Protein AF-A0AA39UDY0-F1 (afdb_monomer_lite)

Foldseek 3Di:
DDDQPDFDWDDPPQDTDTDACVNVVNEAEFDDDDPDDAPAWDWAVVQWAWEQEQQAIHIHRYTYHPPPVDDQPQVRCVVVQWHFLDRHRGRYTYHVRLLVVVVVCCVPVVDDLVNSNVVRQCSHPVPVLDGPPPCSVSSVSSNVVVVVVVLCVQLVVVVVVPCVVVQDVCSSPDDDPLPDDDPPQHPVDDDCPDPCVCVNVVSSVVVVVVVVVVCVVCVVVVVVVVCVVVVVVVVVVVVVVVVVVVPDDPVVVVVLVCQVVVCVVPVVGDDSPDDPDDDDDPVNVVVVVVVVVVVCVVVVVQPPQVDPAGPVRLVVLVVVLVVLVSVLVVLVVPDDPPDDPVSVVVSVVSVVVSVVSVVVSVVSCCVVVVVADPSRPPPQDVVNVPDDDDDDPPDDDDDDD

Sequence (401 aa):
MACPTHIVQGWNGSYFDKVLLCDLRMQYQVGHLAGEICPHPHPAFSNHFTIIDMNGIHDVTLDFCSCMQKRPFAMQLQGSWLFPAMDTEPCTAITTAALEQFQMLTFMGKILAYEYYHSLVHLTNNTGVMAPSDNFDAFIRVVREWSFIRLLKRAGMGNDHGRWKAAKPGSCTMECLACPCPGINIPDYVDPEGPNAWEHMLYIDQHFGDFNWQKNVSQGDTLLHKIKDAMPKASDHEYQFERFMALLPRDNIVKWTKMVEDWEVDRTKPNPFARTVASKTEATMHLQLSQEDAQDEMAGLDGDALHAMSLKAMISQGIQLESSQQRISHLNKELGAHSTDLQRAQVLEKSNRLCHSIELWFVVQEDNGLSFPAYSLPLYLPSSILLAHPCDKTIPTAVLV

pLDDT: mean 79.67, std 15.18, range [25.61, 97.19]

Secondary structure (DSSP, 8-state):
---TT--EEEE-SSSEEEE-TTTTT-EEE-SS-TTPPPSSEEEPGGG-EEEEETTEEEEEEEEEE-SSS---HHHHHHHTTEEES-SSS--EEEEHHHHHHHHHHHHHH---HHHHHHHHHHHH-TTSSSPPP--HHHHHHHHHHHHHHHHHHHTTGGGSTTGGGGPPTTTTPPP-TTS--BTTTB-S---TTSTTHHHHHHHHHHHHHHHHHHHHHHHHHHHHHHHHHHHHHHHHHHHHHHHHHHTS-HHHHHHHHHHHHHHHH-TTS--TTS--S----HHHHHHHHHHHHHHHHHHT-STT-SSS--HHHHHHHHHHHHHHHHHHHHHHHH--TT--HHHHHHHHHHHHHHHHHHHHHHHHHHHTT--S-GGGS----GGGS-S-S---TTS------

Organism: NCBI:txid153913

InterPro domains:
  IPR041457 CxC2-like cysteine cluster, KDZ transposase-associated [PF18803] (22-128)

Radius of gyration: 32.86 Å; chains: 1; bounding box: 74×73×89 Å

Structure (mmCIF, N/CA/C/O backbone):
data_AF-A0AA39UDY0-F1
#
_entry.id   AF-A0AA39UDY0-F1
#
loop_
_atom_site.group_PDB
_atom_site.id
_atom_site.type_symbol
_atom_site.label_atom_id
_atom_site.label_alt_id
_atom_site.label_comp_id
_atom_site.label_asym_id
_atom_site.label_entity_id
_atom_site.label_seq_id
_atom_site.pdbx_PDB_ins_code
_atom_site.Cartn_x
_atom_site.Cartn_y
_atom_site.Cartn_z
_atom_site.occupancy
_atom_site.B_iso_or_equiv
_atom_site.auth_seq_id
_atom_site.auth_comp_id
_atom_site.auth_asym_id
_atom_site.auth_atom_id
_atom_site.pdbx_PDB_model_num
ATOM 1 N N . MET A 1 1 ? 15.527 15.595 13.721 1.00 47.88 1 MET A N 1
ATOM 2 C CA . MET A 1 1 ? 14.745 16.182 12.614 1.00 47.88 1 MET A CA 1
ATOM 3 C C . MET A 1 1 ? 13.533 15.299 12.414 1.00 47.88 1 MET A C 1
ATOM 5 O O . MET A 1 1 ? 13.711 14.088 12.395 1.00 47.88 1 MET A O 1
ATOM 9 N N . ALA A 1 2 ? 12.330 15.864 12.412 1.00 57.28 2 ALA A N 1
ATOM 10 C CA . ALA A 1 2 ? 11.108 15.070 12.397 1.00 57.28 2 ALA A CA 1
ATOM 11 C C . ALA A 1 2 ? 10.898 14.421 11.017 1.00 57.28 2 ALA A C 1
ATOM 13 O O . ALA A 1 2 ? 11.100 15.057 9.984 1.00 57.28 2 ALA A O 1
ATOM 14 N N . CYS A 1 3 ? 10.570 13.129 11.020 1.00 77.19 3 CYS A N 1
ATOM 15 C CA . CYS A 1 3 ? 10.290 12.360 9.812 1.00 77.19 3 CYS A CA 1
ATOM 16 C C . CYS A 1 3 ? 8.917 12.785 9.253 1.00 77.19 3 CYS A C 1
ATOM 18 O O . CYS A 1 3 ? 7.960 12.788 10.029 1.00 77.19 3 CYS A O 1
ATOM 20 N N . PRO A 1 4 ? 8.784 13.123 7.953 1.00 82.75 4 PRO A N 1
ATOM 21 C CA . PRO A 1 4 ? 7.514 13.581 7.375 1.00 82.75 4 PRO A CA 1
ATOM 22 C C . PRO A 1 4 ? 6.429 12.495 7.333 1.00 82.75 4 PRO A C 1
ATOM 24 O O . PRO A 1 4 ? 5.275 12.801 7.072 1.00 82.75 4 PRO A O 1
ATOM 27 N N . THR A 1 5 ? 6.792 11.237 7.591 1.00 88.62 5 THR A N 1
ATOM 28 C CA . THR A 1 5 ? 5.880 10.083 7.624 1.00 88.62 5 THR A CA 1
ATOM 29 C C . THR A 1 5 ? 5.685 9.550 9.046 1.00 88.62 5 THR A C 1
ATOM 31 O O . THR A 1 5 ? 5.239 8.420 9.258 1.00 88.62 5 THR A O 1
ATOM 34 N N . HIS A 1 6 ? 6.065 10.334 10.062 1.00 86.38 6 HIS A N 1
ATOM 35 C CA . HIS A 1 6 ? 5.840 9.955 11.451 1.00 86.38 6 HIS A CA 1
ATOM 36 C C . HIS A 1 6 ? 4.359 10.093 11.812 1.00 86.38 6 HIS A C 1
ATOM 38 O O . HIS A 1 6 ? 3.772 11.162 11.662 1.00 86.38 6 HIS A O 1
ATOM 44 N N . ILE A 1 7 ? 3.771 9.015 12.330 1.00 84.56 7 ILE A N 1
ATOM 45 C CA . ILE A 1 7 ? 2.383 9.009 12.794 1.00 84.56 7 ILE A CA 1
ATOM 46 C C . ILE A 1 7 ? 2.361 9.577 14.211 1.00 84.56 7 ILE A C 1
ATOM 48 O O . ILE A 1 7 ? 2.851 8.940 15.143 1.00 84.56 7 ILE A O 1
ATOM 52 N N . VAL A 1 8 ? 1.797 10.773 14.363 1.00 84.12 8 VAL A N 1
ATOM 53 C CA . VAL A 1 8 ? 1.671 11.449 15.657 1.00 84.12 8 VAL A CA 1
ATOM 54 C C . VAL A 1 8 ? 0.279 11.208 16.229 1.00 84.12 8 VAL A C 1
ATOM 56 O O . VAL A 1 8 ? -0.719 11.197 15.508 1.00 84.12 8 VAL A O 1
ATOM 59 N N . GLN A 1 9 ? 0.216 11.022 17.545 1.00 85.88 9 GLN A N 1
ATOM 60 C CA . GLN A 1 9 ? -1.035 10.962 18.286 1.00 85.88 9 GLN A CA 1
ATOM 61 C C . GLN A 1 9 ? -1.113 12.127 19.270 1.00 85.88 9 GLN A C 1
ATOM 63 O O . GLN A 1 9 ? -0.148 12.418 19.977 1.00 85.88 9 GLN A O 1
ATOM 68 N N . GLY A 1 10 ? -2.261 12.795 19.304 1.00 81.75 10 GLY A N 1
ATOM 69 C CA . GLY A 1 10 ? -2.558 13.890 20.217 1.00 81.75 10 GLY A CA 1
ATOM 70 C C . GLY A 1 10 ? -3.603 13.464 21.237 1.00 81.75 10 GLY A C 1
ATOM 71 O O . GLY A 1 10 ? -4.598 12.832 20.891 1.00 81.75 10 GLY A O 1
ATOM 72 N N . TRP A 1 11 ? -3.386 13.814 22.503 1.00 85.69 11 TRP A N 1
ATOM 73 C CA . TRP A 1 11 ? -4.404 13.642 23.534 1.00 85.69 11 TRP A CA 1
ATOM 74 C C . TRP A 1 11 ? -5.514 14.676 23.332 1.00 85.69 11 TRP A C 1
ATOM 76 O O . TRP A 1 11 ? -5.262 15.877 23.431 1.00 85.69 11 TRP A O 1
ATOM 86 N N . ASN A 1 12 ? -6.738 14.223 23.063 1.00 82.56 12 ASN A N 1
ATOM 87 C CA . ASN A 1 12 ? -7.889 15.105 22.832 1.00 82.56 12 ASN A CA 1
ATOM 88 C C . ASN A 1 12 ? -8.708 15.402 24.104 1.00 82.56 12 ASN A C 1
ATOM 90 O O . ASN A 1 12 ? -9.743 16.057 24.025 1.00 82.56 12 ASN A O 1
ATOM 94 N N . GLY A 1 13 ? -8.260 14.915 25.267 1.00 82.69 13 GLY A N 1
ATOM 95 C CA . GLY A 1 13 ? -8.995 14.991 26.533 1.00 82.69 13 GLY A CA 1
ATOM 96 C C . GLY A 1 13 ? -9.588 13.655 26.990 1.00 82.69 13 GLY A C 1
ATOM 97 O O . GLY A 1 13 ? -9.830 13.495 28.183 1.00 82.69 13 GLY A O 1
ATOM 98 N N . SER A 1 14 ? -9.769 12.688 26.084 1.00 83.88 14 SER A N 1
ATOM 99 C CA . SER A 1 14 ? -10.365 11.378 26.399 1.00 83.88 14 SER A CA 1
ATOM 100 C C . SER A 1 14 ? -9.569 10.193 25.854 1.00 83.88 14 SER A C 1
ATOM 102 O O . SER A 1 14 ? -9.482 9.162 26.514 1.00 83.88 14 SER A O 1
ATOM 104 N N . TYR A 1 15 ? -8.979 10.321 24.666 1.00 79.88 15 TYR A N 1
ATOM 105 C CA . TYR A 1 15 ? -8.122 9.303 24.063 1.00 79.88 15 TYR A CA 1
ATOM 106 C C . TYR A 1 15 ? -7.035 9.944 23.193 1.00 79.88 15 TYR A C 1
ATOM 108 O O . TYR A 1 15 ? -7.026 11.151 22.934 1.00 79.88 15 TYR A O 1
ATOM 116 N N . PHE A 1 16 ? -6.087 9.120 22.755 1.00 78.75 16 PHE A N 1
ATOM 117 C CA . PHE A 1 16 ? -5.088 9.511 21.770 1.00 78.75 16 PHE A CA 1
ATOM 118 C C . PHE A 1 16 ? -5.677 9.388 20.366 1.00 78.75 16 PHE A C 1
ATOM 120 O O . PHE A 1 16 ? -5.887 8.278 19.878 1.00 78.75 16 PHE A O 1
ATOM 127 N N . ASP A 1 17 ? -5.945 10.525 19.729 1.00 78.75 17 ASP A N 1
ATOM 128 C CA . ASP A 1 17 ? -6.402 10.576 18.341 1.00 78.75 17 ASP A CA 1
ATOM 129 C C . ASP A 1 17 ? -5.207 10.756 17.397 1.00 78.75 17 ASP A C 1
ATOM 131 O O . ASP A 1 17 ? -4.197 11.363 17.769 1.00 78.75 17 ASP A O 1
ATOM 135 N N . LYS A 1 18 ? -5.293 10.221 16.175 1.00 77.12 18 LYS A N 1
ATOM 136 C CA . LYS A 1 18 ? -4.270 10.482 15.153 1.00 77.12 18 LYS A CA 1
ATOM 137 C C . LYS A 1 18 ? -4.358 11.956 14.761 1.00 77.12 18 LYS A C 1
ATOM 139 O O . LYS A 1 18 ? -5.430 12.439 14.412 1.00 77.12 18 LYS A O 1
ATOM 144 N N . VAL A 1 19 ? -3.227 12.654 14.786 1.00 78.44 19 VAL A N 1
ATOM 145 C CA . VAL A 1 19 ? -3.146 14.061 14.377 1.00 78.44 19 VAL A CA 1
ATOM 146 C C . VAL A 1 19 ? -2.276 14.150 13.137 1.00 78.44 19 VAL A C 1
ATOM 148 O O . VAL A 1 19 ? -1.174 13.595 13.105 1.00 78.44 19 VAL A O 1
ATOM 151 N N . LEU A 1 20 ? -2.768 14.840 12.108 1.00 74.00 20 LEU A N 1
ATOM 152 C CA . LEU A 1 20 ? -1.986 15.064 10.903 1.00 74.00 20 LEU A CA 1
ATOM 153 C C . LEU A 1 20 ? -0.876 16.078 11.194 1.00 74.00 20 LEU A C 1
ATOM 155 O O . LEU A 1 20 ? -1.058 17.041 11.941 1.00 74.00 20 LEU A O 1
ATOM 159 N N . LEU A 1 21 ? 0.286 15.903 10.567 1.00 75.06 21 LEU A N 1
ATOM 160 C CA . LEU A 1 21 ? 1.393 16.853 10.720 1.00 75.06 21 LEU A CA 1
ATOM 161 C C . LEU A 1 21 ? 1.004 18.263 10.242 1.00 75.06 21 LEU A C 1
ATOM 163 O O . LEU A 1 21 ? 1.458 19.255 10.817 1.00 75.06 21 LEU A O 1
ATOM 167 N N . CYS A 1 22 ? 0.113 18.357 9.249 1.00 69.50 22 CYS A N 1
ATOM 168 C CA . CYS A 1 22 ? -0.441 19.627 8.790 1.00 69.50 22 CYS A CA 1
ATOM 169 C C . CYS A 1 22 ? -1.250 20.355 9.880 1.00 69.50 22 CYS A C 1
ATOM 171 O O . CYS A 1 22 ? -1.132 21.575 10.004 1.00 69.50 22 CYS A O 1
ATOM 173 N N . ASP A 1 23 ? -1.993 19.630 10.723 1.00 73.56 23 ASP A N 1
ATOM 174 C CA . ASP A 1 23 ? -2.790 20.210 11.817 1.00 73.56 23 ASP A CA 1
ATOM 175 C C . ASP A 1 23 ? -1.891 20.791 12.916 1.00 73.56 23 ASP A C 1
ATOM 177 O O . ASP A 1 23 ? -2.216 21.795 13.552 1.00 73.56 23 ASP A O 1
ATOM 181 N N . LEU A 1 24 ? -0.702 20.205 13.083 1.00 77.62 24 LEU A N 1
ATOM 182 C CA . LEU A 1 24 ? 0.351 20.696 13.971 1.00 77.62 24 LEU A CA 1
ATOM 183 C C . LEU A 1 24 ? 1.167 21.848 13.361 1.00 77.62 24 LEU A C 1
ATOM 185 O O . LEU A 1 24 ? 2.156 22.277 13.957 1.00 7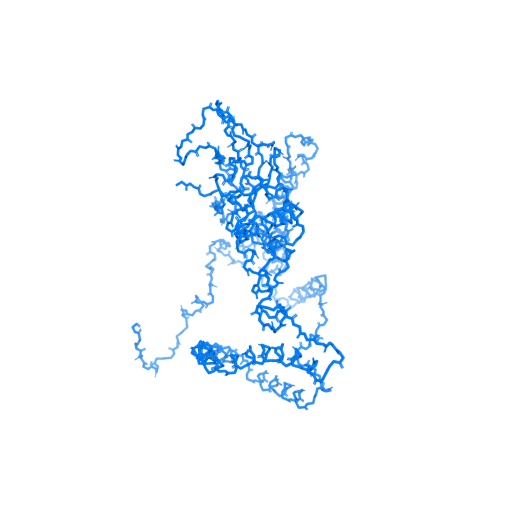7.62 24 LEU A O 1
ATOM 189 N N . ARG A 1 25 ? 0.765 22.362 12.187 1.00 75.88 25 ARG A N 1
ATOM 190 C CA . ARG A 1 25 ? 1.473 23.400 11.414 1.00 75.88 25 ARG A CA 1
ATOM 191 C C . ARG A 1 25 ? 2.917 23.019 11.084 1.00 75.88 25 ARG A C 1
ATOM 193 O O . ARG A 1 25 ? 3.780 23.887 10.947 1.00 75.88 25 ARG A O 1
ATOM 200 N N . MET A 1 26 ? 3.194 21.721 10.979 1.00 77.75 26 MET A N 1
ATOM 201 C CA . MET A 1 26 ? 4.522 21.234 10.654 1.00 77.75 26 MET A CA 1
ATOM 202 C C . MET A 1 26 ? 4.718 21.240 9.136 1.00 77.75 26 MET A C 1
ATOM 204 O O . MET A 1 26 ? 4.139 20.425 8.423 1.00 77.75 26 MET A O 1
ATOM 208 N N . GLN A 1 27 ? 5.580 22.134 8.652 1.00 83.69 27 GLN A N 1
ATOM 209 C CA . GLN A 1 27 ? 5.945 22.222 7.239 1.00 83.69 27 GLN A CA 1
ATOM 210 C C . GLN A 1 27 ? 7.193 21.393 6.935 1.00 83.69 27 GLN A C 1
ATOM 212 O O . GLN A 1 27 ? 8.225 21.523 7.599 1.00 83.69 27 GLN A O 1
ATOM 217 N N . TYR A 1 28 ? 7.099 20.531 5.925 1.00 88.50 28 TYR A N 1
ATOM 218 C CA . TYR A 1 28 ? 8.222 19.747 5.434 1.00 88.50 28 TYR A CA 1
ATOM 219 C C . TYR A 1 28 ? 8.886 20.456 4.254 1.00 88.50 28 TYR A C 1
ATOM 221 O O . TYR A 1 28 ? 8.270 20.654 3.214 1.00 88.50 28 TYR A O 1
ATOM 229 N N . GLN A 1 29 ? 10.155 20.825 4.397 1.00 90.12 29 GLN A N 1
ATOM 230 C CA . GLN A 1 29 ? 10.886 21.556 3.365 1.00 90.12 29 GLN A CA 1
ATOM 231 C C . GLN A 1 29 ? 11.830 20.630 2.590 1.00 90.12 29 GLN A C 1
ATOM 233 O O . GLN A 1 29 ? 12.601 19.878 3.191 1.00 90.12 29 GLN A O 1
ATOM 238 N N . VAL A 1 30 ? 11.828 20.735 1.259 1.00 90.31 30 VAL A N 1
ATOM 239 C CA . VAL A 1 30 ? 12.754 20.019 0.363 1.00 90.31 30 VAL A CA 1
ATOM 240 C C . VAL A 1 30 ? 13.680 20.980 -0.390 1.00 90.31 30 VAL A C 1
ATOM 242 O O . VAL A 1 30 ? 13.453 22.186 -0.455 1.00 90.31 30 VAL A O 1
ATOM 245 N N . GLY A 1 31 ? 14.768 20.447 -0.956 1.00 88.56 31 GLY A N 1
ATOM 246 C CA . GLY A 1 31 ? 15.723 21.225 -1.761 1.00 88.56 31 GLY A CA 1
ATOM 247 C C . GLY A 1 31 ? 16.844 21.924 -0.979 1.00 88.56 31 GLY A C 1
ATOM 248 O O . GLY A 1 31 ? 17.695 22.558 -1.599 1.00 88.56 31 GLY A O 1
ATOM 249 N N . HIS A 1 32 ? 16.886 21.764 0.344 1.00 86.50 32 HIS A N 1
ATOM 250 C CA . HIS A 1 32 ? 17.944 22.251 1.236 1.00 86.50 32 HIS A CA 1
ATOM 251 C C . HIS A 1 32 ? 18.486 21.126 2.121 1.00 86.50 32 HIS A C 1
ATOM 253 O O . HIS A 1 32 ? 17.863 20.067 2.234 1.00 86.50 32 HIS A O 1
ATOM 259 N N . LEU A 1 33 ? 19.652 21.340 2.741 1.00 81.81 33 LEU A N 1
ATOM 260 C CA . LEU A 1 33 ? 20.180 20.379 3.703 1.00 81.81 33 LEU A CA 1
ATOM 261 C C . LEU A 1 33 ? 19.329 20.356 4.972 1.00 81.81 33 LEU A C 1
ATOM 263 O O . LEU A 1 33 ? 18.635 21.306 5.334 1.00 81.81 33 LEU A O 1
ATOM 267 N N . ALA A 1 34 ? 19.419 19.228 5.660 1.00 75.94 34 ALA A N 1
ATOM 268 C CA . ALA A 1 34 ? 18.732 18.967 6.904 1.00 75.94 34 ALA A CA 1
ATOM 269 C C . ALA A 1 34 ? 19.020 20.099 7.925 1.00 75.94 34 ALA A C 1
ATOM 271 O O . ALA A 1 34 ? 20.150 20.243 8.387 1.00 75.94 34 ALA A O 1
ATOM 272 N N . GLY A 1 35 ? 17.994 20.869 8.312 1.00 77.44 35 GLY A N 1
ATOM 273 C CA . GLY A 1 35 ? 18.085 21.932 9.326 1.00 77.44 35 GLY A CA 1
ATOM 274 C C . GLY A 1 35 ? 18.258 23.350 8.773 1.00 77.44 35 GLY A C 1
ATOM 275 O O . GLY A 1 35 ? 18.190 24.305 9.543 1.00 77.44 35 GLY A O 1
ATOM 276 N N . GLU A 1 36 ? 18.431 23.506 7.461 1.00 86.31 36 GLU A N 1
ATOM 277 C CA . GLU A 1 36 ? 18.419 24.813 6.804 1.00 86.31 36 GLU A CA 1
ATOM 278 C C . GLU A 1 36 ? 16.985 25.271 6.513 1.00 86.31 36 GLU A C 1
ATOM 280 O O . GLU A 1 36 ? 16.143 24.495 6.058 1.00 86.31 36 GLU A O 1
ATOM 285 N N . ILE A 1 37 ? 16.717 26.560 6.714 1.00 87.75 37 ILE A N 1
ATOM 286 C CA . ILE A 1 37 ? 15.442 27.187 6.354 1.00 87.75 37 ILE A CA 1
ATOM 287 C C . ILE A 1 37 ? 15.622 27.886 5.009 1.00 87.75 37 ILE A C 1
ATOM 289 O O . ILE A 1 37 ? 16.563 28.660 4.819 1.00 87.75 37 ILE A O 1
ATOM 293 N N . CYS A 1 38 ? 14.726 27.610 4.067 1.00 89.12 38 CYS A N 1
ATOM 294 C CA . CYS A 1 38 ? 14.741 28.236 2.758 1.00 89.12 38 CYS A CA 1
ATOM 295 C C . CYS A 1 38 ? 14.320 29.709 2.896 1.00 89.12 38 CYS A C 1
ATOM 297 O O . CYS A 1 38 ? 13.256 29.982 3.450 1.00 89.12 38 CYS A O 1
ATOM 299 N N . PRO A 1 39 ? 15.090 30.677 2.367 1.00 89.50 39 PRO A N 1
ATOM 300 C CA . PRO A 1 39 ? 14.674 32.081 2.345 1.00 89.50 39 PRO A CA 1
ATOM 301 C C . PRO A 1 39 ? 13.560 32.360 1.320 1.00 89.50 39 PRO A C 1
ATOM 303 O O . PRO A 1 39 ? 12.929 33.413 1.368 1.00 89.50 39 PRO A O 1
ATOM 306 N N . HIS A 1 40 ? 13.322 31.430 0.388 1.00 90.31 40 HIS A N 1
ATOM 307 C CA . HIS A 1 40 ? 12.314 31.534 -0.669 1.00 90.31 40 HIS A CA 1
ATOM 308 C C . HIS A 1 40 ? 11.531 30.217 -0.812 1.00 90.31 40 HIS A C 1
ATOM 310 O O . HIS A 1 40 ? 11.687 29.526 -1.830 1.00 90.31 40 HIS A O 1
ATOM 316 N N . PRO A 1 41 ? 10.730 29.837 0.201 1.00 91.06 41 PRO A N 1
ATOM 317 C CA . PRO A 1 41 ? 9.896 28.649 0.119 1.00 91.06 41 PRO A CA 1
ATOM 318 C C . PRO A 1 41 ? 8.791 28.858 -0.921 1.00 91.06 41 PRO A C 1
ATOM 320 O O . PRO A 1 41 ? 8.240 29.952 -1.070 1.00 91.06 41 PRO A O 1
ATOM 323 N N . HIS A 1 42 ? 8.485 27.800 -1.657 1.00 90.88 42 HIS A N 1
ATOM 324 C CA . HIS A 1 42 ? 7.380 27.728 -2.596 1.00 90.88 42 HIS A CA 1
ATOM 325 C C . HIS A 1 42 ? 6.476 26.567 -2.185 1.00 90.88 42 HIS A C 1
ATOM 327 O O . HIS A 1 42 ? 6.881 25.414 -2.353 1.00 90.88 42 HIS A O 1
ATOM 333 N N . PRO A 1 43 ? 5.283 26.846 -1.643 1.00 90.62 43 PRO A N 1
ATOM 334 C CA . PRO A 1 43 ? 4.404 25.800 -1.150 1.00 90.62 43 PRO A CA 1
ATOM 335 C C . PRO A 1 43 ? 3.927 24.905 -2.291 1.00 90.62 43 PRO A C 1
ATOM 337 O O . PRO A 1 43 ? 3.715 25.363 -3.416 1.00 90.62 43 PRO A O 1
ATOM 340 N N . ALA A 1 44 ? 3.734 23.624 -1.987 1.00 88.56 44 ALA A N 1
ATOM 341 C CA . ALA A 1 44 ? 3.056 22.694 -2.877 1.00 88.56 44 ALA A CA 1
ATOM 342 C C . ALA A 1 44 ? 1.638 23.187 -3.219 1.00 88.56 44 ALA A C 1
ATOM 344 O O . ALA A 1 44 ? 1.044 24.000 -2.500 1.00 88.56 44 ALA A O 1
ATOM 345 N N . PHE A 1 45 ? 1.083 22.683 -4.323 1.00 84.25 45 PHE A N 1
ATOM 346 C CA . PHE A 1 45 ? -0.244 23.078 -4.789 1.00 84.25 45 PHE A CA 1
ATOM 347 C C . PHE A 1 45 ? -1.294 22.927 -3.677 1.00 84.25 45 PHE A C 1
ATOM 349 O O . PHE A 1 45 ? -1.352 21.914 -2.983 1.00 84.25 45 PHE A O 1
ATOM 356 N N . SER A 1 46 ? -2.112 23.964 -3.482 1.00 80.25 46 SER A N 1
ATOM 357 C CA . SER A 1 46 ? -3.123 24.025 -2.417 1.00 80.25 46 SER A CA 1
ATOM 358 C C . SER A 1 46 ? -2.586 23.785 -0.991 1.00 80.25 46 SER A C 1
ATOM 360 O O . SER A 1 46 ? -3.364 23.460 -0.095 1.00 80.25 46 SER A O 1
ATOM 362 N N . ASN A 1 47 ? -1.275 23.951 -0.766 1.00 80.69 47 ASN A N 1
ATOM 363 C CA . ASN A 1 47 ? -0.598 23.634 0.493 1.00 80.69 47 ASN A CA 1
ATOM 364 C C . ASN A 1 47 ? -0.874 22.195 0.978 1.00 80.69 47 ASN A C 1
ATOM 366 O O . ASN A 1 47 ? -0.932 21.938 2.177 1.00 80.69 47 ASN A O 1
ATOM 370 N N . HIS A 1 48 ? -1.078 21.265 0.044 1.00 86.00 48 HIS A N 1
ATOM 371 C CA . HIS A 1 48 ? -1.394 19.870 0.324 1.00 86.00 48 HIS A CA 1
ATOM 372 C C . HIS A 1 48 ? -0.483 18.963 -0.498 1.00 86.00 48 HIS A C 1
ATOM 374 O O . HIS A 1 48 ? -0.322 19.151 -1.704 1.00 86.00 48 HIS A O 1
ATOM 380 N N . PHE A 1 49 ? 0.108 17.964 0.147 1.00 91.50 49 PHE A N 1
ATOM 381 C CA . PHE A 1 49 ? 0.978 17.003 -0.508 1.00 91.50 49 PHE A CA 1
ATOM 382 C C . PHE A 1 49 ? 0.822 15.628 0.135 1.00 91.50 49 PHE A C 1
ATOM 384 O O . PHE A 1 49 ? 0.878 15.507 1.356 1.00 91.50 49 PHE A O 1
ATOM 391 N N . THR A 1 50 ? 0.677 14.586 -0.677 1.00 93.38 50 THR A N 1
ATOM 392 C CA . THR A 1 50 ? 0.518 13.216 -0.180 1.00 93.38 50 THR A CA 1
ATOM 393 C C . THR A 1 50 ? 1.832 12.440 -0.299 1.00 93.38 50 THR A C 1
ATOM 395 O O . THR A 1 50 ? 2.417 12.337 -1.380 1.00 93.38 50 THR A O 1
ATOM 398 N N . ILE A 1 51 ? 2.296 11.852 0.804 1.00 94.50 51 ILE A N 1
ATOM 399 C CA . ILE A 1 51 ? 3.446 10.943 0.842 1.00 94.50 51 ILE A CA 1
ATOM 400 C C . ILE A 1 51 ? 2.955 9.524 1.133 1.00 94.50 51 ILE A C 1
ATOM 402 O O . ILE A 1 51 ? 2.362 9.265 2.176 1.00 94.50 51 ILE A O 1
ATOM 406 N N . ILE A 1 52 ? 3.237 8.590 0.227 1.00 96.12 52 ILE A N 1
ATOM 407 C CA . ILE A 1 52 ? 2.977 7.160 0.427 1.00 96.12 52 ILE A CA 1
ATOM 408 C C . ILE A 1 52 ? 4.243 6.515 1.003 1.00 96.12 52 ILE A C 1
ATOM 410 O O . ILE A 1 52 ? 5.298 6.541 0.365 1.00 96.12 52 ILE A O 1
ATOM 414 N N . ASP A 1 53 ? 4.138 5.928 2.194 1.00 95.75 53 ASP A N 1
ATOM 415 C CA . ASP A 1 53 ? 5.237 5.277 2.910 1.00 95.75 53 ASP A CA 1
ATOM 416 C C . ASP A 1 53 ? 4.857 3.865 3.383 1.00 95.75 53 ASP A C 1
ATOM 418 O O . ASP A 1 53 ? 3.694 3.467 3.359 1.00 95.75 53 ASP A O 1
ATOM 422 N N . MET A 1 54 ? 5.842 3.092 3.845 1.00 95.38 54 MET A N 1
ATOM 423 C CA . MET A 1 54 ? 5.664 1.711 4.313 1.00 95.38 54 MET A CA 1
ATOM 424 C C . MET A 1 54 ? 4.706 1.567 5.510 1.00 95.38 54 MET A C 1
ATOM 426 O O . MET A 1 54 ? 4.251 0.465 5.807 1.00 95.38 54 MET A O 1
ATOM 430 N N . ASN A 1 55 ? 4.427 2.660 6.224 1.00 92.56 55 ASN A N 1
ATOM 431 C CA . ASN A 1 55 ? 3.546 2.698 7.392 1.00 92.56 55 ASN A CA 1
ATOM 432 C C . ASN A 1 55 ? 2.174 3.341 7.108 1.00 92.56 55 ASN A C 1
ATOM 434 O O . ASN A 1 55 ? 1.363 3.434 8.029 1.00 92.56 55 ASN A O 1
ATOM 438 N N . GLY A 1 56 ? 1.905 3.783 5.875 1.00 92.50 56 GLY A N 1
ATOM 439 C CA . GLY A 1 56 ? 0.637 4.405 5.496 1.00 92.50 56 GLY A CA 1
ATOM 440 C C . GLY A 1 56 ? 0.781 5.544 4.488 1.00 92.50 56 GLY A C 1
ATOM 441 O O . GLY A 1 56 ? 1.839 5.778 3.907 1.00 92.50 56 GLY A O 1
ATOM 442 N N . ILE A 1 57 ? -0.322 6.248 4.277 1.00 93.12 57 ILE A N 1
ATOM 443 C CA . ILE A 1 57 ? -0.471 7.396 3.389 1.00 93.12 57 ILE A CA 1
ATOM 444 C C . ILE A 1 57 ? -0.602 8.636 4.272 1.00 93.12 57 ILE A C 1
ATOM 446 O O . ILE A 1 57 ? -1.449 8.682 5.164 1.00 93.12 57 ILE A O 1
ATOM 450 N N . HIS A 1 58 ? 0.256 9.623 4.037 1.00 90.62 58 HIS A N 1
ATOM 451 C CA . HIS A 1 58 ? 0.398 10.804 4.883 1.00 90.62 58 HIS A CA 1
ATOM 452 C C . HIS A 1 58 ? 0.083 12.056 4.089 1.00 90.62 58 HIS A C 1
ATOM 454 O O . HIS A 1 58 ? 0.741 12.323 3.083 1.00 90.62 58 HIS A O 1
ATOM 460 N N . ASP A 1 59 ? -0.861 12.848 4.578 1.00 88.88 59 ASP A N 1
ATOM 461 C CA . ASP A 1 59 ? -1.095 14.193 4.066 1.00 88.88 59 ASP A CA 1
ATOM 462 C C . ASP A 1 59 ? -0.248 15.190 4.864 1.00 88.88 59 ASP A C 1
ATOM 464 O O . ASP A 1 59 ? -0.298 15.257 6.097 1.00 88.88 59 ASP A O 1
ATOM 468 N N . VAL A 1 60 ? 0.594 15.932 4.146 1.00 89.50 60 VAL A N 1
ATOM 469 C CA . VAL A 1 60 ? 1.577 16.861 4.705 1.00 89.50 60 VAL A CA 1
ATOM 470 C C . VAL A 1 60 ? 1.536 18.203 3.981 1.00 89.50 60 VAL A C 1
ATOM 472 O O . VAL A 1 60 ? 1.169 18.302 2.811 1.00 89.50 60 VAL A O 1
ATOM 475 N N . THR A 1 61 ? 1.974 19.256 4.667 1.00 90.44 61 THR A N 1
ATOM 476 C CA . THR A 1 61 ? 2.295 20.542 4.035 1.00 90.44 61 THR A CA 1
ATOM 477 C C . THR A 1 61 ? 3.759 20.525 3.609 1.00 90.44 61 THR A C 1
ATOM 479 O O . THR A 1 61 ? 4.632 20.328 4.461 1.00 90.44 61 THR A O 1
ATOM 482 N N . LEU A 1 62 ? 4.033 20.706 2.315 1.00 91.56 62 LEU A N 1
ATOM 483 C CA . LEU A 1 62 ? 5.377 20.613 1.740 1.00 91.56 62 LEU A CA 1
ATOM 484 C C . LEU A 1 62 ? 5.787 21.925 1.062 1.00 91.56 62 LEU A C 1
ATOM 486 O O . LEU A 1 62 ? 5.028 22.462 0.260 1.00 91.56 62 LEU A O 1
ATOM 490 N N . ASP A 1 63 ? 7.005 22.391 1.341 1.00 91.69 63 ASP A N 1
ATOM 491 C CA . ASP A 1 63 ? 7.615 23.569 0.721 1.00 91.69 63 ASP A CA 1
ATOM 492 C C . ASP A 1 63 ? 8.808 23.179 -0.160 1.00 91.69 63 ASP A C 1
ATOM 494 O O . ASP A 1 63 ? 9.785 22.571 0.291 1.00 91.69 63 ASP A O 1
ATOM 498 N N . PHE A 1 64 ? 8.752 23.576 -1.428 1.00 91.94 64 PHE A N 1
ATOM 499 C CA . PHE A 1 64 ? 9.868 23.511 -2.363 1.00 91.94 64 PHE A CA 1
ATOM 500 C C . PHE A 1 64 ? 10.792 24.718 -2.208 1.00 91.94 64 PHE A C 1
ATOM 502 O O . PHE A 1 64 ? 10.384 25.815 -1.834 1.00 91.94 64 PHE A O 1
ATOM 509 N N . CYS A 1 65 ? 12.051 24.553 -2.587 1.00 91.00 65 CYS A N 1
ATOM 510 C CA . CYS A 1 65 ? 13.002 25.648 -2.686 1.00 91.00 65 CYS A CA 1
ATOM 511 C C . CYS A 1 65 ? 12.857 26.393 -4.024 1.00 91.00 65 CYS A C 1
ATOM 513 O O . CYS A 1 65 ? 12.919 25.777 -5.093 1.00 91.00 65 CYS A O 1
ATOM 515 N N . SER A 1 66 ? 12.740 27.726 -3.966 1.00 88.38 66 SER A N 1
ATOM 516 C CA . SER A 1 66 ? 12.786 28.631 -5.132 1.00 88.38 66 SER A CA 1
ATOM 517 C C . SER A 1 66 ? 14.009 29.563 -5.155 1.00 88.38 66 SER A C 1
ATOM 519 O O . SER A 1 66 ? 14.005 30.590 -5.835 1.00 88.38 66 SER A O 1
ATOM 521 N N . CYS A 1 67 ? 15.082 29.212 -4.440 1.00 86.81 67 CYS A N 1
ATOM 522 C CA . CYS A 1 67 ? 16.350 29.946 -4.470 1.00 86.81 67 CYS A CA 1
ATOM 523 C C . CYS A 1 67 ? 17.022 29.917 -5.862 1.00 86.81 67 CYS A C 1
ATOM 525 O O . CYS A 1 67 ? 16.695 29.103 -6.725 1.00 86.81 67 CYS A O 1
ATOM 527 N N . MET A 1 68 ? 18.011 30.796 -6.069 1.00 63.00 68 MET A N 1
ATOM 528 C CA . MET A 1 68 ? 18.645 31.126 -7.364 1.00 63.00 68 MET A CA 1
ATOM 529 C C . MET A 1 68 ? 19.141 29.940 -8.226 1.00 63.00 68 MET A C 1
ATOM 531 O O . MET A 1 68 ? 19.293 30.101 -9.434 1.00 63.00 68 MET A O 1
ATOM 535 N N . GLN A 1 69 ? 19.353 28.746 -7.661 1.00 62.06 69 GLN A N 1
ATOM 536 C CA . GLN A 1 69 ? 19.746 27.528 -8.389 1.00 62.06 69 GLN A CA 1
ATOM 537 C C . GLN A 1 69 ? 18.555 26.588 -8.649 1.00 62.06 69 GLN A C 1
ATOM 539 O O . GLN A 1 69 ? 18.592 25.427 -8.246 1.00 62.06 69 GLN A O 1
ATOM 544 N N . LYS A 1 70 ? 17.498 27.092 -9.305 1.00 66.06 70 LYS A N 1
ATOM 545 C CA . LYS A 1 70 ? 16.226 26.394 -9.592 1.00 66.06 70 LYS A CA 1
ATOM 546 C C . LYS A 1 70 ? 16.415 24.934 -10.046 1.00 66.06 70 LYS A C 1
ATOM 548 O O . LYS A 1 70 ? 16.530 24.656 -11.239 1.00 66.06 70 LYS A O 1
ATOM 553 N N . ARG A 1 71 ? 16.404 23.984 -9.106 1.00 83.50 71 ARG A N 1
ATOM 554 C CA . ARG A 1 71 ? 16.250 22.560 -9.423 1.00 83.50 71 ARG A CA 1
ATOM 555 C C . ARG A 1 71 ? 14.763 22.282 -9.638 1.00 83.50 71 ARG A C 1
ATOM 557 O O . ARG A 1 71 ? 13.962 22.771 -8.839 1.00 83.50 71 ARG A O 1
ATOM 564 N N . PRO A 1 72 ? 14.384 21.490 -10.655 1.00 89.25 72 PRO A N 1
ATOM 565 C CA . PRO A 1 72 ? 13.006 21.039 -10.818 1.00 89.25 72 PRO A CA 1
ATOM 566 C C . PRO A 1 72 ? 12.471 20.407 -9.527 1.00 89.25 72 PRO A C 1
ATOM 568 O O . PRO A 1 72 ? 13.214 19.698 -8.844 1.00 89.25 72 PRO A O 1
ATOM 571 N N . PHE A 1 73 ? 11.194 20.623 -9.206 1.00 91.38 73 PHE A N 1
ATOM 572 C CA . PHE A 1 73 ? 10.560 20.114 -7.980 1.00 91.38 73 PHE A CA 1
ATOM 573 C C . PHE A 1 73 ? 10.732 18.600 -7.805 1.00 91.38 73 PHE A C 1
ATOM 575 O O . PHE A 1 73 ? 11.098 18.139 -6.725 1.00 91.38 73 PHE A O 1
ATOM 582 N N . ALA A 1 74 ? 10.606 17.839 -8.894 1.00 91.19 74 ALA A N 1
ATOM 583 C CA . ALA A 1 74 ? 10.873 16.404 -8.916 1.00 91.19 74 ALA A CA 1
ATOM 584 C C . ALA A 1 74 ? 12.283 16.031 -8.411 1.00 91.19 74 ALA A C 1
ATOM 586 O O . ALA A 1 74 ? 12.437 15.089 -7.637 1.00 91.19 74 ALA A O 1
ATOM 587 N N . MET A 1 75 ? 13.318 16.792 -8.789 1.00 90.69 75 MET A N 1
ATOM 588 C CA . MET A 1 75 ? 14.691 16.545 -8.327 1.00 90.69 75 MET A CA 1
ATOM 589 C C . MET A 1 75 ? 14.884 16.907 -6.853 1.00 90.69 75 MET A C 1
ATOM 591 O O . MET A 1 75 ? 15.710 16.295 -6.178 1.00 90.69 75 MET A O 1
ATOM 595 N N . GLN A 1 76 ? 14.149 17.902 -6.349 1.00 91.62 76 GLN A N 1
ATOM 596 C CA . GLN A 1 76 ? 14.192 18.261 -4.931 1.00 91.62 76 GLN A CA 1
ATOM 597 C C . GLN A 1 76 ? 13.608 17.134 -4.070 1.00 91.62 76 GLN A C 1
ATOM 599 O O . GLN A 1 76 ? 14.232 16.748 -3.087 1.00 91.62 76 GLN A O 1
ATOM 604 N N . LEU A 1 77 ? 12.481 16.550 -4.495 1.00 93.00 77 LEU A N 1
ATOM 605 C CA . LEU A 1 77 ? 11.876 15.378 -3.849 1.00 93.00 77 LEU A CA 1
ATOM 606 C C . LEU A 1 77 ? 12.822 14.176 -3.865 1.00 93.00 77 LEU A C 1
ATOM 608 O O . LEU A 1 77 ? 13.063 13.567 -2.823 1.00 93.00 77 LEU A O 1
ATOM 612 N N . GLN A 1 78 ? 13.431 13.881 -5.016 1.00 90.50 78 GLN A N 1
ATOM 613 C CA . GLN A 1 78 ? 14.382 12.772 -5.135 1.00 90.50 78 GLN A CA 1
ATOM 614 C C . GLN A 1 78 ? 15.609 12.957 -4.231 1.00 90.50 78 GLN A C 1
ATOM 616 O O . GLN A 1 78 ? 16.099 11.983 -3.663 1.00 90.50 78 GLN A O 1
ATOM 621 N N . GLY A 1 79 ? 16.078 14.198 -4.048 1.00 88.38 79 GLY A N 1
ATOM 622 C CA . GLY A 1 79 ? 17.134 14.533 -3.085 1.00 88.38 79 GLY A CA 1
ATOM 623 C C . GLY A 1 79 ? 16.749 14.277 -1.622 1.00 88.38 79 GLY A C 1
ATOM 624 O O . GLY A 1 79 ? 17.629 14.116 -0.781 1.00 88.38 79 GLY A O 1
ATOM 625 N N . SER A 1 80 ? 15.450 14.182 -1.341 1.00 89.56 80 SER A N 1
ATOM 626 C CA . SER A 1 80 ? 14.861 13.880 -0.036 1.00 89.56 80 SER A CA 1
ATOM 627 C C . SER A 1 80 ? 14.304 12.452 0.056 1.00 89.56 80 SER A C 1
ATOM 629 O O . SER A 1 80 ? 13.487 12.179 0.929 1.00 89.56 80 SER A O 1
ATOM 631 N N . TRP A 1 81 ? 14.740 11.533 -0.818 1.00 92.38 81 TRP A N 1
ATOM 632 C CA . TRP A 1 81 ? 14.288 10.127 -0.845 1.00 92.38 81 TRP A CA 1
ATOM 633 C C . TRP A 1 81 ? 12.789 9.940 -1.138 1.00 92.38 81 TRP A C 1
ATOM 635 O O . TRP A 1 81 ? 12.200 8.899 -0.834 1.00 92.38 81 TRP A O 1
ATOM 645 N N . LEU A 1 82 ? 12.178 10.939 -1.777 1.00 94.12 82 LEU A N 1
ATOM 646 C CA . LEU A 1 82 ? 10.794 10.929 -2.229 1.00 94.12 82 LEU A CA 1
ATOM 647 C C . LEU A 1 82 ? 10.763 10.814 -3.755 1.00 94.12 82 LEU A C 1
ATOM 649 O O . LEU A 1 82 ? 11.278 11.670 -4.473 1.00 94.12 82 LEU A O 1
ATOM 653 N N . PHE A 1 83 ? 10.159 9.749 -4.271 1.00 95.38 83 PHE A N 1
ATOM 654 C CA . PHE A 1 83 ? 9.984 9.559 -5.703 1.00 95.38 83 PHE A CA 1
ATOM 655 C C . PHE A 1 83 ? 8.670 10.215 -6.154 1.00 95.38 83 PHE A C 1
ATOM 657 O O . PHE A 1 83 ? 7.603 9.790 -5.706 1.00 95.38 83 PHE A O 1
ATOM 664 N N . PRO A 1 84 ? 8.713 11.247 -7.009 1.00 95.25 84 PRO A N 1
ATOM 665 C CA . PRO A 1 84 ? 7.522 11.995 -7.393 1.00 95.25 84 PRO A CA 1
ATOM 666 C C . PRO A 1 84 ? 6.634 11.202 -8.357 1.00 95.25 84 PRO A C 1
ATOM 668 O O . PRO A 1 84 ? 7.139 10.522 -9.245 1.00 95.25 84 PRO A O 1
ATOM 671 N N . ALA A 1 85 ? 5.313 11.335 -8.221 1.00 93.31 85 ALA A N 1
ATOM 672 C CA . ALA A 1 85 ? 4.359 10.758 -9.172 1.00 93.31 85 ALA A CA 1
ATOM 673 C C . ALA A 1 85 ? 4.196 11.577 -10.461 1.00 93.31 85 ALA A C 1
ATOM 675 O O . ALA A 1 85 ? 3.739 11.042 -11.470 1.00 93.31 85 ALA A O 1
ATOM 676 N N . MET A 1 86 ? 4.562 12.861 -10.431 1.00 86.75 86 MET A N 1
ATOM 677 C CA . MET A 1 86 ? 4.594 13.748 -11.595 1.00 86.75 86 MET A CA 1
ATOM 678 C C . MET A 1 86 ? 5.882 14.568 -11.604 1.00 86.75 86 MET A C 1
ATOM 680 O O . MET A 1 86 ? 6.432 14.914 -10.561 1.00 86.75 86 MET A O 1
ATOM 684 N N . ASP A 1 87 ? 6.372 14.888 -12.790 1.00 79.25 87 ASP A N 1
ATOM 685 C CA . ASP A 1 87 ? 7.588 15.668 -13.003 1.00 79.25 87 ASP A CA 1
ATOM 686 C C . ASP A 1 87 ? 7.341 17.184 -12.927 1.00 79.25 87 ASP A C 1
ATOM 688 O O . ASP A 1 87 ? 8.181 17.924 -12.402 1.00 79.25 87 ASP A O 1
ATOM 692 N N . THR A 1 88 ? 6.175 17.640 -13.387 1.00 80.81 88 THR A N 1
ATOM 693 C CA . THR A 1 88 ? 5.701 19.026 -13.268 1.00 80.81 88 THR A CA 1
ATOM 694 C C . THR A 1 88 ? 4.705 19.165 -12.118 1.00 80.81 88 THR A C 1
ATOM 696 O O . THR A 1 88 ? 3.702 18.459 -12.106 1.00 80.81 88 THR A O 1
ATOM 699 N N . GLU A 1 89 ? 4.973 20.074 -11.173 1.00 80.88 89 GLU A N 1
ATOM 700 C CA . GLU A 1 89 ? 4.099 20.364 -10.015 1.00 80.88 89 GLU A CA 1
ATOM 701 C C . GLU A 1 89 ? 3.588 19.102 -9.278 1.00 80.88 89 GLU A C 1
ATOM 703 O O . GLU A 1 89 ? 2.384 18.850 -9.197 1.00 80.88 89 GLU A O 1
ATOM 708 N N . PRO A 1 90 ? 4.497 18.266 -8.739 1.00 88.25 90 PRO A N 1
ATOM 709 C CA . PRO A 1 90 ? 4.104 17.060 -8.022 1.00 88.25 90 PRO A CA 1
ATOM 710 C C . PRO A 1 90 ? 3.228 17.388 -6.808 1.00 88.25 90 PRO A C 1
ATOM 712 O O . PRO A 1 90 ? 3.560 18.266 -6.016 1.00 88.25 90 PRO A O 1
ATOM 715 N N . CYS A 1 91 ? 2.151 16.618 -6.645 1.00 90.94 91 CYS A N 1
ATOM 716 C CA . CYS A 1 91 ? 1.271 16.641 -5.467 1.00 90.94 91 CYS A CA 1
ATOM 717 C C . CYS A 1 91 ? 1.364 15.347 -4.636 1.00 90.94 91 CYS A C 1
ATOM 719 O O . CYS A 1 91 ? 0.861 15.284 -3.516 1.00 90.94 91 CYS A O 1
ATOM 721 N N . THR A 1 92 ? 2.016 14.317 -5.186 1.00 94.06 92 THR A N 1
ATOM 722 C CA . THR A 1 92 ? 2.163 12.997 -4.569 1.00 94.06 92 THR A CA 1
ATOM 723 C C . THR A 1 92 ? 3.591 12.504 -4.755 1.00 94.06 92 THR A C 1
ATOM 725 O O . THR A 1 92 ? 4.158 12.614 -5.850 1.00 94.06 92 THR A O 1
ATOM 728 N N . ALA A 1 93 ? 4.169 11.915 -3.713 1.00 95.75 93 ALA A N 1
ATOM 729 C CA . ALA A 1 93 ? 5.415 11.169 -3.811 1.00 95.75 93 ALA A CA 1
ATOM 730 C C . ALA A 1 93 ? 5.367 9.884 -2.986 1.00 95.75 93 ALA A C 1
ATOM 732 O O . ALA A 1 93 ? 4.575 9.739 -2.059 1.00 95.75 93 ALA A O 1
ATOM 733 N N . ILE A 1 94 ? 6.240 8.947 -3.330 1.00 97.00 94 ILE A N 1
ATOM 734 C CA . ILE A 1 94 ? 6.365 7.653 -2.662 1.00 97.00 94 ILE A CA 1
ATOM 735 C C . ILE A 1 94 ? 7.768 7.559 -2.094 1.00 97.00 94 ILE A C 1
ATOM 737 O O . ILE A 1 94 ? 8.736 7.883 -2.786 1.00 97.00 94 ILE A O 1
ATOM 741 N N . THR A 1 95 ? 7.907 7.124 -0.847 1.00 96.88 95 THR A N 1
ATOM 742 C CA . THR A 1 95 ? 9.238 6.936 -0.267 1.00 96.88 95 THR A CA 1
ATOM 743 C C . THR A 1 95 ? 9.986 5.837 -1.022 1.00 96.88 95 THR A C 1
ATOM 745 O O . THR A 1 95 ? 9.414 4.822 -1.437 1.00 96.88 95 THR A O 1
ATOM 748 N N . THR A 1 96 ? 11.300 5.995 -1.194 1.00 94.75 96 THR A N 1
ATOM 749 C CA . THR A 1 96 ? 12.123 4.909 -1.754 1.00 94.75 96 THR A CA 1
ATOM 750 C C . THR A 1 96 ? 12.035 3.635 -0.918 1.00 94.75 96 THR A C 1
ATOM 752 O O . THR A 1 96 ? 12.074 2.548 -1.485 1.00 94.75 96 THR A O 1
ATOM 755 N N . ALA A 1 97 ? 11.846 3.757 0.401 1.00 95.69 97 ALA A N 1
ATOM 756 C CA . ALA A 1 97 ? 11.646 2.619 1.294 1.00 95.69 97 ALA A CA 1
ATOM 757 C C . ALA A 1 97 ? 10.384 1.814 0.933 1.00 95.69 97 ALA A C 1
ATOM 759 O O . ALA A 1 97 ? 10.461 0.592 0.802 1.00 95.69 97 ALA A O 1
ATOM 760 N N . ALA A 1 98 ? 9.247 2.480 0.693 1.00 96.94 98 ALA A N 1
ATOM 761 C CA . ALA A 1 98 ? 8.019 1.817 0.257 1.00 96.94 98 ALA A CA 1
ATOM 762 C C . ALA A 1 98 ? 8.183 1.143 -1.117 1.00 96.94 98 ALA A C 1
ATOM 764 O O . ALA A 1 98 ? 7.747 0.009 -1.311 1.00 96.94 98 ALA A O 1
ATOM 765 N N . LEU A 1 99 ? 8.877 1.788 -2.064 1.00 97.19 99 LEU A N 1
ATOM 766 C CA . LEU A 1 99 ? 9.147 1.199 -3.384 1.00 97.19 99 LEU A CA 1
ATOM 767 C C . LEU A 1 99 ? 10.042 -0.043 -3.309 1.00 97.19 99 LEU A C 1
ATOM 769 O O . LEU A 1 99 ? 9.793 -1.032 -4.002 1.00 97.19 99 LEU A O 1
ATOM 773 N N . GLU A 1 100 ? 11.076 -0.017 -2.469 1.00 95.69 100 GLU A N 1
ATOM 774 C CA . GLU A 1 100 ? 11.957 -1.164 -2.248 1.00 95.69 100 GLU A CA 1
ATOM 775 C C . GLU A 1 100 ? 11.231 -2.312 -1.544 1.00 95.69 100 GLU A C 1
ATOM 777 O O . GLU A 1 100 ? 11.361 -3.465 -1.967 1.00 95.69 100 GLU A O 1
ATOM 782 N N . GLN A 1 101 ? 10.409 -2.005 -0.538 1.00 96.38 101 GLN A N 1
ATOM 783 C CA . GLN A 1 101 ? 9.577 -2.993 0.142 1.00 96.38 101 GLN A CA 1
ATOM 784 C C . GLN A 1 101 ? 8.590 -3.646 -0.831 1.00 96.38 101 GLN A C 1
ATOM 786 O O . GLN A 1 101 ? 8.554 -4.875 -0.932 1.00 96.38 101 GLN A O 1
ATOM 791 N N . PHE A 1 102 ? 7.836 -2.846 -1.589 1.00 96.50 102 PHE A N 1
ATOM 792 C CA . PHE A 1 102 ? 6.897 -3.350 -2.588 1.00 96.50 102 PHE A CA 1
ATOM 793 C C . PHE A 1 102 ? 7.591 -4.245 -3.622 1.00 96.50 102 PHE A C 1
ATOM 795 O O . PHE A 1 102 ? 7.099 -5.328 -3.952 1.00 96.50 102 PHE A O 1
ATOM 802 N N . GLN A 1 103 ? 8.771 -3.836 -4.099 1.00 94.56 103 GLN A N 1
ATOM 803 C CA . GLN A 1 103 ? 9.557 -4.620 -5.045 1.00 94.56 103 GLN A CA 1
ATOM 804 C C . GLN A 1 103 ? 9.939 -5.995 -4.471 1.00 94.56 103 GLN A C 1
ATOM 806 O O . GLN A 1 103 ? 9.804 -7.004 -5.166 1.00 94.56 103 GLN A O 1
ATOM 811 N N . MET A 1 104 ? 10.391 -6.059 -3.214 1.00 94.06 104 MET A N 1
ATOM 812 C CA . MET A 1 104 ? 10.731 -7.332 -2.566 1.00 94.06 104 MET A CA 1
ATOM 813 C C . MET A 1 104 ? 9.500 -8.213 -2.341 1.00 94.06 104 MET A C 1
ATOM 815 O O . MET A 1 104 ? 9.547 -9.408 -2.631 1.00 94.06 104 MET A O 1
ATOM 819 N N . LEU A 1 105 ? 8.383 -7.635 -1.893 1.00 94.00 105 LEU A N 1
ATOM 820 C CA . LEU A 1 105 ? 7.129 -8.365 -1.681 1.00 94.00 105 LEU A CA 1
ATOM 821 C C . LEU A 1 105 ? 6.548 -8.914 -2.988 1.00 94.00 105 LEU A C 1
ATOM 823 O O . LEU A 1 105 ? 6.043 -10.035 -3.016 1.00 94.00 105 LEU A O 1
ATOM 827 N N . THR A 1 106 ? 6.687 -8.177 -4.089 1.00 93.25 106 THR A N 1
ATOM 828 C CA . THR A 1 106 ? 6.284 -8.654 -5.417 1.00 93.25 106 THR A CA 1
ATOM 829 C C . THR A 1 106 ? 7.161 -9.824 -5.874 1.00 93.25 106 THR A C 1
ATOM 831 O O . THR A 1 106 ? 6.647 -10.807 -6.402 1.00 93.25 106 THR A O 1
ATOM 834 N N . PHE A 1 107 ? 8.479 -9.769 -5.649 1.00 87.81 107 PHE A N 1
ATOM 835 C CA . PHE A 1 107 ? 9.396 -10.842 -6.060 1.00 87.81 107 PHE A CA 1
ATOM 836 C C . PHE A 1 107 ? 9.268 -12.112 -5.216 1.00 87.81 107 PHE A C 1
ATOM 838 O O . PHE A 1 107 ? 9.310 -13.210 -5.765 1.00 87.81 107 PHE A O 1
ATOM 845 N N . MET A 1 108 ? 9.111 -11.968 -3.901 1.00 90.94 108 MET A N 1
ATOM 846 C CA . MET A 1 108 ? 9.095 -13.099 -2.969 1.00 90.94 108 MET A CA 1
ATOM 847 C C . MET A 1 108 ? 7.689 -13.652 -2.741 1.00 90.94 108 MET A C 1
ATOM 849 O O . MET A 1 108 ? 7.499 -14.865 -2.701 1.00 90.94 108 MET A O 1
ATOM 853 N N . GLY A 1 109 ? 6.709 -12.764 -2.579 1.00 86.00 109 GLY A N 1
ATOM 854 C CA . GLY A 1 109 ? 5.341 -13.109 -2.198 1.00 86.00 109 GLY A CA 1
ATOM 855 C C . GLY A 1 109 ? 4.330 -13.039 -3.337 1.00 86.00 109 GLY A C 1
ATOM 856 O O . GLY A 1 109 ? 3.187 -13.427 -3.128 1.00 86.00 109 GLY A O 1
ATOM 857 N N . LYS A 1 110 ? 4.721 -12.552 -4.527 1.00 89.06 110 LYS A N 1
ATOM 858 C CA . LYS A 1 110 ? 3.807 -12.290 -5.657 1.00 89.06 110 LYS A CA 1
ATOM 859 C C . LYS A 1 110 ? 2.613 -11.405 -5.273 1.00 89.06 110 LYS A C 1
ATOM 861 O O . LYS A 1 110 ? 1.543 -11.532 -5.861 1.00 89.06 110 LYS A O 1
ATOM 866 N N . ILE A 1 111 ? 2.817 -10.518 -4.298 1.00 92.00 111 ILE A N 1
ATOM 867 C CA . ILE A 1 111 ? 1.798 -9.570 -3.848 1.00 92.00 111 ILE A CA 1
ATOM 868 C C . ILE A 1 111 ? 1.400 -8.674 -5.016 1.00 92.00 111 ILE A C 1
ATOM 870 O O . ILE A 1 111 ? 2.260 -8.145 -5.728 1.00 92.00 111 ILE A O 1
ATOM 874 N N . LEU A 1 112 ? 0.095 -8.499 -5.212 1.00 92.88 112 LEU A N 1
ATOM 875 C CA . LEU A 1 112 ? -0.415 -7.596 -6.230 1.00 92.88 112 LEU A CA 1
ATOM 876 C C . LEU A 1 112 ? -0.246 -6.146 -5.769 1.00 92.88 112 LEU A C 1
ATOM 878 O O . LEU A 1 112 ? -0.408 -5.817 -4.596 1.00 92.88 112 LEU A O 1
ATOM 882 N N . ALA A 1 113 ? 0.016 -5.244 -6.716 1.00 94.25 113 ALA A N 1
ATOM 883 C CA . ALA A 1 113 ? 0.124 -3.813 -6.426 1.00 94.25 113 ALA A CA 1
ATOM 884 C C . ALA A 1 113 ? -1.125 -3.258 -5.723 1.00 94.25 113 ALA A C 1
ATOM 886 O O . ALA A 1 113 ? -1.003 -2.444 -4.813 1.00 94.25 113 ALA A O 1
ATOM 887 N N . TYR A 1 114 ? -2.306 -3.742 -6.121 1.00 94.00 114 TYR A N 1
ATOM 888 C CA . TYR A 1 114 ? -3.583 -3.410 -5.493 1.00 94.00 114 TYR A CA 1
ATOM 889 C C . TYR A 1 114 ? -3.608 -3.799 -4.011 1.00 94.00 114 TYR A C 1
ATOM 891 O O . TYR A 1 114 ? -3.905 -2.969 -3.160 1.00 94.00 114 TYR A O 1
ATOM 899 N N . GLU A 1 115 ? -3.226 -5.034 -3.683 1.00 95.50 115 GLU A N 1
ATOM 900 C CA . GLU A 1 115 ? -3.223 -5.536 -2.304 1.00 95.50 115 GLU A CA 1
ATOM 901 C C . GLU A 1 115 ? -2.232 -4.768 -1.429 1.00 95.50 115 GLU A C 1
ATOM 903 O O . GLU A 1 115 ? -2.566 -4.381 -0.310 1.00 95.50 115 GLU A O 1
ATOM 908 N N . TYR A 1 116 ? -1.032 -4.493 -1.948 1.00 95.94 116 TYR A N 1
ATOM 909 C CA . TYR A 1 116 ? -0.047 -3.694 -1.224 1.00 95.94 116 TYR A CA 1
ATOM 910 C C . TYR A 1 116 ? -0.555 -2.271 -0.978 1.00 95.94 116 TYR A C 1
ATOM 912 O O . TYR A 1 116 ? -0.549 -1.815 0.164 1.00 95.94 116 TYR A O 1
ATOM 920 N N . TYR A 1 117 ? -1.056 -1.586 -2.008 1.00 95.94 117 TYR A N 1
ATOM 921 C CA . TYR A 1 117 ? -1.591 -0.235 -1.856 1.00 95.94 117 TYR A CA 1
ATOM 922 C C . TYR A 1 117 ? -2.757 -0.185 -0.860 1.00 95.94 117 TYR A C 1
ATOM 924 O O . TYR A 1 117 ? -2.744 0.632 0.059 1.00 95.94 117 TYR A O 1
ATOM 932 N N . HIS A 1 118 ? -3.723 -1.100 -0.965 1.00 93.12 118 HIS A N 1
ATOM 933 C CA . HIS A 1 118 ? -4.847 -1.142 -0.032 1.00 93.12 118 HIS A CA 1
ATOM 934 C C . HIS A 1 118 ? -4.421 -1.525 1.388 1.00 93.12 118 HIS A C 1
ATOM 936 O O . HIS A 1 118 ? -5.006 -1.027 2.346 1.00 93.12 118 HIS A O 1
ATOM 942 N N . SER A 1 119 ? -3.355 -2.312 1.567 1.00 94.06 119 SER A N 1
ATOM 943 C CA . SER A 1 119 ? -2.774 -2.514 2.899 1.00 94.06 119 SER A CA 1
ATOM 944 C C . SER A 1 119 ? -2.266 -1.201 3.511 1.00 94.06 119 SER A C 1
ATOM 946 O O . SER A 1 119 ? -2.506 -0.957 4.690 1.00 94.06 119 SER A O 1
ATOM 948 N N . LEU A 1 120 ? -1.674 -0.301 2.713 1.00 94.75 120 LEU A N 1
ATOM 949 C CA . LEU A 1 120 ? -1.286 1.043 3.164 1.00 94.75 120 LEU A CA 1
ATOM 950 C C . LEU A 1 120 ? -2.506 1.922 3.473 1.00 94.75 120 LEU A C 1
ATOM 952 O O . LEU A 1 120 ? -2.501 2.642 4.472 1.00 94.75 120 LEU A O 1
ATOM 956 N N . VAL A 1 121 ? -3.574 1.831 2.674 1.00 92.56 121 VAL A N 1
ATOM 957 C CA . VAL A 1 121 ? -4.870 2.477 2.964 1.00 92.56 121 VAL A CA 1
ATOM 958 C C . VAL A 1 121 ? -5.396 2.019 4.330 1.00 92.56 121 VAL A C 1
ATOM 960 O O . VAL A 1 121 ? -5.748 2.854 5.160 1.00 92.56 121 VAL A O 1
ATOM 963 N N . HIS A 1 122 ? -5.364 0.715 4.615 1.00 89.94 122 HIS A N 1
ATOM 964 C CA . HIS A 1 122 ? -5.803 0.156 5.897 1.00 89.94 122 HIS A CA 1
ATOM 965 C C . HIS A 1 122 ? -4.872 0.509 7.069 1.00 89.94 122 HIS A C 1
ATOM 967 O O . HIS A 1 122 ? -5.355 0.779 8.168 1.00 89.94 122 HIS A O 1
ATOM 973 N N . LEU A 1 123 ? -3.553 0.580 6.861 1.00 90.06 123 LEU A N 1
ATOM 974 C CA . LEU A 1 123 ? -2.607 1.074 7.875 1.00 90.06 123 LEU A CA 1
ATOM 975 C C . LEU A 1 123 ? -2.861 2.551 8.219 1.00 90.06 123 LEU A C 1
ATOM 977 O O . LEU A 1 123 ? -2.776 2.962 9.383 1.00 90.06 123 LEU A O 1
ATOM 981 N N . THR A 1 124 ? -3.241 3.338 7.211 1.00 87.75 124 THR A N 1
ATOM 982 C CA . THR A 1 124 ? -3.652 4.737 7.380 1.00 87.75 124 THR A CA 1
ATOM 983 C C . THR A 1 124 ? -4.938 4.808 8.193 1.00 87.75 124 THR A C 1
ATOM 985 O O . THR A 1 124 ? -4.976 5.440 9.253 1.00 87.75 124 THR A O 1
ATOM 988 N N . ASN A 1 125 ? -5.971 4.089 7.750 1.00 84.44 125 ASN A N 1
ATOM 989 C CA . ASN A 1 125 ? -7.230 3.960 8.459 1.00 84.44 125 ASN A CA 1
ATOM 990 C C . ASN A 1 125 ? -7.946 2.640 8.130 1.00 84.44 125 ASN A C 1
ATOM 992 O O . ASN A 1 125 ? -8.515 2.467 7.053 1.00 84.44 125 ASN A O 1
ATOM 996 N N . ASN A 1 126 ? -8.009 1.741 9.111 1.00 82.19 126 ASN A N 1
ATOM 997 C CA . ASN A 1 126 ? -8.635 0.432 8.944 1.00 82.19 126 ASN A CA 1
ATOM 998 C C . ASN A 1 126 ? -10.163 0.439 9.149 1.00 82.19 126 ASN A C 1
ATOM 1000 O O . ASN A 1 126 ? -10.809 -0.589 8.990 1.00 82.19 126 ASN A O 1
ATOM 1004 N N . THR A 1 127 ? -10.756 1.577 9.522 1.00 77.06 127 THR A N 1
ATOM 1005 C CA . THR A 1 127 ? -12.203 1.672 9.799 1.00 77.06 127 THR A CA 1
ATOM 1006 C C . THR A 1 127 ? -13.045 1.878 8.538 1.00 77.06 127 THR A C 1
ATOM 1008 O O . THR A 1 127 ? -14.256 1.692 8.575 1.00 77.06 127 THR A O 1
ATOM 1011 N N . GLY A 1 128 ? -12.427 2.299 7.426 1.00 66.19 128 GLY A N 1
ATOM 1012 C CA . GLY A 1 128 ? -13.129 2.673 6.191 1.00 66.19 128 GLY A CA 1
ATOM 1013 C C . GLY A 1 128 ? -13.900 4.001 6.264 1.00 66.19 128 GLY A C 1
ATOM 1014 O O . GLY A 1 128 ? -14.456 4.425 5.258 1.00 66.19 128 GLY A O 1
ATOM 1015 N N . VAL A 1 129 ? -13.914 4.679 7.420 1.00 65.44 129 VAL A N 1
ATOM 1016 C CA . VAL A 1 129 ? -14.689 5.917 7.661 1.00 65.44 129 VAL A CA 1
ATOM 1017 C C . VAL A 1 129 ? -13.979 7.173 7.140 1.00 65.44 129 VAL A C 1
ATOM 1019 O O . VAL A 1 129 ? -14.621 8.148 6.772 1.00 65.44 129 VAL A O 1
ATOM 1022 N N . MET A 1 130 ? -12.647 7.152 7.084 1.00 63.62 130 MET A N 1
ATOM 1023 C CA . MET A 1 130 ? -11.812 8.211 6.503 1.00 63.62 130 MET A CA 1
ATOM 1024 C C . MET A 1 130 ? -10.789 7.536 5.595 1.00 63.62 130 MET A C 1
ATOM 1026 O O . MET A 1 130 ? -9.659 7.278 6.016 1.00 63.62 130 MET A O 1
ATOM 1030 N N . ALA A 1 131 ? -11.223 7.128 4.404 1.00 64.69 131 ALA A N 1
ATOM 1031 C CA . ALA A 1 131 ? -10.296 6.601 3.417 1.00 64.69 131 ALA A CA 1
ATOM 1032 C C . ALA A 1 131 ? -9.396 7.753 2.927 1.00 64.69 131 ALA A C 1
ATOM 1034 O O . ALA A 1 131 ? -9.927 8.813 2.587 1.00 64.69 131 ALA A O 1
ATOM 1035 N N . PRO A 1 132 ? -8.061 7.588 2.903 1.00 74.88 132 PRO A N 1
ATOM 1036 C CA . PRO A 1 132 ? -7.185 8.533 2.220 1.00 74.88 132 PRO A CA 1
ATOM 1037 C C . PRO A 1 132 ? -7.589 8.666 0.749 1.00 74.88 132 PRO A C 1
ATOM 1039 O O . PRO A 1 132 ? -8.183 7.750 0.174 1.00 74.88 132 PRO A O 1
ATOM 1042 N N . SER A 1 133 ? -7.239 9.800 0.139 1.00 78.75 133 SER A N 1
ATOM 1043 C CA . SER A 1 133 ? -7.464 10.027 -1.290 1.00 78.75 133 SER A CA 1
ATOM 1044 C C . SER A 1 133 ? -6.903 8.868 -2.112 1.00 78.75 133 SER A C 1
ATOM 1046 O O . SER A 1 133 ? -5.762 8.439 -1.890 1.00 78.75 133 SER A O 1
ATOM 1048 N N . ASP A 1 134 ? -7.695 8.382 -3.069 1.00 85.38 134 ASP A N 1
ATOM 1049 C CA . ASP A 1 134 ? -7.267 7.297 -3.943 1.00 85.38 134 ASP A CA 1
ATOM 1050 C C . ASP A 1 134 ? -6.153 7.788 -4.873 1.00 85.38 134 ASP A C 1
ATOM 1052 O O . ASP A 1 134 ? -6.353 8.564 -5.806 1.00 85.38 134 ASP A O 1
ATOM 1056 N N . ASN A 1 135 ? -4.948 7.335 -4.560 1.00 90.44 135 ASN A N 1
ATOM 1057 C CA . ASN A 1 135 ? -3.713 7.603 -5.273 1.00 90.44 135 ASN A CA 1
ATOM 1058 C C . ASN A 1 135 ? -3.166 6.311 -5.902 1.00 90.44 135 ASN A C 1
ATOM 1060 O O . ASN A 1 135 ? -1.966 6.220 -6.175 1.00 90.44 135 ASN A O 1
ATOM 1064 N N . PHE A 1 136 ? -4.009 5.296 -6.127 1.00 94.38 136 PHE A N 1
ATOM 1065 C CA . PHE A 1 136 ? -3.571 4.022 -6.690 1.00 94.38 136 PHE A CA 1
ATOM 1066 C C . PHE A 1 136 ? -2.946 4.182 -8.084 1.00 94.38 136 PHE A C 1
ATOM 1068 O O . PHE A 1 136 ? -1.888 3.614 -8.362 1.00 94.38 136 PHE A O 1
ATOM 1075 N N . ASP A 1 137 ? -3.526 5.018 -8.946 1.00 93.69 137 ASP A N 1
ATOM 1076 C CA . ASP A 1 137 ? -2.971 5.289 -10.279 1.00 93.69 137 ASP A CA 1
ATOM 1077 C C . ASP A 1 137 ? -1.592 5.964 -10.209 1.00 93.69 137 ASP A C 1
ATOM 1079 O O . ASP A 1 137 ? -0.681 5.628 -10.976 1.00 93.69 137 ASP A O 1
ATOM 1083 N N . ALA A 1 138 ? -1.411 6.883 -9.255 1.00 93.44 138 ALA A N 1
ATOM 1084 C CA . ALA A 1 138 ? -0.120 7.505 -8.973 1.00 93.44 138 ALA A CA 1
ATOM 1085 C C . ALA A 1 138 ? 0.891 6.462 -8.466 1.00 93.44 138 ALA A C 1
ATOM 1087 O O . ALA A 1 138 ? 2.030 6.425 -8.939 1.00 93.44 138 ALA A O 1
ATOM 1088 N N . PHE A 1 139 ? 0.458 5.559 -7.580 1.00 96.00 139 PHE A N 1
ATOM 1089 C CA . PHE A 1 139 ? 1.262 4.441 -7.090 1.00 96.00 139 PHE A CA 1
ATOM 1090 C C . PHE A 1 139 ? 1.742 3.535 -8.232 1.00 96.00 139 PHE A C 1
ATOM 1092 O O . PHE A 1 139 ? 2.943 3.299 -8.377 1.00 96.00 139 PHE A O 1
ATOM 1099 N N . ILE A 1 140 ? 0.834 3.086 -9.102 1.00 95.75 140 ILE A N 1
ATOM 1100 C CA . ILE A 1 140 ? 1.163 2.222 -10.244 1.00 95.75 140 ILE A CA 1
ATOM 1101 C C . ILE A 1 140 ? 2.125 2.902 -11.216 1.00 95.75 140 ILE A C 1
ATOM 1103 O O . ILE A 1 140 ? 3.056 2.258 -11.711 1.00 95.75 140 ILE A O 1
ATOM 1107 N N . ARG A 1 141 ? 1.925 4.193 -11.498 1.00 94.88 141 ARG A N 1
ATOM 1108 C CA . ARG A 1 141 ? 2.823 4.970 -12.359 1.00 94.88 141 ARG A CA 1
ATOM 1109 C C . ARG A 1 141 ? 4.247 4.962 -11.813 1.00 94.88 141 ARG A C 1
ATOM 1111 O O . ARG A 1 141 ? 5.162 4.530 -12.515 1.00 94.88 141 ARG A O 1
ATOM 1118 N N . VAL A 1 142 ? 4.418 5.349 -10.552 1.00 95.44 142 VAL A N 1
ATOM 1119 C CA . VAL A 1 142 ? 5.738 5.395 -9.914 1.00 95.44 142 VAL A CA 1
ATOM 1120 C C . VAL A 1 142 ? 6.364 4.007 -9.831 1.00 95.44 142 VAL A C 1
ATOM 1122 O O . VAL A 1 142 ? 7.550 3.860 -10.100 1.00 95.44 142 VAL A O 1
ATOM 1125 N N . VAL A 1 143 ? 5.591 2.962 -9.529 1.00 95.44 143 VAL A N 1
ATOM 1126 C CA . VAL A 1 143 ? 6.083 1.575 -9.523 1.00 95.44 143 VAL A CA 1
ATOM 1127 C C . VAL A 1 143 ? 6.650 1.167 -10.885 1.00 95.44 143 VAL A C 1
ATOM 1129 O O . VAL A 1 143 ? 7.698 0.511 -10.946 1.00 95.44 143 VAL A O 1
ATOM 1132 N N . ARG A 1 144 ? 5.991 1.546 -11.988 1.00 94.25 144 ARG A N 1
ATOM 1133 C CA . ARG A 1 144 ? 6.471 1.266 -13.352 1.00 94.25 144 ARG A CA 1
ATOM 1134 C C . ARG A 1 144 ? 7.771 2.010 -13.642 1.00 94.25 144 ARG A C 1
ATOM 1136 O O . ARG A 1 144 ? 8.725 1.397 -14.121 1.00 94.25 144 ARG A O 1
ATOM 1143 N N . GLU A 1 145 ? 7.831 3.295 -13.308 1.00 92.69 145 GLU A N 1
ATOM 1144 C CA . GLU A 1 145 ? 9.029 4.125 -13.483 1.00 92.69 145 GLU A CA 1
ATOM 1145 C C . GLU A 1 145 ? 10.199 3.622 -12.631 1.00 92.69 145 GLU A C 1
ATOM 1147 O O . GLU A 1 145 ? 11.311 3.442 -13.131 1.00 92.69 145 GLU A O 1
ATOM 1152 N N . TRP A 1 146 ? 9.941 3.300 -11.365 1.00 93.31 146 TRP A N 1
ATOM 1153 C CA . TRP A 1 146 ? 10.907 2.704 -10.451 1.00 93.31 146 TRP A CA 1
ATOM 1154 C C . TRP A 1 146 ? 11.451 1.387 -10.999 1.00 93.31 146 TRP A C 1
ATOM 1156 O O . TRP A 1 146 ? 12.666 1.199 -11.076 1.00 93.31 146 TRP A O 1
ATOM 1166 N N . SER A 1 147 ? 10.568 0.487 -11.439 1.00 91.06 147 SER A N 1
ATOM 1167 C CA . SER A 1 147 ? 10.956 -0.802 -12.019 1.00 91.06 147 SER A CA 1
ATOM 1168 C C . SER A 1 147 ? 11.836 -0.619 -13.255 1.00 91.06 147 SER A C 1
ATOM 1170 O O . SER A 1 147 ? 12.859 -1.295 -13.388 1.00 91.06 147 SER A O 1
ATOM 1172 N N . PHE A 1 148 ? 11.492 0.339 -14.118 1.00 89.25 148 PHE A N 1
ATOM 1173 C CA . PHE A 1 148 ? 12.286 0.692 -15.290 1.00 89.25 148 PHE A CA 1
ATOM 1174 C C . PHE A 1 148 ? 13.672 1.234 -14.908 1.00 89.25 148 PHE A C 1
ATOM 1176 O O . PHE A 1 148 ? 14.686 0.768 -15.426 1.00 89.25 148 PHE A O 1
ATOM 1183 N N . ILE A 1 149 ? 13.759 2.142 -13.935 1.00 88.12 149 ILE A N 1
ATOM 1184 C CA . ILE A 1 149 ? 15.040 2.676 -13.447 1.00 88.12 149 ILE A CA 1
ATOM 1185 C C . ILE A 1 149 ? 15.897 1.570 -12.820 1.00 88.12 149 ILE A C 1
ATOM 1187 O O . ILE A 1 149 ? 17.104 1.509 -13.060 1.00 88.12 149 ILE A O 1
ATOM 1191 N N . ARG A 1 150 ? 15.303 0.667 -12.029 1.00 89.44 150 ARG A N 1
ATOM 1192 C CA . ARG A 1 150 ? 16.016 -0.480 -11.443 1.00 89.44 150 ARG A CA 1
ATOM 1193 C C . ARG A 1 150 ? 16.537 -1.420 -12.528 1.00 89.44 150 ARG A C 1
ATOM 1195 O O . ARG A 1 150 ? 17.659 -1.905 -12.398 1.00 89.44 150 ARG A O 1
ATOM 1202 N N . LEU A 1 151 ? 15.768 -1.638 -13.593 1.00 87.25 151 LEU A N 1
ATOM 1203 C CA . LEU A 1 151 ? 16.199 -2.405 -14.760 1.00 87.25 151 LEU A CA 1
ATOM 1204 C C . LEU A 1 151 ? 17.411 -1.749 -15.444 1.00 87.25 151 LEU A C 1
ATOM 1206 O O . LEU A 1 151 ? 18.425 -2.416 -15.635 1.00 87.25 151 LEU A O 1
ATOM 1210 N N . LEU A 1 152 ? 17.354 -0.441 -15.726 1.00 85.88 152 LEU A N 1
ATOM 1211 C CA . LEU A 1 152 ? 18.473 0.306 -16.320 1.00 85.88 152 LEU A CA 1
ATOM 1212 C C . LEU A 1 152 ? 19.740 0.258 -15.457 1.00 85.88 152 LEU A C 1
ATOM 1214 O O . LEU A 1 152 ? 20.841 0.097 -15.981 1.00 85.88 152 LEU A O 1
ATOM 1218 N N . LYS A 1 153 ? 19.591 0.381 -14.131 1.00 85.62 153 LYS A N 1
ATOM 1219 C CA . LYS A 1 153 ? 20.709 0.282 -13.180 1.00 85.62 153 LYS A CA 1
ATOM 1220 C C . LYS A 1 153 ? 21.342 -1.110 -13.199 1.00 85.62 153 LYS A C 1
ATOM 1222 O O . LYS A 1 153 ? 22.562 -1.208 -13.262 1.00 85.62 153 LYS A O 1
ATOM 1227 N N . ARG A 1 154 ? 20.531 -2.176 -13.180 1.00 85.00 154 ARG A N 1
ATOM 1228 C CA . ARG A 1 154 ? 21.016 -3.569 -13.231 1.00 85.00 154 ARG A CA 1
ATOM 1229 C C . ARG A 1 154 ? 21.743 -3.887 -14.534 1.00 85.00 154 ARG A C 1
ATOM 1231 O O . ARG A 1 154 ? 22.762 -4.559 -14.495 1.00 85.00 154 ARG A O 1
ATOM 1238 N N . ALA A 1 155 ? 21.252 -3.367 -15.655 1.00 82.69 155 ALA A N 1
ATOM 1239 C CA . ALA A 1 155 ? 21.889 -3.521 -16.960 1.00 82.69 155 ALA A CA 1
ATOM 1240 C C . ALA A 1 155 ? 23.129 -2.620 -17.153 1.00 82.69 155 ALA A C 1
ATOM 1242 O O . ALA A 1 155 ? 23.702 -2.591 -18.236 1.00 82.69 155 ALA A O 1
ATOM 1243 N N . GLY A 1 156 ? 23.520 -1.817 -16.153 1.00 81.94 156 GLY A N 1
ATOM 1244 C CA . GLY A 1 156 ? 24.647 -0.880 -16.255 1.00 81.94 156 GLY A CA 1
ATOM 1245 C C . GLY A 1 156 ? 24.407 0.325 -17.176 1.00 81.94 156 GLY A C 1
ATOM 1246 O O . GLY A 1 156 ? 25.270 1.194 -17.282 1.00 81.94 156 GLY A O 1
ATOM 1247 N N . MET A 1 157 ? 23.227 0.445 -17.793 1.00 78.69 157 MET A N 1
ATOM 1248 C CA . MET A 1 157 ? 22.915 1.515 -18.752 1.00 78.69 157 MET A CA 1
ATOM 1249 C C . MET A 1 157 ? 22.710 2.890 -18.100 1.00 78.69 157 MET A C 1
ATOM 1251 O O . MET A 1 157 ? 22.676 3.906 -18.790 1.00 78.69 157 MET A O 1
ATOM 1255 N N . GLY A 1 158 ? 22.597 2.951 -16.770 1.00 67.88 158 GLY A N 1
ATOM 1256 C CA . GLY A 1 158 ? 22.526 4.214 -16.026 1.00 67.88 158 GLY A CA 1
ATOM 1257 C C . GLY A 1 158 ? 23.812 5.051 -16.083 1.00 67.88 158 GLY A C 1
ATOM 1258 O O . GLY A 1 158 ? 23.741 6.268 -15.931 1.00 67.88 158 GLY A O 1
ATOM 1259 N N . ASN A 1 159 ? 24.964 4.422 -16.343 1.00 69.12 159 ASN A N 1
ATOM 1260 C CA . ASN A 1 159 ? 26.259 5.105 -16.462 1.00 69.12 159 ASN A CA 1
ATOM 1261 C C . ASN A 1 159 ? 26.513 5.661 -17.867 1.00 69.12 159 ASN A C 1
ATOM 1263 O O . ASN A 1 159 ? 27.499 6.358 -18.096 1.00 69.12 159 ASN A O 1
ATOM 1267 N N . ASP A 1 160 ? 25.635 5.346 -18.817 1.00 65.31 160 ASP A N 1
ATOM 1268 C CA . ASP A 1 160 ? 25.838 5.689 -20.208 1.00 65.31 160 ASP A CA 1
ATOM 1269 C C . ASP A 1 160 ? 25.079 6.978 -20.551 1.00 65.31 160 ASP A C 1
ATOM 1271 O O . ASP A 1 160 ? 23.908 6.932 -20.930 1.00 65.31 160 ASP A O 1
ATOM 1275 N N . HIS A 1 161 ? 25.741 8.125 -20.329 1.00 62.47 161 HIS A N 1
ATOM 1276 C CA . HIS A 1 161 ? 25.265 9.522 -20.392 1.00 62.47 161 HIS A CA 1
ATOM 1277 C C . HIS A 1 161 ? 24.211 9.842 -21.483 1.00 62.47 161 HIS A C 1
ATOM 1279 O O . HIS A 1 161 ? 24.484 10.528 -22.465 1.00 62.47 161 HIS A O 1
ATOM 1285 N N . GLY A 1 162 ? 22.971 9.384 -21.300 1.00 63.72 162 GLY A N 1
ATOM 1286 C CA . GLY A 1 162 ? 21.848 9.608 -22.217 1.00 63.72 162 GLY A CA 1
ATOM 1287 C C . GLY A 1 162 ? 21.646 8.554 -23.315 1.00 63.72 162 GLY A C 1
ATOM 1288 O O . GLY A 1 162 ? 20.633 8.622 -24.011 1.00 63.72 162 GLY A O 1
ATOM 1289 N N . ARG A 1 163 ? 22.521 7.546 -23.450 1.00 65.44 163 ARG A N 1
ATOM 1290 C CA . ARG A 1 163 ? 22.371 6.469 -24.452 1.00 65.44 163 ARG A CA 1
ATOM 1291 C C . ARG A 1 163 ? 21.262 5.471 -24.127 1.00 65.44 163 ARG A C 1
ATOM 1293 O O . ARG A 1 163 ? 20.785 4.803 -25.038 1.00 65.44 163 ARG A O 1
ATOM 1300 N N . TRP A 1 164 ? 20.746 5.453 -22.896 1.00 72.62 164 TRP A N 1
ATOM 1301 C CA . TRP A 1 164 ? 19.531 4.697 -22.560 1.00 72.62 164 TRP A CA 1
ATOM 1302 C C . TRP A 1 164 ? 18.324 5.094 -23.432 1.00 72.62 164 TRP A C 1
ATOM 1304 O O . TRP A 1 164 ? 17.462 4.262 -23.693 1.00 72.62 164 TRP A O 1
ATOM 1314 N N . LYS A 1 165 ? 18.281 6.336 -23.946 1.00 74.69 165 LYS A N 1
ATOM 1315 C CA . LYS A 1 165 ? 17.253 6.786 -24.903 1.00 74.69 165 LYS A CA 1
ATOM 1316 C C . LYS A 1 165 ? 17.389 6.137 -26.284 1.00 74.69 165 LYS A C 1
ATOM 1318 O O . LYS A 1 165 ? 16.412 6.056 -27.016 1.00 74.69 165 LYS A O 1
ATOM 1323 N N . ALA A 1 166 ? 18.595 5.702 -26.639 1.00 77.19 166 ALA A N 1
ATOM 1324 C CA . ALA A 1 166 ? 18.912 5.002 -27.882 1.00 77.19 166 ALA A CA 1
ATOM 1325 C C . ALA A 1 166 ? 18.998 3.476 -27.686 1.00 77.19 166 ALA A C 1
ATOM 1327 O O . ALA A 1 166 ? 19.420 2.755 -28.592 1.00 77.19 166 ALA A O 1
ATOM 1328 N N . ALA A 1 167 ? 18.635 2.981 -26.501 1.00 75.75 167 ALA A N 1
ATOM 1329 C CA . ALA A 1 167 ? 18.712 1.574 -26.171 1.00 75.75 167 ALA A CA 1
ATOM 1330 C C . ALA A 1 167 ? 17.707 0.773 -27.013 1.00 75.75 167 ALA A C 1
ATOM 1332 O O . ALA A 1 167 ? 16.519 1.094 -27.073 1.00 75.75 167 ALA A O 1
ATOM 1333 N N . LYS A 1 168 ? 18.197 -0.263 -27.699 1.00 80.56 168 LYS A N 1
ATOM 1334 C CA . LYS A 1 168 ? 17.353 -1.140 -28.518 1.00 80.56 168 LYS A CA 1
ATOM 1335 C C . LYS A 1 168 ? 16.495 -2.034 -27.611 1.00 80.56 168 LYS A C 1
ATOM 1337 O O . LYS A 1 168 ? 16.950 -2.389 -26.523 1.00 80.56 168 LYS A O 1
ATOM 1342 N N . PRO A 1 169 ? 15.297 -2.463 -28.047 1.00 80.06 169 PRO A N 1
ATOM 1343 C CA . PRO A 1 169 ? 14.557 -3.514 -27.353 1.00 80.06 169 PRO A CA 1
ATOM 1344 C C . PRO A 1 169 ? 15.466 -4.716 -27.045 1.00 80.06 169 PRO A C 1
ATOM 1346 O O . PRO A 1 169 ? 16.209 -5.160 -27.916 1.00 80.06 169 PRO A O 1
ATOM 1349 N N . GLY A 1 170 ? 15.442 -5.198 -25.800 1.00 79.94 170 GLY A N 1
ATOM 1350 C CA . GLY A 1 170 ? 16.323 -6.277 -25.331 1.00 79.94 170 GLY A CA 1
ATOM 1351 C C . GLY A 1 170 ? 17.681 -5.828 -24.772 1.00 79.94 170 GLY A C 1
ATOM 1352 O O . GLY A 1 170 ? 18.392 -6.631 -24.190 1.00 79.94 170 GLY A O 1
ATOM 1353 N N . SER A 1 171 ? 18.052 -4.547 -24.828 1.00 80.94 171 SER A N 1
ATOM 1354 C CA . SER A 1 171 ? 19.351 -4.091 -24.295 1.00 80.94 171 SER A CA 1
ATOM 1355 C C . SER A 1 171 ? 19.526 -4.274 -22.778 1.00 80.94 171 SER A C 1
ATOM 1357 O O . SER A 1 171 ? 20.645 -4.228 -22.281 1.00 80.94 171 SER A O 1
ATOM 1359 N N . CYS A 1 172 ? 18.426 -4.428 -22.034 1.00 80.88 172 CYS A N 1
ATOM 1360 C CA . CYS A 1 172 ? 18.435 -4.678 -20.590 1.00 80.88 172 CYS A CA 1
ATOM 1361 C C . CYS A 1 172 ? 18.264 -6.157 -20.222 1.00 80.88 172 CYS A C 1
ATOM 1363 O O . CYS A 1 172 ? 18.176 -6.472 -19.033 1.00 80.88 172 CYS A O 1
ATOM 1365 N N . THR A 1 173 ? 18.110 -7.050 -21.203 1.00 79.31 173 THR A N 1
ATOM 1366 C CA . THR A 1 173 ? 17.973 -8.479 -20.922 1.00 79.31 173 THR A CA 1
ATOM 1367 C C . THR A 1 173 ? 19.352 -9.086 -20.745 1.00 79.31 173 THR A C 1
ATOM 1369 O O . THR A 1 173 ? 20.246 -8.836 -21.548 1.00 79.31 173 THR A O 1
ATOM 1372 N N . MET A 1 174 ? 19.514 -9.901 -19.707 1.00 72.88 174 MET A N 1
ATOM 1373 C CA . MET A 1 174 ? 20.671 -10.783 -19.615 1.00 72.88 174 MET A CA 1
ATOM 1374 C C . MET A 1 174 ? 20.495 -11.894 -20.646 1.00 72.88 174 MET A C 1
ATOM 1376 O O . MET A 1 174 ? 19.394 -12.439 -20.771 1.00 72.88 174 MET A O 1
ATOM 1380 N N . GLU A 1 175 ? 21.561 -12.239 -21.364 1.00 72.12 175 GLU A N 1
ATOM 1381 C CA . GLU A 1 175 ? 21.560 -13.465 -22.155 1.00 72.12 175 GLU A CA 1
ATOM 1382 C C . GLU A 1 175 ? 21.299 -14.644 -21.215 1.00 72.12 175 GLU A C 1
ATOM 1384 O O . GLU A 1 175 ? 21.905 -14.771 -20.146 1.00 72.12 175 GLU A O 1
ATOM 1389 N N . CYS A 1 176 ? 20.324 -15.474 -21.572 1.00 73.19 176 CYS A N 1
ATOM 1390 C CA . CYS A 1 176 ? 20.013 -16.651 -20.784 1.00 73.19 176 CYS A CA 1
ATOM 1391 C C . CYS A 1 176 ? 21.165 -17.644 -20.939 1.00 73.19 176 CYS A C 1
ATOM 1393 O O . CYS A 1 176 ? 21.349 -18.205 -22.013 1.00 73.19 176 CYS A O 1
ATOM 1395 N N . LEU A 1 177 ? 21.901 -17.896 -19.858 1.00 69.81 177 LEU A N 1
ATOM 1396 C CA . LEU A 1 177 ? 23.029 -18.835 -19.863 1.00 69.81 177 LEU A CA 1
ATOM 1397 C C . LEU A 1 177 ? 22.612 -20.280 -20.188 1.00 69.81 177 LEU A C 1
ATOM 1399 O O . LEU A 1 177 ? 23.444 -21.069 -20.620 1.00 69.81 177 LEU A O 1
ATOM 1403 N N . ALA A 1 178 ? 21.333 -20.615 -19.986 1.00 67.50 178 ALA A N 1
ATOM 1404 C CA . ALA A 1 178 ? 20.763 -21.918 -20.322 1.00 67.50 178 ALA A CA 1
ATOM 1405 C C . ALA A 1 178 ? 20.200 -21.980 -21.752 1.00 67.50 178 ALA A C 1
ATOM 1407 O O . ALA A 1 178 ? 19.916 -23.070 -22.246 1.00 67.50 178 ALA A O 1
ATOM 1408 N N . CYS A 1 179 ? 20.008 -20.835 -22.421 1.00 71.88 179 CYS A N 1
ATOM 1409 C CA . CYS A 1 179 ? 19.634 -20.852 -23.827 1.00 71.88 179 CYS A CA 1
ATOM 1410 C C . CYS A 1 179 ? 20.840 -21.323 -24.655 1.00 71.88 179 CYS A C 1
ATOM 1412 O O . CYS A 1 179 ? 21.963 -20.907 -24.373 1.00 71.88 179 CYS A O 1
ATOM 1414 N N . PRO A 1 180 ? 20.630 -22.162 -25.676 1.00 71.00 180 PRO A N 1
ATOM 1415 C CA . PRO A 1 180 ? 21.701 -22.595 -26.558 1.00 71.00 180 PRO A CA 1
ATOM 1416 C C . PRO A 1 180 ? 22.266 -21.418 -27.355 1.00 71.00 180 PRO A C 1
ATOM 1418 O O . PRO A 1 180 ? 21.562 -20.772 -28.132 1.00 71.00 180 PRO A O 1
ATOM 1421 N N . CYS A 1 181 ? 23.550 -21.166 -27.159 1.00 73.81 181 CYS A N 1
ATOM 1422 C CA . CYS A 1 181 ? 24.346 -20.141 -27.806 1.00 73.81 181 CYS A CA 1
ATOM 1423 C C . CYS A 1 181 ? 25.501 -20.835 -28.552 1.00 73.81 181 CYS A C 1
ATOM 1425 O O . CYS A 1 181 ? 26.512 -21.179 -27.920 1.00 73.81 181 CYS A O 1
ATOM 1427 N N . PRO A 1 182 ? 25.353 -21.072 -29.873 1.00 77.38 182 PRO A N 1
ATOM 1428 C CA . PRO A 1 182 ? 26.402 -21.637 -30.724 1.00 77.38 182 PRO A CA 1
ATOM 1429 C C . PRO A 1 182 ? 27.744 -20.922 -30.530 1.00 77.38 182 PRO A C 1
ATOM 1431 O O . PRO A 1 182 ? 27.796 -19.692 -30.506 1.00 77.38 182 PRO A O 1
ATOM 1434 N N . GLY A 1 183 ? 28.800 -21.702 -30.298 1.00 75.25 183 GLY A N 1
ATOM 1435 C CA . GLY A 1 183 ? 30.163 -21.221 -30.059 1.00 75.25 183 GLY A CA 1
ATOM 1436 C C . GLY A 1 183 ? 30.448 -20.748 -28.633 1.00 75.25 183 GLY A C 1
ATOM 1437 O O . GLY A 1 183 ? 31.599 -20.459 -28.309 1.00 75.25 183 GLY A O 1
ATOM 1438 N N . ILE A 1 184 ? 29.429 -20.680 -27.767 1.00 78.69 184 ILE A N 1
ATOM 1439 C CA . ILE A 1 184 ? 29.564 -20.244 -26.369 1.00 78.69 184 ILE A CA 1
ATOM 1440 C C . ILE A 1 184 ? 29.340 -21.420 -25.417 1.00 78.69 184 ILE A C 1
ATOM 1442 O O . ILE A 1 184 ? 30.268 -21.839 -24.729 1.00 78.69 184 ILE A O 1
ATOM 1446 N N . ASN A 1 185 ? 28.115 -21.949 -25.362 1.00 71.94 185 ASN A N 1
ATOM 1447 C CA . ASN A 1 185 ? 27.729 -23.043 -24.457 1.00 71.94 185 ASN A CA 1
ATOM 1448 C C . ASN A 1 185 ? 27.248 -24.304 -25.201 1.00 71.94 185 ASN A C 1
ATOM 1450 O O . ASN A 1 185 ? 26.982 -25.318 -24.560 1.00 71.94 185 ASN A O 1
ATOM 1454 N N . ILE A 1 186 ? 27.180 -24.253 -26.534 1.00 70.75 186 ILE A N 1
ATOM 1455 C CA . ILE A 1 186 ? 27.012 -25.397 -27.439 1.00 70.75 186 ILE A CA 1
ATOM 1456 C C . ILE A 1 186 ? 27.912 -25.207 -28.680 1.00 70.75 186 ILE A C 1
ATOM 1458 O O . ILE A 1 186 ? 28.312 -24.076 -28.960 1.00 70.75 186 ILE A O 1
ATOM 1462 N N . PRO A 1 187 ? 28.254 -26.262 -29.441 1.00 73.19 187 PRO A N 1
ATOM 1463 C CA . PRO A 1 187 ? 29.031 -26.131 -30.680 1.00 73.19 187 PRO A CA 1
ATOM 1464 C C . PRO A 1 187 ? 28.369 -25.218 -31.737 1.00 73.19 187 PRO A C 1
ATOM 1466 O O . PRO A 1 187 ? 27.145 -25.143 -31.810 1.00 73.19 187 PRO A O 1
ATOM 1469 N N . ASP A 1 188 ? 29.177 -24.548 -32.574 1.00 74.50 188 ASP A N 1
ATOM 1470 C CA . ASP A 1 188 ? 28.735 -23.559 -33.587 1.00 74.50 188 ASP A CA 1
ATOM 1471 C C . ASP A 1 188 ? 27.757 -24.107 -34.641 1.00 74.50 188 ASP A C 1
ATOM 1473 O O . ASP A 1 188 ? 26.929 -23.374 -35.183 1.00 74.50 188 ASP A O 1
ATOM 1477 N N . TYR A 1 189 ? 27.863 -25.395 -34.956 1.00 64.62 189 TYR A N 1
ATOM 1478 C CA . TYR A 1 189 ? 27.050 -26.059 -35.964 1.00 64.62 189 TYR A CA 1
ATOM 1479 C C . TYR A 1 189 ? 26.525 -27.377 -35.410 1.00 64.62 189 TYR A C 1
ATOM 1481 O O . TYR A 1 189 ? 27.295 -28.292 -35.118 1.00 64.62 189 TYR A O 1
ATOM 1489 N N . VAL A 1 190 ? 25.203 -27.474 -35.312 1.00 62.06 190 VAL A N 1
ATOM 1490 C CA . VAL A 1 190 ? 24.489 -28.738 -35.167 1.00 62.06 190 VAL A CA 1
ATOM 1491 C C . VAL A 1 190 ? 23.565 -28.819 -36.371 1.00 62.06 190 VAL A C 1
ATOM 1493 O O . VAL A 1 190 ? 22.680 -27.979 -36.520 1.00 62.06 190 VAL A O 1
ATOM 1496 N N . ASP A 1 191 ? 23.806 -29.782 -37.259 1.00 64.06 191 ASP A N 1
ATOM 1497 C CA . ASP A 1 191 ? 22.884 -30.084 -38.351 1.00 64.06 191 ASP A CA 1
ATOM 1498 C C . ASP A 1 191 ? 21.546 -30.539 -37.736 1.00 64.06 191 ASP A C 1
ATOM 1500 O O . ASP A 1 191 ? 21.523 -31.585 -37.077 1.00 64.06 191 ASP A O 1
ATOM 1504 N N . PRO A 1 192 ? 20.445 -29.780 -37.893 1.00 61.75 192 PRO A N 1
ATOM 1505 C CA . PRO A 1 192 ? 19.159 -30.126 -37.292 1.00 61.75 192 PRO A CA 1
ATOM 1506 C C . PRO A 1 192 ? 18.557 -31.418 -37.865 1.00 61.75 192 PRO A C 1
ATOM 1508 O O . PRO A 1 192 ? 17.675 -31.998 -37.235 1.00 61.75 192 PRO A O 1
ATOM 1511 N N . GLU A 1 193 ? 19.040 -31.888 -39.019 1.00 67.12 193 GLU A N 1
ATOM 1512 C CA . GLU A 1 193 ? 18.661 -33.172 -39.629 1.00 67.12 193 GLU A CA 1
ATOM 1513 C C . GLU A 1 193 ? 19.795 -34.210 -39.569 1.00 67.12 193 GLU A C 1
ATOM 1515 O O . GLU A 1 193 ? 19.650 -35.345 -40.031 1.00 67.12 193 GLU A O 1
ATOM 1520 N N . GLY A 1 194 ? 20.928 -33.839 -38.971 1.00 70.50 194 GLY A N 1
ATOM 1521 C CA . GLY A 1 194 ? 22.095 -34.693 -38.850 1.00 70.50 194 GLY A CA 1
ATOM 1522 C C . GLY A 1 194 ? 21.979 -35.706 -37.709 1.00 70.50 194 GLY A C 1
ATOM 1523 O O . GLY A 1 194 ? 21.158 -35.567 -36.797 1.00 70.50 194 GLY A O 1
ATOM 1524 N N . PRO A 1 195 ? 22.862 -36.718 -37.685 1.00 69.12 195 PRO A N 1
ATOM 1525 C CA . PRO A 1 195 ? 22.840 -37.786 -36.683 1.00 69.12 195 PRO A CA 1
ATOM 1526 C C . PRO A 1 195 ? 23.039 -37.302 -35.234 1.00 69.12 195 PRO A C 1
ATOM 1528 O O . PRO A 1 195 ? 22.778 -38.071 -34.312 1.00 69.12 195 PRO A O 1
ATOM 1531 N N . ASN A 1 196 ? 23.453 -36.046 -35.031 1.00 67.62 196 ASN A N 1
ATOM 1532 C CA . ASN A 1 196 ? 23.767 -35.444 -33.732 1.00 67.62 196 ASN A CA 1
ATOM 1533 C C . ASN A 1 196 ? 22.756 -34.366 -33.286 1.00 67.62 196 ASN A C 1
ATOM 1535 O O . ASN A 1 196 ? 22.977 -33.699 -32.279 1.00 67.62 196 ASN A O 1
ATOM 1539 N N . ALA A 1 197 ? 21.622 -34.197 -33.979 1.00 66.12 197 ALA A N 1
ATOM 1540 C CA . ALA A 1 197 ? 20.606 -33.193 -33.628 1.00 66.12 197 ALA A CA 1
ATOM 1541 C C . ALA A 1 197 ? 20.067 -33.320 -32.180 1.00 66.12 197 ALA A C 1
ATOM 1543 O O . ALA A 1 197 ? 19.641 -32.336 -31.573 1.00 66.12 197 ALA A O 1
ATOM 1544 N N . TRP A 1 198 ? 20.126 -34.522 -31.594 1.00 67.06 198 TRP A N 1
ATOM 1545 C CA . TRP A 1 198 ? 19.728 -34.812 -30.209 1.00 67.06 198 TRP A CA 1
ATOM 1546 C C . TRP A 1 198 ? 20.676 -34.223 -29.150 1.00 67.06 198 TRP A C 1
ATOM 1548 O O . TRP A 1 198 ? 20.247 -34.002 -28.016 1.00 67.06 198 TRP A O 1
ATOM 1558 N N . GLU A 1 199 ? 21.935 -33.928 -29.491 1.00 66.12 199 GLU A N 1
ATOM 1559 C CA . GLU A 1 199 ? 22.935 -33.412 -28.543 1.00 66.12 199 GLU A CA 1
ATOM 1560 C C . GLU A 1 199 ? 22.502 -32.059 -27.958 1.00 66.12 199 GLU A C 1
ATOM 1562 O O . GLU A 1 199 ? 22.625 -31.819 -26.759 1.00 66.12 199 GLU A O 1
ATOM 1567 N N . HIS A 1 200 ? 21.882 -31.204 -28.774 1.00 66.12 200 HIS A N 1
ATOM 1568 C CA . HIS A 1 200 ? 21.352 -29.906 -28.353 1.00 66.12 200 HIS A CA 1
ATOM 1569 C C . HIS A 1 200 ? 20.233 -30.027 -27.302 1.00 66.12 200 HIS A C 1
ATOM 1571 O O . HIS A 1 200 ? 20.186 -29.263 -26.336 1.00 66.12 200 HIS A O 1
ATOM 1577 N N . MET A 1 201 ? 19.336 -31.006 -27.465 1.00 65.94 201 MET A N 1
ATOM 1578 C CA . MET A 1 201 ? 18.284 -31.291 -26.486 1.00 65.94 201 MET A CA 1
ATOM 1579 C C . MET A 1 201 ? 18.880 -31.815 -25.173 1.00 65.94 201 MET A C 1
ATOM 1581 O O . MET A 1 201 ? 18.425 -31.412 -24.105 1.00 65.94 201 MET A O 1
ATOM 1585 N N . LEU A 1 202 ? 19.930 -32.639 -25.236 1.00 69.31 202 LEU A N 1
ATOM 1586 C CA . LEU A 1 202 ? 20.631 -33.117 -24.044 1.00 69.31 202 LEU A CA 1
ATOM 1587 C C . LEU A 1 202 ? 21.354 -32.014 -23.275 1.00 69.31 202 LEU A C 1
ATOM 1589 O O . LEU A 1 202 ? 21.328 -32.045 -22.053 1.00 69.31 202 LEU A O 1
ATOM 1593 N N . TYR A 1 203 ? 21.985 -31.042 -23.936 1.00 69.25 203 TYR A N 1
ATOM 1594 C CA . TYR A 1 203 ? 22.652 -29.942 -23.224 1.00 69.25 203 TYR A CA 1
ATOM 1595 C C . TYR A 1 203 ? 21.664 -29.075 -22.430 1.00 69.25 203 TYR A C 1
ATOM 1597 O O . TYR A 1 203 ? 21.964 -28.660 -21.305 1.00 69.25 203 TYR A O 1
ATOM 1605 N N . ILE A 1 204 ? 20.471 -28.838 -22.987 1.00 67.38 204 ILE A N 1
ATOM 1606 C CA . ILE A 1 204 ? 19.372 -28.165 -22.279 1.00 67.38 204 ILE A CA 1
ATOM 1607 C C . ILE A 1 204 ? 18.864 -29.040 -21.124 1.00 67.38 204 ILE A C 1
ATOM 1609 O O . ILE A 1 204 ? 18.692 -28.549 -20.006 1.00 67.38 204 ILE A O 1
ATOM 1613 N N . ASP A 1 205 ? 18.656 -30.335 -21.372 1.00 72.00 205 ASP A N 1
ATOM 1614 C CA . ASP A 1 205 ? 18.196 -31.286 -20.356 1.00 72.00 205 ASP A CA 1
ATOM 1615 C C . ASP A 1 205 ? 19.200 -31.419 -19.199 1.00 72.00 205 ASP A C 1
ATOM 1617 O O . ASP A 1 205 ? 18.807 -31.446 -18.037 1.00 72.00 205 ASP A O 1
ATOM 1621 N N . GLN A 1 206 ? 20.504 -31.376 -19.481 1.00 72.12 206 GLN A N 1
ATOM 1622 C CA . GLN A 1 206 ? 21.564 -31.355 -18.472 1.00 72.12 206 GLN A CA 1
ATOM 1623 C C . GLN A 1 206 ? 21.539 -30.080 -17.621 1.00 72.12 206 GLN A C 1
ATOM 1625 O O . GLN A 1 206 ? 21.715 -30.173 -16.409 1.00 72.12 206 GLN A O 1
ATOM 1630 N N . HIS A 1 207 ? 21.267 -28.906 -18.203 1.00 69.00 207 HIS A N 1
ATOM 1631 C CA . HIS A 1 207 ? 21.121 -27.663 -17.430 1.00 69.00 207 HIS A CA 1
ATOM 1632 C C . HIS A 1 207 ? 19.894 -27.697 -16.508 1.00 69.00 207 HIS A C 1
ATOM 1634 O O . HIS A 1 207 ? 19.982 -27.328 -15.334 1.00 69.00 207 HIS A O 1
ATOM 1640 N N . PHE A 1 208 ? 18.743 -28.162 -17.003 1.00 71.75 208 PHE A N 1
ATOM 1641 C CA . PHE A 1 208 ? 17.559 -28.343 -16.156 1.00 71.75 208 PHE A CA 1
ATOM 1642 C C . PHE A 1 208 ? 17.762 -29.452 -15.114 1.00 71.75 208 PHE A C 1
ATOM 1644 O O . PHE A 1 208 ? 17.301 -29.332 -13.974 1.00 71.75 208 PHE A O 1
ATOM 1651 N N . GLY A 1 209 ? 18.497 -30.499 -15.482 1.00 76.62 209 GLY A N 1
ATOM 1652 C CA . GLY A 1 209 ? 18.940 -31.576 -14.609 1.00 76.62 209 GLY A CA 1
ATOM 1653 C C . GLY A 1 209 ? 19.831 -31.081 -13.473 1.00 76.62 209 GLY A C 1
ATOM 1654 O O . GLY A 1 209 ? 19.580 -31.454 -12.330 1.00 76.62 209 GLY A O 1
ATOM 1655 N N . ASP A 1 210 ? 20.793 -30.193 -13.743 1.00 78.56 210 ASP A N 1
ATOM 1656 C CA . ASP A 1 210 ? 21.654 -29.589 -12.719 1.00 78.56 210 ASP A CA 1
ATOM 1657 C C . ASP A 1 210 ? 20.837 -28.782 -11.707 1.00 78.56 210 ASP A C 1
ATOM 1659 O O . ASP A 1 210 ? 21.004 -28.949 -10.504 1.00 78.56 210 ASP A O 1
ATOM 1663 N N . PHE A 1 211 ? 19.857 -27.992 -12.155 1.00 72.94 211 PHE A N 1
ATOM 1664 C CA . PHE A 1 211 ? 18.981 -27.263 -11.232 1.00 72.94 211 PHE A CA 1
ATOM 1665 C C . PHE A 1 211 ? 18.165 -28.202 -10.326 1.00 72.94 211 PHE A C 1
ATOM 1667 O O . PHE A 1 211 ? 17.985 -27.936 -9.133 1.00 72.94 211 PHE A O 1
ATOM 1674 N N . ASN A 1 212 ? 17.681 -29.323 -10.866 1.00 76.56 212 ASN A N 1
ATOM 1675 C CA . ASN A 1 212 ? 17.003 -30.350 -10.074 1.00 76.56 212 ASN A CA 1
ATOM 1676 C C . ASN A 1 212 ? 17.971 -31.072 -9.124 1.00 76.56 212 ASN A C 1
ATOM 1678 O O . ASN A 1 212 ? 17.624 -31.330 -7.972 1.00 76.56 212 ASN A O 1
ATOM 1682 N N . TRP A 1 213 ? 19.193 -31.352 -9.572 1.00 83.69 213 TRP A N 1
ATOM 1683 C CA . TRP A 1 213 ? 20.245 -31.944 -8.755 1.00 83.69 213 TRP A CA 1
ATOM 1684 C C . TRP A 1 213 ? 20.639 -31.020 -7.597 1.00 83.69 213 TRP A C 1
ATOM 1686 O O . TRP A 1 213 ? 20.610 -31.463 -6.452 1.00 83.69 213 TRP A O 1
ATOM 1696 N N . GLN A 1 214 ? 20.880 -29.731 -7.859 1.00 83.25 214 GLN A N 1
ATOM 1697 C CA . GLN A 1 214 ? 21.165 -28.704 -6.852 1.00 83.25 214 GLN A CA 1
ATOM 1698 C C . GLN A 1 214 ? 20.061 -28.623 -5.793 1.00 83.25 214 GLN A C 1
ATOM 1700 O O . GLN A 1 214 ? 20.349 -28.553 -4.596 1.00 83.25 214 GLN A O 1
ATOM 1705 N N . LYS A 1 215 ? 18.786 -28.687 -6.198 1.00 78.94 215 LYS A N 1
ATOM 1706 C CA . LYS A 1 215 ? 17.657 -28.768 -5.255 1.00 78.94 215 LYS A CA 1
ATOM 1707 C C . LYS A 1 215 ? 17.717 -30.019 -4.387 1.00 78.94 215 LYS A C 1
ATOM 1709 O O . LYS A 1 215 ? 17.530 -29.913 -3.180 1.00 78.94 215 LYS A O 1
ATOM 1714 N N . ASN A 1 216 ? 17.981 -31.179 -4.983 1.00 85.88 216 ASN A N 1
ATOM 1715 C CA . ASN A 1 216 ? 18.051 -32.443 -4.253 1.00 85.88 216 ASN A CA 1
ATOM 1716 C C . ASN A 1 216 ? 19.213 -32.447 -3.247 1.00 85.88 216 ASN A C 1
ATOM 1718 O O . ASN A 1 216 ? 19.019 -32.836 -2.098 1.00 85.88 216 ASN A O 1
ATOM 1722 N N . VAL A 1 217 ? 20.400 -31.963 -3.632 1.00 91.06 217 VAL A N 1
ATOM 1723 C CA . VAL A 1 217 ? 21.560 -31.919 -2.722 1.00 91.06 217 VAL A CA 1
ATOM 1724 C C . VAL A 1 217 ? 21.424 -30.844 -1.638 1.00 91.06 217 VAL A C 1
ATOM 1726 O O . VAL A 1 217 ? 21.844 -31.074 -0.510 1.00 91.06 217 VAL A O 1
ATOM 1729 N N . SER A 1 218 ? 20.772 -29.709 -1.926 1.00 90.00 218 SER A N 1
ATOM 1730 C CA . SER A 1 218 ? 20.500 -28.643 -0.938 1.00 90.00 218 SER A CA 1
ATOM 1731 C C . SER A 1 218 ? 19.282 -28.915 -0.044 1.00 90.00 218 SER A C 1
ATOM 1733 O O . SER A 1 218 ? 19.004 -28.162 0.900 1.00 90.00 218 SER A O 1
ATOM 1735 N N . GLN A 1 219 ? 18.538 -29.993 -0.309 1.00 90.44 219 GLN A N 1
ATOM 1736 C CA . GLN A 1 219 ? 17.328 -30.322 0.434 1.00 90.44 219 GLN A CA 1
ATOM 1737 C C . GLN A 1 219 ? 17.630 -30.634 1.903 1.00 90.44 219 GLN A C 1
ATOM 1739 O O . GLN A 1 219 ? 16.873 -30.202 2.770 1.00 90.44 219 GLN A O 1
ATOM 1744 N N . GLY A 1 220 ? 18.738 -31.325 2.193 1.00 93.31 220 GLY A N 1
ATOM 1745 C CA . GLY A 1 220 ? 19.149 -31.648 3.563 1.00 93.31 220 GLY A CA 1
ATOM 1746 C C . GLY A 1 220 ? 19.344 -30.398 4.423 1.00 93.31 220 GLY A C 1
ATOM 1747 O O . GLY A 1 220 ? 18.706 -30.262 5.467 1.00 93.31 220 GLY A O 1
ATOM 1748 N N . ASP A 1 221 ? 20.141 -29.444 3.938 1.00 92.88 221 ASP A N 1
ATOM 1749 C CA . ASP A 1 221 ? 20.402 -28.176 4.630 1.00 92.88 221 ASP A CA 1
ATOM 1750 C C . ASP A 1 221 ? 19.124 -27.344 4.796 1.00 92.88 221 ASP A C 1
ATOM 1752 O O . ASP A 1 221 ? 18.846 -26.797 5.867 1.00 92.88 221 ASP A O 1
ATOM 1756 N N . THR A 1 222 ? 18.296 -27.294 3.749 1.00 90.38 222 THR A N 1
ATOM 1757 C CA . THR A 1 222 ? 17.021 -26.565 3.775 1.00 90.38 222 THR A CA 1
ATOM 1758 C C . THR A 1 222 ? 16.055 -27.156 4.801 1.00 90.38 222 THR A C 1
ATOM 1760 O O . THR A 1 222 ? 15.419 -26.415 5.553 1.00 90.38 222 THR A O 1
ATOM 1763 N N . LEU A 1 223 ? 15.921 -28.485 4.843 1.00 93.75 223 LEU A N 1
ATOM 1764 C CA . LEU A 1 223 ? 15.061 -29.173 5.805 1.00 93.75 223 LEU A CA 1
ATOM 1765 C C . LEU A 1 223 ? 15.587 -29.020 7.232 1.00 93.75 223 LEU A C 1
ATOM 1767 O O . LEU A 1 223 ? 14.788 -28.790 8.135 1.00 93.75 223 LEU A O 1
ATOM 1771 N N . LEU A 1 224 ? 16.907 -29.070 7.432 1.00 95.19 224 LEU A N 1
ATOM 1772 C CA . LEU A 1 224 ? 17.523 -28.854 8.739 1.00 95.19 224 LEU A CA 1
ATOM 1773 C C . LEU A 1 224 ? 17.221 -27.452 9.283 1.00 95.19 224 LEU A C 1
ATOM 1775 O O . LEU A 1 224 ? 16.821 -27.326 10.440 1.00 95.19 224 LEU A O 1
ATOM 1779 N N . HIS A 1 225 ? 17.372 -26.403 8.467 1.00 92.56 225 HIS A N 1
ATOM 1780 C CA . HIS A 1 225 ? 16.997 -25.043 8.869 1.00 92.56 225 HIS A CA 1
ATOM 1781 C C . HIS A 1 225 ? 15.511 -24.938 9.210 1.00 92.56 225 HIS A C 1
ATOM 1783 O O . HIS A 1 225 ? 15.155 -24.426 10.268 1.00 92.56 225 HIS A O 1
ATOM 1789 N N . LYS A 1 226 ? 14.639 -25.491 8.361 1.00 93.19 226 LYS A N 1
ATOM 1790 C CA . LYS A 1 226 ? 13.193 -25.467 8.607 1.00 93.19 226 LYS A CA 1
ATOM 1791 C C . LYS A 1 226 ? 12.801 -26.207 9.886 1.00 93.19 226 LYS A C 1
ATOM 1793 O O . LYS A 1 226 ? 11.937 -25.719 10.603 1.00 93.19 226 LYS A O 1
ATOM 1798 N N . ILE A 1 227 ? 13.426 -27.346 10.193 1.00 95.62 227 ILE A N 1
ATOM 1799 C CA . ILE A 1 227 ? 13.175 -28.090 11.437 1.00 95.62 227 ILE A CA 1
ATOM 1800 C C . ILE A 1 227 ? 13.621 -27.293 12.663 1.00 95.62 227 ILE A C 1
ATOM 1802 O O . ILE A 1 227 ? 12.878 -27.234 13.640 1.00 95.62 227 ILE A O 1
ATOM 1806 N N . LYS A 1 228 ? 14.788 -26.639 12.604 1.00 94.88 228 LYS A N 1
ATOM 1807 C CA . LYS A 1 228 ? 15.284 -25.795 13.702 1.00 94.88 228 LYS A CA 1
ATOM 1808 C C . LYS A 1 228 ? 14.327 -24.647 14.028 1.00 94.88 228 LYS A C 1
ATOM 1810 O O . LYS A 1 228 ? 14.158 -24.340 15.201 1.00 94.88 228 LYS A O 1
ATOM 1815 N N . ASP A 1 229 ? 13.669 -24.073 13.022 1.00 91.44 229 ASP A N 1
ATOM 1816 C CA . ASP A 1 229 ? 12.658 -23.025 13.213 1.00 91.44 229 ASP A CA 1
ATOM 1817 C C . ASP A 1 229 ? 11.286 -23.578 13.623 1.00 91.44 229 ASP A C 1
ATOM 1819 O O . ASP A 1 229 ? 10.552 -22.943 14.383 1.00 91.44 229 ASP A O 1
ATOM 1823 N N . ALA A 1 230 ? 10.902 -24.739 13.088 1.00 94.19 230 ALA A N 1
ATOM 1824 C CA . ALA A 1 230 ? 9.596 -25.339 13.331 1.00 94.19 230 ALA A CA 1
ATOM 1825 C C . ALA A 1 230 ? 9.484 -25.947 14.734 1.00 94.19 230 ALA A C 1
ATOM 1827 O O . ALA A 1 230 ? 8.412 -25.868 15.322 1.00 94.19 230 ALA A O 1
ATOM 1828 N N . MET A 1 231 ? 10.562 -26.517 15.284 1.00 95.56 231 MET A N 1
ATOM 1829 C CA . MET A 1 231 ? 10.540 -27.166 16.601 1.00 95.56 231 MET A CA 1
ATOM 1830 C C . MET A 1 231 ? 10.141 -26.212 17.745 1.00 95.56 231 MET A C 1
ATOM 1832 O O . MET A 1 231 ? 9.209 -26.554 18.473 1.00 95.56 231 MET A O 1
ATOM 1836 N N . PRO A 1 232 ? 10.746 -25.014 17.903 1.00 94.06 232 PRO A N 1
ATOM 1837 C CA . PRO A 1 232 ? 10.311 -24.060 18.925 1.00 94.06 232 PRO A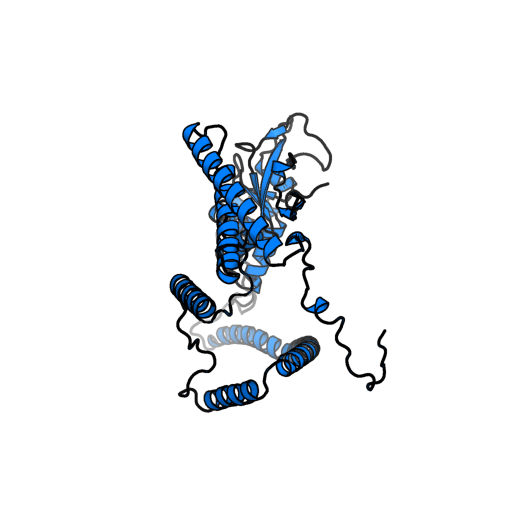 CA 1
ATOM 1838 C C . PRO A 1 232 ? 8.853 -23.630 18.736 1.00 94.06 232 PRO A C 1
ATOM 1840 O O . PRO A 1 232 ? 8.075 -23.638 19.683 1.00 94.06 232 PRO A O 1
ATOM 1843 N N . LYS A 1 233 ? 8.453 -23.341 17.491 1.00 92.75 233 LYS A N 1
ATOM 1844 C CA . LYS A 1 233 ? 7.079 -22.927 17.169 1.00 92.75 233 LYS A CA 1
ATOM 1845 C C . LYS A 1 233 ? 6.054 -24.020 17.455 1.00 92.75 233 LYS A C 1
ATOM 1847 O O . LYS A 1 233 ? 4.951 -23.713 17.885 1.00 92.75 233 LYS A O 1
ATOM 1852 N N . ALA A 1 234 ? 6.405 -25.282 17.211 1.00 94.62 234 ALA A N 1
ATOM 1853 C CA . ALA A 1 234 ? 5.555 -26.417 17.543 1.00 94.62 234 ALA A CA 1
ATOM 1854 C C . ALA A 1 234 ? 5.332 -26.505 19.058 1.00 94.62 234 ALA A C 1
ATOM 1856 O O . ALA A 1 234 ? 4.188 -26.632 19.477 1.00 94.62 234 ALA A O 1
ATOM 1857 N N . SER A 1 235 ? 6.391 -26.333 19.859 1.00 94.06 235 SER A N 1
ATOM 1858 C CA . SER A 1 235 ? 6.285 -26.288 21.323 1.00 94.06 235 SER A CA 1
ATOM 1859 C C . SER A 1 235 ? 5.405 -25.129 21.805 1.00 94.06 235 SER A C 1
ATOM 1861 O O . SER A 1 235 ? 4.565 -25.323 22.681 1.00 94.06 235 SER A O 1
ATOM 1863 N N . ASP A 1 236 ? 5.564 -23.935 21.227 1.00 92.62 236 ASP A N 1
ATOM 1864 C CA . ASP A 1 236 ? 4.732 -22.775 21.568 1.00 92.62 236 ASP A CA 1
ATOM 1865 C C . ASP A 1 236 ? 3.263 -23.014 21.198 1.00 92.62 236 ASP A C 1
ATOM 1867 O O . ASP A 1 236 ? 2.361 -22.724 21.984 1.00 92.62 236 ASP A O 1
ATOM 1871 N N . HIS A 1 237 ? 3.003 -23.557 20.006 1.00 91.81 237 HIS A N 1
ATOM 1872 C CA . HIS A 1 237 ? 1.650 -23.867 19.552 1.00 91.81 237 HIS A CA 1
ATOM 1873 C C . HIS A 1 237 ? 0.986 -24.947 20.408 1.00 91.81 237 HIS A C 1
ATOM 1875 O O . HIS A 1 237 ? -0.192 -24.804 20.728 1.00 91.81 237 HIS A O 1
ATOM 1881 N N . GLU A 1 238 ? 1.719 -25.990 20.801 1.00 95.00 238 GLU A N 1
ATOM 1882 C CA . GLU A 1 238 ? 1.225 -27.044 21.690 1.00 95.00 238 GLU A CA 1
ATOM 1883 C C . GLU A 1 238 ? 0.848 -26.467 23.059 1.00 95.00 238 GLU A C 1
ATOM 1885 O O . GLU A 1 238 ? -0.281 -26.657 23.507 1.00 95.00 238 GLU A O 1
ATOM 1890 N N . TYR A 1 239 ? 1.710 -25.634 23.652 1.00 92.38 239 TYR A N 1
ATOM 1891 C CA . TYR A 1 239 ? 1.402 -24.934 24.902 1.00 92.38 239 TYR A CA 1
ATOM 1892 C C . TYR A 1 239 ? 0.130 -24.072 24.801 1.00 92.38 239 TYR A C 1
ATOM 1894 O O . TYR A 1 239 ? -0.741 -24.123 25.674 1.00 92.38 239 TYR A O 1
ATOM 1902 N N . GLN A 1 240 ? -0.008 -23.277 23.732 1.00 92.31 240 GLN A N 1
ATOM 1903 C CA . GLN A 1 240 ? -1.204 -22.450 23.527 1.00 92.31 240 GLN A CA 1
ATOM 1904 C C . GLN A 1 240 ? -2.457 -23.307 23.311 1.00 92.31 240 GLN A C 1
ATOM 1906 O O . GLN A 1 240 ? -3.524 -22.973 23.831 1.00 92.31 240 GLN A O 1
ATOM 1911 N N . PHE A 1 241 ? -2.330 -24.408 22.569 1.00 89.94 241 PHE A N 1
ATOM 1912 C CA . PHE A 1 241 ? -3.419 -25.338 22.299 1.00 89.94 241 PHE A CA 1
ATOM 1913 C C . PHE A 1 241 ? -3.906 -26.017 23.579 1.00 89.94 241 PHE A C 1
ATOM 1915 O O . PHE A 1 241 ? -5.101 -25.979 23.864 1.00 89.94 241 PHE A O 1
ATOM 1922 N N . GLU A 1 242 ? -3.004 -26.562 24.397 1.00 91.94 242 GLU A N 1
ATOM 1923 C CA . GLU A 1 242 ? -3.357 -27.181 25.677 1.00 91.94 242 GLU A CA 1
ATOM 1924 C C . GLU A 1 242 ? -4.043 -26.186 26.615 1.00 91.94 242 GLU A C 1
ATOM 1926 O O . GLU A 1 242 ? -5.080 -26.494 27.209 1.00 91.94 242 GLU A O 1
ATOM 1931 N N . ARG A 1 243 ? -3.515 -24.958 26.705 1.00 92.69 243 ARG A N 1
ATOM 1932 C CA . ARG A 1 243 ? -4.103 -23.908 27.542 1.00 92.69 243 ARG A CA 1
ATOM 1933 C C . ARG A 1 243 ? -5.498 -23.513 27.069 1.00 92.69 243 ARG A C 1
ATOM 1935 O O . ARG A 1 243 ? -6.386 -23.323 27.893 1.00 92.69 243 ARG A O 1
ATOM 1942 N N . PHE A 1 244 ? -5.701 -23.398 25.758 1.00 86.62 244 PHE A N 1
ATOM 1943 C CA . PHE A 1 244 ? -7.013 -23.125 25.175 1.00 86.62 244 PHE A CA 1
ATOM 1944 C C . PHE A 1 244 ? -7.997 -24.271 25.443 1.00 86.62 244 PHE A C 1
ATOM 1946 O O . PHE A 1 244 ? -9.112 -24.032 25.900 1.00 86.62 244 PHE A O 1
ATOM 1953 N N . MET A 1 245 ? -7.568 -25.516 25.237 1.00 87.62 245 MET A N 1
ATOM 1954 C CA . MET A 1 245 ? -8.382 -26.708 25.481 1.00 87.62 245 MET A CA 1
ATOM 1955 C C . MET A 1 245 ? -8.784 -26.844 26.952 1.00 87.62 245 MET A C 1
ATOM 1957 O O . MET A 1 245 ? -9.921 -27.208 27.240 1.00 87.62 245 MET A O 1
ATOM 1961 N N . ALA A 1 246 ? -7.902 -26.490 27.890 1.00 89.25 246 ALA A N 1
ATOM 1962 C CA . ALA A 1 246 ? -8.204 -26.509 29.321 1.00 89.25 246 ALA A CA 1
ATOM 1963 C C . ALA A 1 246 ? -9.339 -25.547 29.727 1.00 89.25 246 ALA A C 1
ATOM 1965 O O . ALA A 1 246 ? -9.986 -25.768 30.750 1.00 89.25 246 ALA A O 1
ATOM 1966 N N . LEU A 1 247 ? -9.593 -24.498 28.935 1.00 90.38 247 LEU A N 1
ATOM 1967 C CA . LEU A 1 247 ? -10.657 -23.519 29.179 1.00 90.38 247 LEU A CA 1
ATOM 1968 C C . LEU A 1 247 ? -12.015 -23.944 28.600 1.00 90.38 247 LEU A C 1
ATOM 1970 O O . LEU A 1 247 ? -13.035 -23.338 28.928 1.00 90.3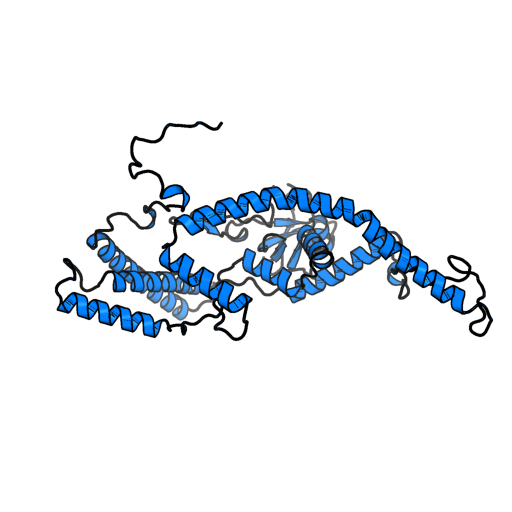8 247 LEU A O 1
ATOM 1974 N N . LEU A 1 248 ? -12.051 -24.958 27.731 1.00 90.56 248 LEU A N 1
ATOM 1975 C CA . LEU A 1 248 ? -13.274 -25.385 27.058 1.00 90.56 248 LEU A CA 1
ATOM 1976 C C . LEU A 1 248 ? -14.005 -26.498 27.834 1.00 90.56 248 LEU A C 1
ATOM 1978 O O . LEU A 1 248 ? -13.370 -27.377 28.421 1.00 90.56 248 LEU A O 1
ATOM 1982 N N . PRO A 1 249 ? -15.352 -26.536 27.797 1.00 93.69 249 PRO A N 1
ATOM 1983 C CA . PRO A 1 249 ? -16.113 -27.652 28.352 1.00 93.69 249 PRO A CA 1
ATOM 1984 C C . PRO A 1 249 ? -15.728 -28.984 27.693 1.00 93.69 249 PRO A C 1
ATOM 1986 O O . PRO A 1 249 ? -15.758 -29.109 26.465 1.00 93.69 249 PRO A O 1
ATOM 1989 N N . ARG A 1 250 ? -15.425 -30.005 28.506 1.00 89.56 250 ARG A N 1
ATOM 1990 C CA . ARG A 1 250 ? -14.972 -31.327 28.024 1.00 89.56 250 ARG A CA 1
ATOM 1991 C C . ARG A 1 250 ? -15.948 -31.984 27.050 1.00 89.56 250 ARG A C 1
ATOM 1993 O O . ARG A 1 250 ? -15.515 -32.565 26.060 1.00 89.56 250 ARG A O 1
ATOM 2000 N N . ASP A 1 251 ? -17.248 -31.843 27.284 1.00 92.94 251 ASP A N 1
ATOM 2001 C CA . ASP A 1 251 ? -18.274 -32.431 26.416 1.00 92.94 251 ASP A CA 1
ATOM 2002 C C . ASP A 1 251 ? -18.244 -31.834 25.003 1.00 92.94 251 ASP A C 1
ATOM 2004 O O . ASP A 1 251 ? -18.414 -32.551 24.014 1.00 92.94 251 ASP A O 1
ATOM 2008 N N . ASN A 1 252 ? -17.959 -30.531 24.895 1.00 90.19 252 ASN A N 1
ATOM 2009 C CA . ASN A 1 252 ? -17.825 -29.858 23.605 1.00 90.19 252 ASN A CA 1
ATOM 2010 C C . ASN A 1 252 ? -16.582 -30.339 22.860 1.00 90.19 252 ASN A C 1
ATOM 2012 O O . ASN A 1 252 ? -16.665 -30.574 21.656 1.00 90.19 252 ASN A O 1
ATOM 2016 N N . ILE A 1 253 ? -15.467 -30.528 23.573 1.00 90.00 253 ILE A N 1
ATOM 2017 C CA . ILE A 1 253 ? -14.236 -31.083 23.005 1.00 90.00 253 ILE A CA 1
ATOM 2018 C C . ILE A 1 253 ? -14.515 -32.464 22.412 1.00 90.00 253 ILE A C 1
ATOM 2020 O O . ILE A 1 253 ? -14.307 -32.667 21.223 1.00 90.00 253 ILE A O 1
ATOM 2024 N N . VAL A 1 254 ? -15.056 -33.392 23.208 1.00 93.50 254 VAL A N 1
ATOM 2025 C CA . VAL A 1 254 ? -15.320 -34.772 22.765 1.00 93.50 254 VAL A CA 1
ATOM 2026 C C . VAL A 1 254 ? -16.257 -34.798 21.559 1.00 93.50 254 VAL A C 1
ATOM 2028 O O . VAL A 1 254 ? -16.008 -35.512 20.587 1.00 93.50 254 VAL A O 1
ATOM 2031 N N . LYS A 1 255 ? -17.326 -33.996 21.597 1.00 93.44 255 LYS A N 1
ATOM 2032 C CA . LYS A 1 255 ? -18.277 -33.890 20.490 1.00 93.44 255 LYS A CA 1
ATOM 2033 C C . LYS A 1 255 ? -17.603 -33.378 19.219 1.00 93.44 255 LYS A C 1
ATOM 2035 O O . LYS A 1 255 ? -17.808 -33.958 18.156 1.00 93.44 255 LYS A O 1
ATOM 2040 N N . TRP A 1 256 ? -16.826 -32.302 19.322 1.00 90.56 256 TRP A N 1
ATOM 2041 C CA . TRP A 1 256 ? -16.195 -31.678 18.164 1.00 90.56 256 TRP A CA 1
ATOM 2042 C C . TRP A 1 256 ? -15.089 -32.553 17.580 1.00 90.56 256 TRP A C 1
ATOM 2044 O O . TRP A 1 256 ? -15.064 -32.748 16.368 1.00 90.56 256 TRP A O 1
ATOM 2054 N N . THR A 1 257 ? -14.236 -33.145 18.422 1.00 93.19 257 THR A N 1
ATOM 2055 C CA . THR A 1 257 ? -13.212 -34.113 18.002 1.00 93.19 257 THR A CA 1
ATOM 2056 C C . THR A 1 257 ? -13.848 -35.247 17.210 1.00 93.19 257 THR A C 1
ATOM 2058 O O . THR A 1 257 ? -13.434 -35.507 16.086 1.00 9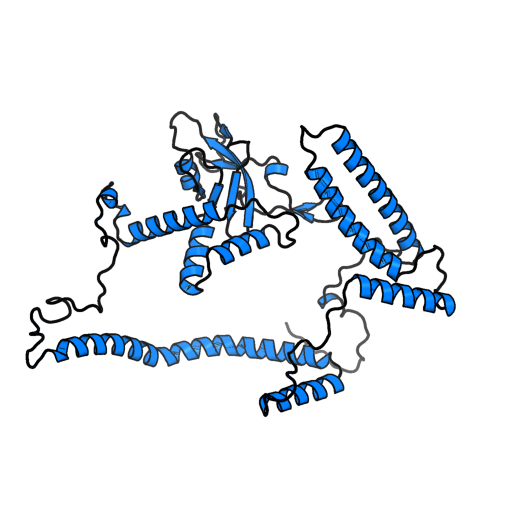3.19 257 THR A O 1
ATOM 2061 N N . LYS A 1 258 ? -14.937 -35.833 17.725 1.00 95.19 258 LYS A N 1
ATOM 2062 C CA . LYS A 1 258 ? -15.661 -36.891 17.017 1.00 95.19 258 LYS A CA 1
ATOM 2063 C C . LYS A 1 258 ? -16.213 -36.427 15.669 1.00 95.19 258 LYS A C 1
ATOM 2065 O O . LYS A 1 258 ? -16.103 -37.157 14.696 1.00 95.19 258 LYS A O 1
ATOM 2070 N N . MET A 1 259 ? -16.787 -35.223 15.592 1.00 93.88 259 MET A N 1
ATOM 2071 C CA . MET A 1 259 ? -17.285 -34.669 14.325 1.00 93.88 259 MET A CA 1
ATOM 2072 C C . MET A 1 259 ? -16.166 -34.481 13.292 1.00 93.88 259 MET A C 1
ATOM 2074 O O . MET A 1 259 ? -16.395 -34.727 12.109 1.00 93.88 259 MET A O 1
ATOM 2078 N N . VAL A 1 260 ? -14.977 -34.051 13.727 1.00 94.81 260 VAL A N 1
ATOM 2079 C CA . VAL A 1 260 ? -13.799 -33.900 12.860 1.00 94.81 260 VAL A CA 1
ATOM 2080 C C . VAL A 1 260 ? -13.301 -35.262 12.388 1.00 94.81 260 VAL A C 1
ATOM 2082 O O . VAL A 1 260 ? -13.204 -35.464 11.184 1.00 94.81 260 VAL A O 1
ATOM 2085 N N . GLU A 1 261 ? -13.079 -36.213 13.297 1.00 96.00 261 GLU A N 1
ATOM 2086 C CA . GLU A 1 261 ? -12.636 -37.576 12.962 1.00 96.00 261 GLU A CA 1
ATOM 2087 C C . GLU A 1 261 ? -13.617 -38.275 12.010 1.00 96.00 261 GLU A C 1
ATOM 2089 O O . GLU A 1 261 ? -13.222 -38.853 10.997 1.00 96.00 261 GLU A O 1
ATOM 2094 N N . ASP A 1 262 ? -14.918 -38.178 12.299 1.00 95.75 262 ASP A N 1
ATOM 2095 C CA . ASP A 1 262 ? -15.972 -38.748 11.469 1.00 95.75 262 ASP A CA 1
ATOM 2096 C C . ASP A 1 262 ? -15.927 -38.190 10.039 1.00 95.75 262 ASP A C 1
ATOM 2098 O O . ASP A 1 262 ? -16.108 -38.958 9.089 1.00 95.75 262 ASP A O 1
ATOM 2102 N N . TRP A 1 263 ? -15.690 -36.882 9.896 1.00 96.12 263 TRP A N 1
ATOM 2103 C CA . TRP A 1 263 ? -15.610 -36.180 8.614 1.00 96.12 263 TRP A CA 1
ATOM 2104 C C . TRP A 1 263 ? -14.291 -36.419 7.862 1.00 96.12 263 TRP A C 1
ATOM 2106 O O . TRP A 1 263 ? -14.287 -36.489 6.633 1.00 96.12 263 TRP A O 1
ATOM 2116 N N . GLU A 1 264 ? -13.170 -36.567 8.570 1.00 94.12 264 GLU A N 1
ATOM 2117 C CA . GLU A 1 264 ? -11.872 -36.898 7.969 1.00 94.12 264 GLU A CA 1
ATOM 2118 C C . GLU A 1 264 ? -11.865 -38.308 7.371 1.00 94.12 264 GLU A C 1
ATOM 2120 O O . GLU A 1 264 ? -11.305 -38.515 6.291 1.00 94.12 264 GLU A O 1
ATOM 2125 N N . VAL A 1 265 ? -12.536 -39.257 8.034 1.00 95.88 265 VAL A N 1
ATOM 2126 C CA . VAL A 1 265 ? -12.747 -40.617 7.519 1.00 95.88 265 VAL A CA 1
ATOM 2127 C C . VAL A 1 265 ? -13.734 -40.621 6.350 1.00 95.88 265 VAL A C 1
ATOM 2129 O O . VAL A 1 265 ? -13.515 -41.320 5.361 1.00 95.88 265 VAL A O 1
ATOM 2132 N N . ASP A 1 266 ? -14.816 -39.847 6.445 1.00 93.94 266 ASP A N 1
ATOM 2133 C CA . ASP A 1 266 ? -15.863 -39.776 5.428 1.00 93.94 266 ASP A CA 1
ATOM 2134 C C . ASP A 1 266 ? -16.308 -38.331 5.175 1.00 93.94 266 ASP A C 1
ATOM 2136 O O . ASP A 1 266 ? -17.139 -37.761 5.888 1.00 93.94 266 ASP A O 1
ATOM 2140 N N . ARG A 1 267 ? -15.803 -37.757 4.076 1.00 90.81 267 ARG A N 1
ATOM 2141 C CA . ARG A 1 267 ? -16.074 -36.364 3.686 1.00 90.81 267 ARG A CA 1
ATOM 2142 C C . ARG A 1 267 ? -17.524 -36.112 3.257 1.00 90.81 267 ARG A C 1
ATOM 2144 O O . ARG A 1 267 ? -17.870 -34.958 3.005 1.00 90.81 267 ARG A O 1
ATOM 2151 N N . THR A 1 268 ? -18.357 -37.151 3.144 1.00 91.56 268 THR A N 1
ATOM 2152 C CA . THR A 1 268 ? -19.799 -37.005 2.883 1.00 91.56 268 THR A CA 1
ATOM 2153 C C . THR A 1 268 ? -20.590 -36.644 4.140 1.00 91.56 268 THR A C 1
ATOM 2155 O O . THR A 1 268 ? -21.713 -36.144 4.037 1.00 91.56 268 THR A O 1
ATOM 2158 N N . LYS A 1 269 ? -20.005 -36.835 5.331 1.00 91.12 269 LYS A N 1
ATOM 2159 C CA . LYS A 1 269 ? -20.601 -36.405 6.598 1.00 91.12 269 LYS A CA 1
ATOM 2160 C C . LYS A 1 269 ? -20.643 -34.870 6.717 1.00 91.12 269 LYS A C 1
ATOM 2162 O O . LYS A 1 269 ? -19.952 -34.166 5.975 1.00 91.12 269 LYS A O 1
ATOM 2167 N N . PRO A 1 270 ? -21.448 -34.314 7.644 1.00 88.75 270 PRO A N 1
ATOM 2168 C CA . PRO A 1 270 ? -21.530 -32.869 7.839 1.00 88.75 270 PRO A CA 1
ATOM 2169 C C . PRO A 1 270 ? -20.162 -32.253 8.147 1.00 88.75 270 PRO A C 1
ATOM 2171 O O . PRO A 1 270 ? -19.494 -32.672 9.088 1.00 88.75 270 PRO A O 1
ATOM 2174 N N . ASN A 1 271 ? -19.765 -31.243 7.369 1.00 89.31 271 ASN A N 1
ATOM 2175 C CA . ASN A 1 271 ? -18.503 -30.535 7.569 1.00 89.31 271 ASN A CA 1
ATOM 2176 C C . ASN A 1 271 ? -18.562 -29.707 8.871 1.00 89.31 271 ASN A C 1
ATOM 2178 O O . ASN A 1 271 ? -19.315 -28.728 8.913 1.00 89.31 271 ASN A O 1
ATOM 2182 N N . PRO A 1 272 ? -17.762 -30.034 9.905 1.00 88.62 272 PRO A N 1
ATOM 2183 C CA . PRO A 1 272 ? -17.785 -29.320 11.184 1.00 88.62 272 PRO A CA 1
ATOM 2184 C C . PRO A 1 272 ? -17.322 -27.860 11.069 1.00 88.62 272 PRO A C 1
ATOM 2186 O O . PRO A 1 272 ? -17.650 -27.044 11.924 1.00 88.62 272 PRO A O 1
ATOM 2189 N N . PHE A 1 273 ? -16.595 -27.507 10.006 1.00 86.44 273 PHE A N 1
ATOM 2190 C CA . PHE A 1 273 ? -16.089 -26.154 9.761 1.00 86.44 273 PHE A CA 1
ATOM 2191 C C . PHE A 1 273 ? -17.064 -25.273 8.968 1.00 86.44 273 PHE A C 1
ATOM 2193 O O . PHE A 1 273 ? -16.828 -24.074 8.812 1.00 86.44 273 PHE A O 1
ATOM 2200 N N . ALA A 1 274 ? -18.153 -25.837 8.438 1.00 82.75 274 ALA A N 1
ATOM 2201 C CA . ALA A 1 274 ? -19.155 -25.059 7.723 1.00 82.75 274 ALA A CA 1
ATOM 2202 C C . ALA A 1 274 ? -20.001 -24.240 8.710 1.00 82.75 274 ALA A C 1
ATOM 2204 O O . ALA A 1 274 ? -20.494 -24.756 9.712 1.00 82.75 274 ALA A O 1
ATOM 2205 N N . ARG A 1 275 ? -20.212 -22.952 8.416 1.00 75.56 275 ARG A N 1
ATOM 2206 C CA . ARG A 1 275 ? -21.069 -22.086 9.236 1.00 75.56 275 ARG A CA 1
ATOM 2207 C C . ARG A 1 275 ? -22.521 -22.567 9.137 1.00 75.56 275 ARG A C 1
ATOM 2209 O O . ARG A 1 275 ? -23.146 -22.434 8.092 1.00 75.56 275 ARG A O 1
ATOM 2216 N N . THR A 1 276 ? -23.054 -23.112 10.228 1.00 73.69 276 THR A N 1
ATOM 2217 C CA . THR A 1 276 ? -24.410 -23.692 10.287 1.00 73.69 276 THR A CA 1
ATOM 2218 C C . THR A 1 276 ? -25.488 -22.703 10.724 1.00 73.69 276 THR A C 1
ATOM 2220 O O . THR A 1 276 ? -26.671 -22.947 10.497 1.00 73.69 276 THR A O 1
ATOM 2223 N N . VAL A 1 277 ? -25.108 -21.581 11.342 1.00 71.25 277 VAL A N 1
ATOM 2224 C CA . VAL A 1 277 ? -26.062 -20.594 11.862 1.00 71.25 277 VAL A CA 1
ATOM 2225 C C . VAL A 1 277 ? -26.333 -19.519 10.814 1.00 71.25 277 VAL A C 1
ATOM 2227 O O . VAL A 1 277 ? -25.405 -18.843 10.357 1.00 71.25 277 VAL A O 1
ATOM 2230 N N . ALA A 1 278 ? -27.608 -19.333 10.464 1.00 65.56 278 ALA A N 1
ATOM 2231 C CA . ALA A 1 278 ? -28.048 -18.187 9.680 1.00 65.56 278 ALA A CA 1
ATOM 2232 C C . ALA A 1 278 ? -27.666 -16.895 10.416 1.00 65.56 278 ALA A C 1
ATOM 2234 O O . ALA A 1 278 ? -27.892 -16.765 11.622 1.00 65.56 278 ALA A O 1
ATOM 2235 N N . SER A 1 279 ? -27.061 -15.946 9.701 1.00 62.97 279 SER A N 1
ATOM 2236 C CA . SER A 1 279 ? -26.705 -14.654 10.286 1.00 62.97 279 SER A CA 1
ATOM 2237 C C . SER A 1 279 ? -27.990 -13.946 10.718 1.00 62.97 279 SER A C 1
ATOM 2239 O O . SER A 1 279 ? -28.825 -13.629 9.873 1.00 62.97 279 SER A O 1
ATOM 2241 N N . LYS A 1 280 ? -28.170 -13.713 12.023 1.00 73.44 280 LYS A N 1
ATOM 2242 C CA . LYS A 1 280 ? -29.254 -12.852 12.505 1.00 73.44 280 LYS A CA 1
ATOM 2243 C C . LYS A 1 280 ? -28.965 -11.426 12.045 1.00 73.44 280 LYS A C 1
ATOM 2245 O O . LYS A 1 280 ? -27.829 -10.964 12.140 1.00 73.44 280 LYS A O 1
ATOM 2250 N N . THR A 1 281 ? -29.981 -10.751 11.517 1.00 78.44 281 THR A N 1
ATOM 2251 C CA . THR A 1 281 ? -29.873 -9.319 11.222 1.00 78.44 281 THR A CA 1
ATOM 2252 C C . THR A 1 281 ? -29.888 -8.532 12.530 1.00 78.44 281 THR A C 1
ATOM 2254 O O . THR A 1 281 ? -30.457 -8.992 13.522 1.00 78.44 281 THR A O 1
ATOM 2257 N N . GLU A 1 282 ? -29.293 -7.343 12.532 1.00 73.38 282 GLU A N 1
ATOM 2258 C CA . GLU A 1 282 ? -29.304 -6.426 13.678 1.00 73.38 282 GLU A CA 1
ATOM 2259 C C . GLU A 1 282 ? -30.737 -6.162 14.176 1.00 73.38 282 GLU A C 1
ATOM 2261 O O . GLU A 1 282 ? -31.020 -6.286 15.364 1.00 73.38 282 GLU A O 1
ATOM 2266 N N . ALA A 1 283 ? -31.685 -5.948 13.257 1.00 76.50 283 ALA A N 1
ATOM 2267 C CA . ALA A 1 283 ? -33.101 -5.774 13.584 1.00 76.50 283 ALA A CA 1
ATOM 2268 C C . ALA A 1 283 ? -33.708 -6.989 14.311 1.00 76.50 283 ALA A C 1
ATOM 2270 O O . ALA A 1 283 ? -34.501 -6.830 15.237 1.00 76.50 283 ALA A O 1
ATOM 2271 N N . THR A 1 284 ? -33.322 -8.211 13.925 1.00 81.81 284 THR A N 1
ATOM 2272 C CA . THR A 1 284 ? -33.763 -9.436 14.611 1.00 81.81 284 THR A CA 1
ATOM 2273 C C . THR A 1 284 ? -33.204 -9.517 16.031 1.00 81.81 284 THR A C 1
ATOM 2275 O O . THR A 1 284 ? -33.907 -9.968 16.931 1.00 81.81 284 THR A O 1
ATOM 2278 N N . MET A 1 285 ? -31.960 -9.074 16.240 1.00 79.19 285 MET A N 1
ATOM 2279 C CA . MET A 1 285 ? -31.348 -9.023 17.571 1.00 79.19 285 MET A CA 1
ATOM 2280 C C . MET A 1 285 ? -32.037 -7.984 18.462 1.00 79.19 285 MET A C 1
ATOM 2282 O O . MET A 1 285 ? -32.376 -8.308 19.596 1.00 79.19 285 MET A O 1
ATOM 2286 N N . HIS A 1 286 ? -32.324 -6.784 17.943 1.00 76.75 286 HIS A N 1
ATOM 2287 C CA . HIS A 1 286 ? -33.069 -5.759 18.686 1.00 76.75 286 HIS A CA 1
ATOM 2288 C C . HIS A 1 286 ? -34.453 -6.240 19.113 1.00 76.75 286 HIS A C 1
ATOM 2290 O O . HIS A 1 286 ? -34.809 -6.087 20.276 1.00 76.75 286 HIS A O 1
ATOM 2296 N N . LEU A 1 287 ? -35.213 -6.859 18.202 1.00 81.25 287 LEU A N 1
ATOM 2297 C CA . LEU A 1 287 ? -36.537 -7.392 18.529 1.00 81.25 287 LEU A CA 1
ATOM 2298 C C . LEU A 1 287 ? -36.464 -8.419 19.664 1.00 81.25 287 LEU A C 1
ATOM 2300 O O . LEU A 1 287 ? -37.287 -8.377 20.572 1.00 81.25 287 LEU A O 1
ATOM 2304 N N . GLN A 1 288 ? -35.484 -9.324 19.609 1.00 83.88 288 GLN A N 1
ATOM 2305 C CA . GLN A 1 288 ? -35.304 -10.338 20.643 1.00 83.88 288 GLN A CA 1
ATOM 2306 C C . GLN A 1 288 ? -34.980 -9.697 22.000 1.00 83.88 288 GLN A C 1
ATOM 2308 O O . GLN A 1 288 ? -35.611 -10.038 22.994 1.00 83.88 288 GLN A O 1
ATOM 2313 N N . LEU A 1 289 ? -34.051 -8.737 22.035 1.00 79.88 289 LEU A N 1
ATOM 2314 C CA . LEU A 1 289 ? -33.677 -8.043 23.270 1.00 79.88 289 LEU A CA 1
ATOM 2315 C C . LEU A 1 289 ? -34.860 -7.272 23.872 1.00 79.88 289 LEU A C 1
ATOM 2317 O O . LEU A 1 289 ? -35.106 -7.386 25.065 1.00 79.88 289 LEU A O 1
ATOM 2321 N N . SER A 1 290 ? -35.650 -6.566 23.055 1.00 79.88 290 SER A N 1
ATOM 2322 C CA . SER A 1 290 ? -36.849 -5.861 23.535 1.00 79.88 290 SER A CA 1
ATOM 2323 C C . SER A 1 290 ? -37.939 -6.803 24.059 1.00 79.88 290 SER A C 1
ATOM 2325 O O . SER A 1 290 ? -38.688 -6.435 24.957 1.00 79.88 290 SER A O 1
ATOM 2327 N N . GLN A 1 291 ? -38.059 -8.010 23.498 1.00 83.75 291 GLN A N 1
ATOM 2328 C CA . GLN A 1 291 ? -38.995 -9.022 23.997 1.00 83.75 291 GLN A CA 1
ATOM 2329 C C . GLN A 1 291 ? -38.558 -9.599 25.344 1.00 83.75 291 GLN A C 1
ATOM 2331 O O . GLN A 1 291 ? -39.416 -9.862 26.181 1.00 83.75 291 GLN A O 1
ATOM 2336 N N . GLU A 1 292 ? -37.254 -9.802 25.543 1.00 82.25 292 GLU A N 1
ATOM 2337 C CA . GLU A 1 292 ? -36.699 -10.226 26.831 1.00 82.25 292 GLU A CA 1
ATOM 2338 C C . GLU A 1 292 ? -36.920 -9.146 27.900 1.00 82.25 292 GLU A C 1
ATOM 2340 O O . GLU A 1 292 ? -37.391 -9.469 28.982 1.00 82.25 292 GLU A O 1
ATOM 2345 N N . ASP A 1 293 ? -36.700 -7.869 27.572 1.00 77.25 293 ASP A N 1
ATOM 2346 C CA . ASP A 1 293 ? -36.928 -6.755 28.508 1.00 77.25 293 ASP A CA 1
ATOM 2347 C C . ASP A 1 293 ? -38.396 -6.677 28.951 1.00 77.25 293 ASP A C 1
ATOM 2349 O O . ASP A 1 293 ? -38.689 -6.600 30.140 1.00 77.25 293 ASP A O 1
ATOM 2353 N N . ALA A 1 294 ? -39.340 -6.815 28.013 1.00 79.31 294 ALA A N 1
ATOM 2354 C CA . ALA A 1 294 ? -40.766 -6.860 28.340 1.00 79.31 294 ALA A CA 1
ATOM 2355 C C . ALA A 1 294 ? -41.139 -8.065 29.228 1.00 79.31 294 ALA A C 1
ATOM 2357 O O . ALA A 1 294 ? -42.081 -7.992 30.018 1.00 79.31 294 ALA A O 1
ATOM 2358 N N . GLN A 1 295 ? -40.431 -9.191 29.099 1.00 80.31 295 GLN A N 1
ATOM 2359 C CA . GLN A 1 295 ? -40.640 -10.361 29.955 1.00 80.31 295 GLN A CA 1
ATOM 2360 C C . GLN A 1 295 ? -40.077 -10.143 31.360 1.00 80.31 295 GLN A C 1
ATOM 2362 O O . GLN A 1 295 ? -40.747 -10.504 32.329 1.00 80.31 295 GLN A O 1
ATOM 2367 N N . ASP A 1 296 ? -38.895 -9.540 31.470 1.00 74.38 296 ASP A N 1
ATOM 2368 C CA . ASP A 1 296 ? -38.255 -9.212 32.745 1.00 74.38 296 ASP A CA 1
ATOM 2369 C C . ASP A 1 296 ? -39.092 -8.180 33.532 1.00 74.38 296 ASP A C 1
ATOM 2371 O O . ASP A 1 296 ? -39.319 -8.361 34.734 1.00 74.38 296 ASP A O 1
ATOM 2375 N N . GLU A 1 297 ? -39.667 -7.185 32.840 1.00 72.94 297 GLU A N 1
ATOM 2376 C CA . GLU A 1 297 ? -40.653 -6.239 33.389 1.00 72.94 297 GLU A CA 1
ATOM 2377 C C . GLU A 1 297 ? -41.909 -6.961 33.905 1.00 72.94 297 GLU A C 1
ATOM 2379 O O . GLU A 1 297 ? -42.335 -6.762 35.046 1.00 72.94 297 GLU A O 1
ATOM 2384 N N . MET A 1 298 ? -42.503 -7.846 33.092 1.00 75.81 298 MET A N 1
ATOM 2385 C CA . MET A 1 298 ? -43.684 -8.626 33.486 1.00 75.81 298 MET A CA 1
ATOM 2386 C C . MET A 1 298 ? -43.412 -9.568 34.668 1.00 75.81 298 MET A C 1
ATOM 2388 O O . MET A 1 298 ? -44.328 -9.866 35.437 1.00 75.81 298 MET A O 1
ATOM 2392 N N . ALA A 1 299 ? -42.179 -10.055 34.804 1.00 77.81 299 ALA A N 1
ATOM 2393 C CA . ALA A 1 299 ? -41.751 -10.943 35.878 1.00 77.81 299 ALA A CA 1
ATOM 2394 C C . ALA A 1 299 ? -41.329 -10.199 37.159 1.00 77.81 299 ALA A C 1
ATOM 2396 O O . ALA A 1 299 ? -41.087 -10.850 38.177 1.00 77.81 299 ALA A O 1
ATOM 2397 N N . GLY A 1 300 ? -41.243 -8.862 37.128 1.00 67.12 300 GLY A N 1
ATOM 2398 C CA . GLY A 1 300 ? -40.751 -8.054 38.248 1.00 67.12 300 GLY A CA 1
ATOM 2399 C C . GLY A 1 300 ? -39.281 -8.325 38.586 1.00 67.12 300 GLY A C 1
ATOM 2400 O O . GLY A 1 300 ? -38.878 -8.161 39.736 1.00 67.12 300 GLY A O 1
ATOM 2401 N N . LEU A 1 301 ? -38.508 -8.804 37.606 1.00 65.31 301 LEU A N 1
ATOM 2402 C CA . LEU A 1 301 ? -37.074 -9.090 37.724 1.00 65.31 301 LEU A CA 1
ATOM 2403 C C . LEU A 1 301 ? -36.207 -7.891 37.324 1.00 65.31 301 LEU A C 1
ATOM 2405 O O . LEU A 1 301 ? -34.993 -7.923 37.530 1.00 65.31 301 LEU A O 1
ATOM 2409 N N . ASP A 1 302 ? -36.829 -6.848 36.777 1.00 58.81 302 ASP A N 1
ATOM 2410 C CA . ASP A 1 302 ? -36.183 -5.587 36.443 1.00 58.81 302 ASP A CA 1
ATOM 2411 C C . ASP A 1 302 ? -35.883 -4.838 37.753 1.00 58.81 302 ASP A C 1
ATOM 2413 O O . ASP A 1 302 ? -36.757 -4.236 38.381 1.00 58.81 302 ASP A O 1
ATOM 2417 N N . GLY A 1 303 ? -34.665 -5.019 38.268 1.00 54.50 303 GLY A N 1
ATOM 2418 C CA . GLY A 1 303 ? -34.239 -4.417 39.529 1.00 54.50 303 GLY A CA 1
ATOM 2419 C C . GLY A 1 303 ? -34.332 -2.895 39.459 1.00 54.50 303 GLY A C 1
ATOM 2420 O O . GLY A 1 303 ? -33.873 -2.340 38.472 1.00 54.50 303 GLY A O 1
ATOM 2421 N N . ASP A 1 304 ? -34.923 -2.269 40.491 1.00 50.53 304 ASP A N 1
ATOM 2422 C CA . ASP A 1 304 ? -35.054 -0.816 40.738 1.00 50.53 304 ASP A CA 1
ATOM 2423 C C . ASP A 1 304 ? -34.630 0.073 39.552 1.00 50.53 304 ASP A C 1
ATOM 2425 O O . ASP A 1 304 ? -33.648 0.815 39.613 1.00 50.53 304 ASP A O 1
ATOM 2429 N N . ALA A 1 305 ? -35.370 -0.006 38.442 1.00 52.16 305 ALA A N 1
ATOM 2430 C CA . ALA A 1 305 ? -35.140 0.848 37.290 1.00 52.16 305 ALA A CA 1
ATOM 2431 C C . ALA A 1 305 ? -35.587 2.267 37.672 1.00 52.16 305 ALA A C 1
ATOM 2433 O O . ALA A 1 305 ? -36.734 2.664 37.470 1.00 52.16 305 ALA A O 1
ATOM 2434 N N . LEU A 1 306 ? -34.682 3.039 38.285 1.00 50.34 306 LEU A N 1
ATOM 2435 C CA . LEU A 1 306 ? -34.930 4.429 38.686 1.00 50.34 306 LEU A CA 1
ATOM 2436 C C . LEU A 1 306 ? -35.289 5.327 37.482 1.00 50.34 306 LEU A C 1
ATOM 2438 O O . LEU A 1 306 ? -35.879 6.395 37.664 1.00 50.34 306 LEU A O 1
ATOM 2442 N N . HIS A 1 307 ? -34.973 4.898 36.253 1.00 54.78 307 HIS A N 1
ATOM 2443 C CA . HIS A 1 307 ? -35.333 5.534 34.984 1.00 54.78 307 HIS A CA 1
ATOM 2444 C C . HIS A 1 307 ? -35.919 4.530 33.980 1.00 54.78 307 HIS A C 1
ATOM 2446 O O . HIS A 1 307 ? -35.676 3.333 34.059 1.00 54.78 307 HIS A O 1
ATOM 2452 N N . ALA A 1 308 ? -36.676 5.047 33.006 1.00 60.41 308 ALA A N 1
ATOM 2453 C CA . ALA A 1 308 ? -37.483 4.301 32.031 1.00 60.41 308 ALA A CA 1
ATOM 2454 C C . ALA A 1 308 ? -36.687 3.505 30.964 1.00 60.41 308 ALA A C 1
ATOM 2456 O O . ALA A 1 308 ? -37.148 3.387 29.828 1.00 60.41 308 ALA A O 1
ATOM 2457 N N . MET A 1 309 ? -35.474 3.028 31.267 1.00 69.44 309 MET A N 1
ATOM 2458 C CA . MET A 1 309 ? -34.603 2.360 30.297 1.00 69.44 309 MET A CA 1
ATOM 2459 C C . MET A 1 309 ? -33.827 1.191 30.920 1.00 69.44 309 MET A C 1
ATOM 2461 O O . MET A 1 309 ? -33.081 1.384 31.876 1.00 69.44 309 MET A O 1
ATOM 2465 N N . SER A 1 310 ? -33.951 0.003 30.316 1.00 71.38 310 SER A N 1
ATOM 2466 C CA . SER A 1 310 ? -33.225 -1.216 30.703 1.00 71.38 310 SER A CA 1
ATOM 2467 C C . SER A 1 310 ? -31.714 -1.115 30.432 1.00 71.38 310 SER A C 1
ATOM 2469 O O . SER A 1 310 ? -31.262 -0.335 29.586 1.00 71.38 310 SER A O 1
ATOM 2471 N N . LEU A 1 311 ? -30.907 -1.970 31.073 1.00 70.06 311 LEU A N 1
ATOM 2472 C CA . LEU A 1 311 ? -29.458 -2.052 30.824 1.00 70.06 311 LEU A CA 1
ATOM 2473 C C . LEU A 1 311 ? -29.132 -2.374 29.352 1.00 70.06 311 LEU A C 1
ATOM 2475 O O . LEU A 1 311 ? -28.185 -1.836 28.777 1.00 70.06 311 LEU A O 1
ATOM 2479 N N . LYS A 1 312 ? -29.926 -3.240 28.714 1.00 72.94 312 LYS A N 1
ATOM 2480 C CA . LYS A 1 312 ? -29.763 -3.592 27.294 1.00 72.94 312 LYS A CA 1
ATOM 2481 C C . LYS A 1 312 ? -30.089 -2.402 26.395 1.00 72.94 312 LYS A C 1
ATOM 2483 O O . LYS A 1 312 ? -29.329 -2.117 25.465 1.00 72.94 312 LYS A O 1
ATOM 2488 N N . ALA A 1 313 ? -31.167 -1.676 26.693 1.00 74.06 313 ALA A N 1
ATOM 2489 C CA . ALA A 1 313 ? -31.515 -0.443 25.998 1.00 74.06 313 ALA A CA 1
ATOM 2490 C C . ALA A 1 313 ? -30.435 0.634 26.191 1.00 74.06 313 ALA A C 1
ATOM 2492 O O . ALA A 1 313 ? -30.061 1.291 25.220 1.00 74.06 313 ALA A O 1
ATOM 2493 N N . MET A 1 314 ? -29.840 0.733 27.384 1.00 77.88 314 MET A N 1
ATOM 2494 C CA . MET A 1 314 ? -28.708 1.618 27.669 1.00 77.88 314 MET A CA 1
ATOM 2495 C C . MET A 1 314 ? -27.473 1.263 26.826 1.00 77.88 314 MET A C 1
ATOM 2497 O O . MET A 1 314 ? -26.884 2.155 26.215 1.00 77.88 314 MET A O 1
ATOM 2501 N N . ILE A 1 315 ? -27.083 -0.017 26.744 1.00 79.00 315 ILE A N 1
ATOM 2502 C CA . ILE A 1 315 ? -25.939 -0.466 25.925 1.00 79.00 315 ILE A CA 1
ATOM 2503 C C . ILE A 1 315 ? -26.201 -0.196 24.438 1.00 79.00 315 ILE A C 1
ATOM 2505 O O . ILE A 1 315 ? -25.348 0.354 23.742 1.00 79.00 315 ILE A O 1
ATOM 2509 N N . SER A 1 316 ? -27.399 -0.532 23.957 1.00 77.12 316 SER A N 1
ATOM 2510 C CA . SER A 1 316 ? -27.827 -0.261 22.583 1.00 77.12 316 SER A CA 1
ATOM 2511 C C . SER A 1 316 ? -27.782 1.235 22.258 1.00 77.12 316 SER A C 1
ATOM 2513 O O . SER A 1 316 ? -27.263 1.632 21.214 1.00 77.12 316 SER A O 1
ATOM 2515 N N . GLN A 1 317 ? -28.301 2.079 23.155 1.00 82.12 317 GLN A N 1
ATOM 2516 C CA . GLN A 1 317 ? -28.257 3.529 23.000 1.00 82.12 317 GLN A CA 1
ATOM 2517 C C . GLN A 1 317 ? -26.810 4.041 23.000 1.00 82.12 317 GLN A C 1
ATOM 2519 O O . GLN A 1 317 ? -26.481 4.885 22.173 1.00 82.12 317 GLN A O 1
ATOM 2524 N N . GLY A 1 318 ? -25.926 3.484 23.835 1.00 83.00 318 GLY A N 1
ATOM 2525 C CA . GLY A 1 318 ? -24.498 3.817 23.855 1.00 83.00 318 GLY A CA 1
ATOM 2526 C C . GLY A 1 318 ? -23.805 3.569 22.511 1.00 83.00 318 GLY A C 1
ATOM 2527 O O . GLY A 1 318 ? -23.136 4.460 21.991 1.00 83.00 318 GLY A O 1
ATOM 2528 N N . ILE A 1 319 ? -24.043 2.410 21.886 1.00 80.25 319 ILE A N 1
ATOM 2529 C CA . ILE A 1 319 ? -23.500 2.075 20.553 1.00 80.25 319 ILE A CA 1
ATOM 2530 C C . ILE A 1 319 ? -24.022 3.051 19.479 1.00 80.25 319 ILE A C 1
ATOM 2532 O O . ILE A 1 319 ? -23.283 3.493 18.590 1.00 80.25 319 ILE A O 1
ATOM 2536 N N . GLN A 1 320 ? -25.301 3.433 19.556 1.00 81.50 320 GLN A N 1
ATOM 2537 C CA . GLN A 1 320 ? -25.890 4.414 18.637 1.00 81.50 320 GLN A CA 1
ATOM 2538 C C . GLN A 1 320 ? -25.349 5.833 18.856 1.00 81.50 320 GLN A C 1
ATOM 2540 O O . GLN A 1 320 ? -25.160 6.574 17.884 1.00 81.50 320 GLN A O 1
ATOM 2545 N N . LEU A 1 321 ? -25.090 6.219 20.108 1.00 84.12 321 LEU A N 1
ATOM 2546 C CA . LEU A 1 321 ? -24.471 7.496 20.459 1.00 84.12 321 LEU A CA 1
ATOM 2547 C C . LEU A 1 321 ? -23.029 7.558 19.957 1.00 84.12 321 LEU A C 1
ATOM 2549 O O . LEU A 1 321 ? -22.677 8.556 19.333 1.00 84.12 321 LEU A O 1
ATOM 2553 N N . GLU A 1 322 ? -22.245 6.487 20.105 1.00 83.44 322 GLU A N 1
ATOM 2554 C CA . GLU A 1 322 ? -20.890 6.379 19.543 1.00 83.44 322 GLU A CA 1
ATOM 2555 C C . GLU A 1 322 ? -20.910 6.541 18.014 1.00 83.44 322 GLU A C 1
ATOM 2557 O O . GLU A 1 322 ? -20.192 7.368 17.441 1.00 83.44 322 GLU A O 1
ATOM 2562 N N . SER A 1 323 ? -21.819 5.830 17.343 1.00 80.50 323 SER A N 1
ATOM 2563 C CA . SER A 1 323 ? -22.021 5.954 15.894 1.00 80.50 323 SER A CA 1
ATOM 2564 C C . SER A 1 323 ? -22.423 7.381 15.483 1.00 80.50 323 SER A C 1
ATOM 2566 O O . SER A 1 323 ? -21.996 7.896 14.445 1.00 80.50 323 SER A O 1
ATOM 2568 N N . SER A 1 324 ? -23.239 8.052 16.302 1.00 82.38 324 SER A N 1
ATOM 2569 C CA . SER A 1 324 ? -23.684 9.432 16.072 1.00 82.38 324 SER A CA 1
ATOM 2570 C C . SER A 1 324 ? -22.577 10.457 16.330 1.00 82.38 324 SER A C 1
ATOM 2572 O O . SER A 1 324 ? -22.467 11.418 15.566 1.00 82.38 324 SER A O 1
ATOM 2574 N N . GLN A 1 325 ? -21.724 10.240 17.338 1.00 84.38 325 GLN A N 1
ATOM 2575 C CA . GLN A 1 325 ? -20.520 11.035 17.608 1.00 84.38 325 GLN A CA 1
ATOM 2576 C C . GLN A 1 325 ? -19.579 11.018 16.410 1.00 84.38 325 GLN A C 1
ATOM 2578 O O . GLN A 1 325 ? -19.165 12.080 15.943 1.00 84.38 325 GLN A O 1
ATOM 2583 N N . GLN A 1 326 ? -19.303 9.836 15.855 1.00 79.44 326 GLN A N 1
ATOM 2584 C CA . GLN A 1 326 ? -18.458 9.705 14.669 1.00 79.44 326 GLN A CA 1
ATOM 2585 C C . GLN A 1 326 ? -19.062 10.441 13.462 1.00 79.44 326 GLN A C 1
ATOM 2587 O O . GLN A 1 326 ? -18.373 11.206 12.785 1.00 79.44 326 GLN A O 1
ATOM 2592 N N . ARG A 1 327 ? -20.373 10.288 13.229 1.00 83.12 327 ARG A N 1
ATOM 2593 C CA . ARG A 1 327 ? -21.070 10.937 12.107 1.00 83.12 327 ARG A CA 1
ATOM 2594 C C . ARG A 1 327 ? -21.120 12.463 12.230 1.00 83.12 327 ARG A C 1
ATOM 2596 O O . ARG A 1 327 ? -20.934 13.159 11.237 1.00 83.12 327 ARG A O 1
ATOM 2603 N N . ILE A 1 328 ? -21.378 13.003 13.421 1.00 85.38 328 ILE A N 1
ATOM 2604 C CA . ILE A 1 328 ? -21.407 14.458 13.646 1.00 85.38 328 ILE A CA 1
ATOM 2605 C C . ILE A 1 328 ? -19.995 15.048 13.620 1.00 85.38 328 ILE A C 1
ATOM 2607 O O . ILE A 1 328 ? -19.807 16.127 13.064 1.00 85.38 328 ILE A O 1
ATOM 2611 N N . SER A 1 329 ? -18.996 14.330 14.142 1.00 81.69 329 SER A N 1
ATOM 2612 C CA . SER A 1 329 ? -17.582 14.701 14.004 1.00 81.69 329 SER A CA 1
ATOM 2613 C C . SER A 1 329 ? -17.187 14.840 12.530 1.00 81.69 329 SER A C 1
ATOM 2615 O O . SER A 1 329 ? -16.582 15.839 12.146 1.00 81.69 329 SER A O 1
ATOM 2617 N N . HIS A 1 330 ? -17.628 13.910 11.677 1.00 77.88 330 HIS A N 1
ATOM 2618 C CA . HIS A 1 330 ? -17.446 14.005 10.228 1.00 77.88 330 HIS A CA 1
ATOM 2619 C C . HIS A 1 330 ? -18.138 15.234 9.622 1.00 77.88 330 HIS A C 1
ATOM 2621 O O . HIS A 1 330 ? -17.491 16.023 8.942 1.00 77.88 330 HIS A O 1
ATOM 2627 N N . LEU A 1 331 ? -19.428 15.444 9.915 1.00 81.56 331 LEU A N 1
ATOM 2628 C CA . LEU A 1 331 ? -20.176 16.605 9.412 1.00 81.56 331 LEU A CA 1
ATOM 2629 C C . LEU A 1 331 ? -19.536 17.940 9.828 1.00 81.56 331 LEU A C 1
ATOM 2631 O O . LEU A 1 331 ? -19.539 18.887 9.049 1.00 81.56 331 LEU A O 1
ATOM 2635 N N . ASN A 1 332 ? -18.969 18.020 11.036 1.00 80.62 332 ASN A N 1
ATOM 2636 C CA . ASN A 1 332 ? -18.215 19.192 11.484 1.00 80.62 332 ASN A CA 1
ATOM 2637 C C . ASN A 1 332 ? -16.908 19.380 10.699 1.00 80.62 332 ASN A C 1
ATOM 2639 O O . ASN A 1 332 ? -16.556 20.516 10.395 1.00 80.62 332 ASN A O 1
ATOM 2643 N N . LYS A 1 333 ? -16.208 18.296 10.338 1.00 80.44 333 LYS A N 1
ATOM 2644 C CA . LYS A 1 333 ? -14.991 18.345 9.506 1.00 80.44 333 LYS A CA 1
ATOM 2645 C C . LYS A 1 333 ? -15.284 18.748 8.053 1.00 80.44 333 LYS A C 1
ATOM 2647 O O . LYS A 1 333 ? -14.466 19.425 7.441 1.00 80.44 333 LYS A O 1
ATOM 2652 N N . GLU A 1 334 ? -16.452 18.393 7.517 1.00 78.62 334 GLU A N 1
ATOM 2653 C CA . GLU A 1 334 ? -16.891 18.797 6.170 1.00 78.62 334 GLU A CA 1
ATOM 2654 C C . GLU A 1 334 ? -17.273 20.285 6.065 1.00 78.62 334 GLU A C 1
ATOM 2656 O O . GLU A 1 334 ? -17.342 20.829 4.959 1.00 78.62 334 GLU A O 1
ATOM 2661 N N . LEU A 1 335 ? -17.499 20.976 7.191 1.00 82.75 335 LEU A N 1
ATOM 2662 C CA . LEU A 1 335 ? -17.785 22.411 7.195 1.00 82.75 335 LEU A CA 1
ATOM 2663 C C . LEU A 1 335 ? -16.528 23.242 6.877 1.00 82.75 335 LEU A C 1
ATOM 2665 O O . LEU A 1 335 ? -15.876 23.800 7.756 1.00 82.75 335 LEU A O 1
ATOM 2669 N N . GLY A 1 336 ? -16.225 23.409 5.589 1.00 79.56 336 GLY A N 1
ATOM 2670 C CA . GLY A 1 336 ? -15.170 24.303 5.098 1.00 79.56 336 GLY A CA 1
ATOM 2671 C C . GLY A 1 336 ? -15.516 25.798 5.199 1.00 79.56 336 GLY A C 1
ATOM 2672 O O . GLY A 1 336 ? -16.638 26.178 5.545 1.00 79.56 336 GLY A O 1
ATOM 2673 N N . ALA A 1 337 ? -14.571 26.676 4.842 1.00 77.12 337 ALA A N 1
ATOM 2674 C CA . ALA A 1 337 ? -14.725 28.140 4.898 1.00 77.12 337 ALA A CA 1
ATOM 2675 C C . ALA A 1 337 ? -15.908 28.680 4.066 1.00 77.12 337 ALA A C 1
ATOM 2677 O O . ALA A 1 337 ? -16.533 29.664 4.453 1.00 77.12 337 ALA A O 1
ATOM 2678 N N . HIS A 1 338 ? -16.267 27.997 2.975 1.00 81.06 338 HIS A N 1
ATOM 2679 C CA . HIS A 1 338 ? -17.361 28.373 2.069 1.00 81.06 338 HIS A CA 1
ATOM 2680 C C . HIS A 1 338 ? -18.712 27.712 2.392 1.00 81.06 338 HIS A C 1
ATOM 2682 O O . HIS A 1 338 ? -19.660 27.860 1.625 1.00 81.06 338 HIS A O 1
ATOM 2688 N N . SER A 1 339 ? -18.815 26.980 3.506 1.00 86.06 339 SER A N 1
ATOM 2689 C CA . SER A 1 339 ? -20.079 26.355 3.913 1.00 86.06 339 SER A CA 1
ATOM 2690 C C . SER A 1 339 ? -21.128 27.412 4.225 1.00 86.06 339 SER A C 1
ATOM 2692 O O . SER A 1 339 ? -20.840 28.386 4.928 1.00 86.06 339 SER A O 1
ATOM 2694 N N . THR A 1 340 ? -22.345 27.195 3.729 1.00 90.06 340 THR A N 1
ATOM 2695 C CA . THR A 1 340 ? -23.464 28.122 3.927 1.00 90.06 340 THR A CA 1
ATOM 2696 C C . THR A 1 340 ? -23.889 28.168 5.393 1.00 90.06 340 THR A C 1
ATOM 2698 O O . THR A 1 340 ? -23.748 27.184 6.125 1.00 90.06 340 THR A O 1
ATOM 2701 N N . ASP A 1 341 ? -24.482 29.283 5.816 1.00 90.69 341 ASP A N 1
ATOM 2702 C CA . ASP A 1 341 ? -25.010 29.427 7.179 1.00 90.69 341 ASP A CA 1
ATOM 2703 C C . ASP A 1 341 ? -26.056 28.352 7.506 1.00 90.69 341 ASP A C 1
ATOM 2705 O O . ASP A 1 341 ? -26.107 27.855 8.629 1.00 90.69 341 ASP A O 1
ATOM 2709 N N . LEU A 1 342 ? -26.827 27.910 6.505 1.00 89.50 342 LEU A N 1
ATOM 2710 C CA . LEU A 1 342 ? -27.789 26.818 6.651 1.00 89.50 342 LEU A CA 1
ATOM 2711 C C . LEU A 1 342 ? -27.104 25.479 6.968 1.00 89.50 342 LEU A C 1
ATOM 2713 O O . LEU A 1 342 ? -27.558 24.752 7.849 1.00 89.50 342 LEU A O 1
ATOM 2717 N N . GLN A 1 343 ? -26.001 25.154 6.288 1.00 82.56 343 GLN A N 1
ATOM 2718 C CA . GLN A 1 343 ? -25.231 23.934 6.562 1.00 82.56 343 GLN A CA 1
ATOM 2719 C C . GLN A 1 343 ? -24.600 23.984 7.957 1.00 82.56 343 GLN A C 1
ATOM 2721 O O . GLN A 1 343 ? -24.682 23.010 8.704 1.00 82.56 343 GLN A O 1
ATOM 2726 N N . ARG A 1 344 ? -24.037 25.135 8.345 1.00 88.19 344 ARG A N 1
ATOM 2727 C CA . ARG A 1 344 ? -23.462 25.338 9.684 1.00 88.19 344 ARG A CA 1
ATOM 2728 C C . ARG A 1 344 ? -24.515 25.177 10.780 1.00 88.19 344 ARG A C 1
ATOM 2730 O O . ARG A 1 344 ? -24.271 24.463 11.750 1.00 88.19 344 ARG A O 1
ATOM 2737 N N . ALA A 1 345 ? -25.697 25.769 10.598 1.00 90.38 345 ALA A N 1
ATOM 2738 C CA . ALA A 1 345 ? -26.809 25.645 11.537 1.00 90.38 345 ALA A CA 1
ATOM 2739 C C . ALA A 1 345 ? -27.266 24.185 11.696 1.00 90.38 345 ALA A C 1
ATOM 2741 O O . ALA A 1 345 ? -27.430 23.712 12.817 1.00 90.38 345 ALA A O 1
ATOM 2742 N N . GLN A 1 346 ? -27.389 23.432 10.598 1.00 90.00 346 GLN A N 1
ATOM 2743 C CA . GLN A 1 346 ? -27.806 22.025 10.646 1.00 90.00 346 GLN A CA 1
ATOM 2744 C C . GLN A 1 346 ? -26.834 21.130 11.423 1.00 90.00 346 GLN A C 1
ATOM 2746 O O . GLN A 1 346 ? -27.265 20.245 12.165 1.00 90.00 346 GLN A O 1
ATOM 2751 N N . VAL A 1 347 ? -25.524 21.321 11.249 1.00 89.94 347 VAL A N 1
ATOM 2752 C CA . VAL A 1 347 ? -24.521 20.536 11.984 1.00 89.94 347 VAL A CA 1
ATOM 2753 C C . VAL A 1 347 ? -24.468 20.954 13.452 1.00 89.94 347 VAL A C 1
ATOM 2755 O O . VAL A 1 347 ? -24.364 20.088 14.323 1.00 89.94 347 VAL A O 1
ATOM 2758 N N . LEU A 1 348 ? -24.615 22.250 13.744 1.00 88.81 348 LEU A N 1
ATOM 2759 C CA . LEU A 1 348 ? -24.684 22.759 15.113 1.00 88.81 348 LEU A CA 1
ATOM 2760 C C . LEU A 1 348 ? -25.903 22.200 15.862 1.00 88.81 348 LEU A C 1
ATOM 2762 O O . LEU A 1 348 ? -25.760 21.685 16.967 1.00 88.81 348 LEU A O 1
ATOM 2766 N N . GLU A 1 349 ? -27.087 22.213 15.248 1.00 90.38 349 GLU A N 1
ATOM 2767 C CA . GLU A 1 349 ? -28.297 21.630 15.839 1.00 90.38 349 GLU A CA 1
ATOM 2768 C C . GLU A 1 349 ? -28.139 20.130 16.118 1.00 90.38 349 GLU A C 1
ATOM 2770 O O . GLU A 1 349 ? -28.522 19.654 17.188 1.00 90.38 349 GLU A O 1
ATOM 2775 N N . LYS A 1 350 ? -27.546 19.377 15.181 1.00 89.12 350 LYS A N 1
ATOM 2776 C CA . LYS A 1 350 ? -27.250 17.949 15.375 1.00 89.12 350 LYS A CA 1
ATOM 2777 C C . LYS A 1 350 ? -26.247 17.727 16.511 1.00 89.12 350 LYS A C 1
ATOM 2779 O O . LYS A 1 350 ? -26.460 16.829 17.321 1.00 89.12 350 LYS A O 1
ATOM 2784 N N . SER A 1 351 ? -25.207 18.558 16.596 1.00 88.62 351 SER A N 1
ATOM 2785 C CA . SER A 1 351 ? -24.199 18.510 17.664 1.00 88.62 351 SER A CA 1
ATOM 2786 C C . SER A 1 351 ? -24.819 18.770 19.037 1.00 88.62 351 SER A C 1
ATOM 2788 O O . SER A 1 351 ? -24.577 18.006 19.966 1.00 88.62 351 SER A O 1
ATOM 2790 N N . ASN A 1 352 ? -25.691 19.776 19.149 1.00 89.44 352 ASN A N 1
ATOM 2791 C CA . ASN A 1 352 ? -26.384 20.096 20.398 1.00 89.44 352 ASN A CA 1
ATOM 2792 C C . ASN A 1 352 ? -27.317 18.959 20.840 1.00 89.44 352 ASN A C 1
ATOM 2794 O O . ASN A 1 352 ? -27.315 18.575 22.007 1.00 89.44 352 ASN A O 1
ATOM 2798 N N . ARG A 1 353 ? -28.080 18.366 19.908 1.00 88.81 353 ARG A N 1
ATOM 2799 C CA . ARG A 1 353 ? -28.939 17.203 20.209 1.00 88.81 353 ARG A CA 1
ATOM 2800 C C . ARG A 1 353 ? -28.132 16.005 20.699 1.00 88.81 353 ARG A C 1
ATOM 2802 O O . ARG A 1 353 ? -28.560 15.324 21.628 1.00 88.81 353 ARG A O 1
ATOM 2809 N N . LEU A 1 354 ? -26.980 15.751 20.082 1.00 89.12 354 LEU A N 1
ATOM 2810 C CA . LEU A 1 354 ? -26.090 14.674 20.496 1.00 89.12 354 LEU A CA 1
ATOM 2811 C C . LEU A 1 354 ? -25.507 14.936 21.888 1.00 89.12 354 LEU A C 1
ATOM 2813 O O . LEU A 1 354 ? -25.524 14.026 22.707 1.00 89.12 354 LEU A O 1
ATOM 2817 N N . CYS A 1 355 ? -25.053 16.161 22.168 1.00 86.88 355 CYS A N 1
ATOM 2818 C CA . CYS A 1 355 ? -24.533 16.542 23.484 1.00 86.88 355 CYS A CA 1
ATOM 2819 C C . CYS A 1 355 ? -25.566 16.265 24.581 1.00 86.88 355 CYS A C 1
ATOM 2821 O O . CYS A 1 355 ? -25.283 15.517 25.510 1.00 86.88 355 CYS A O 1
ATOM 2823 N N . HIS A 1 356 ? -26.802 16.738 24.400 1.00 83.81 356 HIS A N 1
ATOM 2824 C CA . HIS A 1 356 ? -27.888 16.461 25.342 1.00 83.81 356 HIS A CA 1
ATOM 2825 C C . HIS A 1 356 ? -28.205 14.969 25.480 1.00 83.81 356 HIS A C 1
ATOM 2827 O O . HIS A 1 356 ? -28.499 14.500 26.574 1.00 83.81 356 HIS A O 1
ATOM 2833 N N . SER A 1 357 ? -28.139 14.203 24.388 1.00 85.25 357 SER A N 1
ATOM 2834 C CA . SER A 1 357 ? -28.393 12.757 24.443 1.00 85.25 357 SER A CA 1
ATOM 2835 C C . SER A 1 357 ? -27.295 12.008 25.207 1.00 85.25 357 SER A C 1
ATOM 2837 O O . SER A 1 357 ? -27.595 11.055 25.915 1.00 85.25 357 SER A O 1
ATOM 2839 N N . ILE A 1 358 ? -26.038 12.453 25.096 1.00 84.62 358 ILE A N 1
ATOM 2840 C CA . ILE A 1 358 ? -24.901 11.914 25.855 1.00 84.62 358 ILE A CA 1
ATOM 2841 C C . ILE A 1 358 ? -25.009 12.290 27.335 1.00 84.62 358 ILE A C 1
ATOM 2843 O O . ILE A 1 358 ? -24.807 11.435 28.189 1.00 84.62 358 ILE A O 1
ATOM 2847 N N . GLU A 1 359 ? -25.357 13.541 27.645 1.00 83.56 359 GLU A N 1
ATOM 2848 C CA . GLU A 1 359 ? -25.580 14.002 29.023 1.00 83.56 359 GLU A CA 1
ATOM 2849 C C . GLU A 1 359 ? -26.671 13.176 29.714 1.00 83.56 359 GLU A C 1
ATOM 2851 O O . GLU A 1 359 ? -26.460 12.671 30.813 1.00 83.56 359 GLU A O 1
ATOM 2856 N N . LEU A 1 360 ? -27.810 12.968 29.043 1.00 81.94 360 LEU A N 1
ATOM 2857 C CA . LEU A 1 360 ? -28.893 12.125 29.556 1.00 81.94 360 LEU A C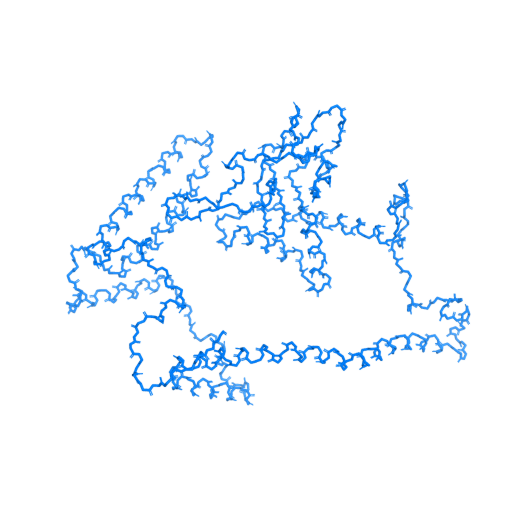A 1
ATOM 2858 C C . LEU A 1 360 ? -28.460 10.664 29.727 1.00 81.94 360 LEU A C 1
ATOM 2860 O O . LEU A 1 360 ? -28.844 10.019 30.699 1.00 81.94 360 LEU A O 1
ATOM 2864 N N . TRP A 1 361 ? -27.651 10.140 28.806 1.00 81.88 361 TRP A N 1
ATOM 2865 C CA . TRP A 1 361 ? -27.140 8.775 28.896 1.00 81.88 361 TRP A CA 1
ATOM 2866 C C . TRP A 1 361 ? -26.163 8.591 30.066 1.00 81.88 361 TRP A C 1
ATOM 2868 O O . TRP A 1 361 ? -26.222 7.565 30.739 1.00 81.88 361 TRP A O 1
ATOM 2878 N N . PHE A 1 362 ? -25.323 9.589 30.370 1.00 78.56 362 PHE A N 1
ATOM 2879 C CA . PHE A 1 362 ? -24.443 9.555 31.543 1.00 78.56 362 PHE A CA 1
ATOM 2880 C C . PHE A 1 362 ? -25.214 9.544 32.864 1.00 78.56 362 PHE A C 1
ATOM 2882 O O . PHE A 1 362 ? -24.853 8.773 33.749 1.00 78.56 362 PHE A O 1
ATOM 2889 N N . VAL A 1 363 ? -26.306 10.310 32.976 1.00 77.75 363 VAL A N 1
ATOM 2890 C CA . VAL A 1 363 ? -27.192 10.255 34.156 1.00 77.75 363 VAL A CA 1
ATOM 2891 C C . VAL A 1 363 ? -27.727 8.833 34.359 1.00 77.75 363 VAL A C 1
ATOM 2893 O O . VAL A 1 363 ? -27.677 8.299 35.462 1.00 77.75 363 VAL A O 1
ATOM 2896 N N . VAL A 1 364 ? -28.141 8.164 33.276 1.00 73.44 364 VAL A N 1
ATOM 2897 C CA . VAL A 1 364 ? -28.600 6.767 33.343 1.00 73.44 364 VAL A CA 1
ATOM 2898 C C . VAL A 1 364 ? -27.472 5.796 33.733 1.00 73.44 364 VAL A C 1
ATOM 2900 O O . VAL A 1 364 ? -27.743 4.793 34.392 1.00 73.44 364 VAL A O 1
ATOM 2903 N N . GLN A 1 365 ? -26.213 6.056 33.362 1.00 68.94 365 GLN A N 1
ATOM 2904 C CA . GLN A 1 365 ? -25.080 5.217 33.779 1.00 68.94 365 GLN A CA 1
ATOM 2905 C C . GLN A 1 365 ? -24.769 5.340 35.276 1.00 68.94 365 GLN A C 1
ATOM 2907 O O . GLN A 1 365 ? -24.557 4.317 35.931 1.00 68.94 365 GLN A O 1
ATOM 2912 N N . GLU A 1 366 ? -24.735 6.565 35.806 1.00 67.00 366 GLU A N 1
ATOM 2913 C CA . GLU A 1 366 ? -24.430 6.828 37.219 1.00 67.00 366 GLU A CA 1
ATOM 2914 C C . GLU A 1 366 ? -25.458 6.160 38.146 1.00 67.00 366 GLU A C 1
ATOM 2916 O O . GLU A 1 366 ? -25.078 5.517 39.129 1.00 67.00 366 GLU A O 1
ATOM 2921 N N . ASP A 1 367 ? -26.739 6.212 37.775 1.00 64.12 367 ASP A N 1
ATOM 2922 C CA . ASP A 1 367 ? -27.837 5.637 38.557 1.00 64.12 367 ASP A CA 1
ATOM 2923 C C . ASP A 1 367 ? -27.928 4.101 38.456 1.00 64.12 367 ASP A C 1
ATOM 2925 O O . ASP A 1 367 ? -28.338 3.446 39.413 1.00 64.12 367 ASP A O 1
ATOM 2929 N N . ASN A 1 368 ? -27.463 3.488 37.356 1.00 61.16 368 ASN A N 1
ATOM 2930 C CA . ASN A 1 368 ? -27.368 2.023 37.205 1.00 61.16 368 ASN A CA 1
ATOM 2931 C C . ASN A 1 368 ? -26.183 1.396 37.977 1.00 61.16 368 ASN A C 1
ATOM 2933 O O . ASN A 1 368 ? -25.794 0.251 37.729 1.00 61.16 368 ASN A O 1
ATOM 2937 N N . GLY A 1 369 ? -25.565 2.135 38.904 1.00 55.59 369 GLY A N 1
ATOM 2938 C CA . GLY A 1 369 ? -24.476 1.638 39.747 1.00 55.59 369 GLY A CA 1
ATOM 2939 C C . GLY A 1 369 ? -23.124 1.522 39.034 1.00 55.59 369 GLY A C 1
ATOM 2940 O O . GLY A 1 369 ? -22.164 1.013 39.619 1.00 55.59 369 GLY A O 1
ATOM 2941 N N . LEU A 1 370 ? -22.996 2.039 37.806 1.00 54.66 370 LEU A N 1
ATOM 2942 C CA . LEU A 1 370 ? -21.711 2.208 37.127 1.00 54.66 370 LEU A CA 1
ATOM 2943 C C . LEU A 1 370 ? -21.046 3.501 37.631 1.00 54.66 370 LEU A C 1
ATOM 2945 O O . LEU A 1 370 ? -20.801 4.435 36.880 1.00 54.66 370 LEU A O 1
ATOM 2949 N N . SER A 1 371 ? -20.719 3.543 38.927 1.00 47.66 371 SER A N 1
ATOM 2950 C CA . SER A 1 371 ? -20.078 4.680 39.623 1.00 47.66 371 SER A CA 1
ATOM 2951 C C . SER A 1 371 ? -18.661 5.022 39.115 1.00 47.66 371 SER A C 1
ATOM 2953 O O . SER A 1 371 ? -17.975 5.866 39.697 1.00 47.66 371 SER A O 1
ATOM 2955 N N . PHE A 1 372 ? -18.187 4.366 38.058 1.00 50.28 372 PHE A N 1
ATOM 2956 C CA . PHE A 1 372 ? -16.897 4.635 37.444 1.00 50.28 372 PHE A CA 1
ATOM 2957 C C . PHE A 1 372 ? -17.137 5.207 36.049 1.00 50.28 372 PHE A C 1
ATOM 2959 O O . PHE A 1 372 ? -17.748 4.526 35.223 1.00 50.28 372 PHE A O 1
ATOM 2966 N N . PRO A 1 373 ? -16.627 6.414 35.747 1.00 53.47 373 PRO A N 1
ATOM 2967 C CA . PRO A 1 373 ? -16.637 6.917 34.384 1.00 53.47 373 PRO A CA 1
ATOM 2968 C C . PRO A 1 373 ? -16.029 5.864 33.457 1.00 53.47 373 PRO A C 1
ATOM 2970 O O . PRO A 1 373 ? -15.032 5.243 33.824 1.00 53.47 373 PRO A O 1
ATOM 2973 N N . ALA A 1 374 ? -16.579 5.656 32.260 1.00 46.56 374 ALA A N 1
ATOM 2974 C CA . ALA A 1 374 ? -16.110 4.598 31.357 1.00 46.56 374 ALA A CA 1
ATOM 2975 C C . ALA A 1 374 ? -14.595 4.678 31.046 1.00 46.56 374 ALA A C 1
ATOM 2977 O O . ALA A 1 374 ? -13.948 3.656 30.845 1.00 46.56 374 ALA A O 1
ATOM 2978 N N . TYR A 1 375 ? -13.999 5.877 31.090 1.00 51.72 375 TYR A N 1
ATOM 2979 C CA . TYR A 1 375 ? -12.550 6.109 30.950 1.00 51.72 375 TYR A CA 1
ATOM 2980 C C . TYR A 1 375 ? -11.717 5.752 32.198 1.00 51.72 375 TYR A C 1
ATOM 2982 O O . TYR A 1 375 ? -10.490 5.774 32.157 1.00 51.72 375 TYR A O 1
ATOM 2990 N N . SER A 1 376 ? -12.374 5.455 33.316 1.00 44.97 376 SER A N 1
ATOM 2991 C CA . SER A 1 376 ? -11.784 4.989 34.577 1.00 44.97 376 SER A CA 1
ATOM 2992 C C . SER A 1 376 ? -11.942 3.479 34.771 1.00 44.97 376 SER A C 1
ATOM 2994 O O . SER A 1 376 ? -11.409 2.938 35.739 1.00 44.97 376 SER A O 1
ATOM 2996 N N . LEU A 1 377 ? -12.653 2.789 33.868 1.00 47.56 377 LEU A N 1
ATOM 2997 C CA . LEU A 1 377 ? -12.677 1.331 33.839 1.00 47.56 377 LEU A CA 1
ATOM 2998 C C . LEU A 1 377 ? -11.268 0.837 33.484 1.00 47.56 377 LEU A C 1
ATOM 3000 O O . LEU A 1 377 ? -10.749 1.189 32.420 1.00 47.56 377 LEU A O 1
ATOM 3004 N N . PRO A 1 378 ? -10.622 0.026 34.337 1.00 43.59 378 PRO A N 1
ATOM 3005 C CA . PRO A 1 378 ? -9.351 -0.573 33.983 1.00 43.59 378 PRO A CA 1
ATOM 3006 C C . PRO A 1 378 ? -9.560 -1.430 32.734 1.00 43.59 378 PRO A C 1
ATOM 3008 O O . PRO A 1 378 ? -10.357 -2.368 32.738 1.00 43.59 378 PRO A O 1
ATOM 3011 N N . LEU A 1 379 ? -8.849 -1.115 31.653 1.00 40.94 379 LEU A N 1
ATOM 3012 C CA . LEU A 1 379 ? -8.740 -1.997 30.496 1.00 40.94 379 LEU A CA 1
ATOM 3013 C C . LEU A 1 379 ? -8.000 -3.258 30.951 1.00 40.94 379 LEU A C 1
ATOM 3015 O O . LEU A 1 379 ? -6.768 -3.318 30.967 1.00 40.94 379 LEU A O 1
ATOM 3019 N N . TYR A 1 380 ? -8.756 -4.266 31.378 1.00 42.28 380 TYR A N 1
ATOM 3020 C CA . TYR A 1 380 ? -8.196 -5.568 31.682 1.00 42.28 380 TYR A CA 1
ATOM 3021 C C . TYR A 1 380 ? -7.799 -6.224 30.360 1.00 42.28 380 TYR A C 1
ATOM 3023 O O . TYR A 1 380 ? -8.619 -6.806 29.652 1.00 42.28 380 TYR A O 1
ATOM 3031 N N . LEU A 1 381 ? -6.514 -6.134 30.018 1.00 43.06 381 LEU A N 1
ATOM 3032 C CA . LEU A 1 381 ? -5.906 -7.070 29.079 1.00 43.06 381 LEU A CA 1
ATOM 3033 C C . LEU A 1 381 ? -6.187 -8.502 29.583 1.00 43.06 381 LEU A C 1
ATOM 3035 O O . LEU A 1 381 ? -6.311 -8.701 30.793 1.00 43.06 381 LEU A O 1
ATOM 3039 N N . PRO A 1 382 ? -6.236 -9.533 28.723 1.00 42.44 382 PRO A N 1
ATOM 3040 C CA . PRO A 1 382 ? -6.373 -10.921 29.178 1.00 42.44 382 PRO A CA 1
ATOM 3041 C C . PRO A 1 382 ? -5.328 -11.325 30.239 1.00 42.44 382 PRO A C 1
ATOM 3043 O O . PRO A 1 382 ? -5.600 -12.161 31.096 1.00 42.44 382 PRO A O 1
ATOM 3046 N N . SER A 1 383 ? -4.154 -10.680 30.234 1.00 46.84 383 SER A N 1
ATOM 3047 C CA . SER A 1 383 ? -3.106 -10.804 31.259 1.00 46.84 383 SER A CA 1
ATOM 3048 C C . SER A 1 383 ? -3.480 -10.225 32.630 1.00 46.84 383 SER A C 1
ATOM 3050 O O . SER A 1 383 ? -2.894 -10.603 33.638 1.00 46.84 383 SER A O 1
ATOM 3052 N N . SER A 1 384 ? -4.434 -9.301 32.676 1.00 45.41 384 SER A N 1
ATOM 3053 C CA . SER A 1 384 ? -4.872 -8.565 33.865 1.00 45.41 384 SER A CA 1
ATOM 3054 C C . SER A 1 384 ? -6.017 -9.258 34.615 1.00 45.41 384 SER A C 1
ATOM 3056 O O . SER A 1 384 ? -6.335 -8.862 35.731 1.00 45.41 384 SER A O 1
ATOM 3058 N N . ILE A 1 385 ? -6.638 -10.287 34.023 1.00 48.09 385 ILE A N 1
ATOM 3059 C CA . ILE A 1 385 ? -7.779 -11.028 34.598 1.00 48.09 385 ILE A CA 1
ATOM 3060 C C . ILE A 1 385 ? -7.321 -12.069 35.652 1.00 48.09 385 ILE A C 1
ATOM 3062 O O . ILE A 1 385 ? -8.139 -12.644 36.362 1.00 48.09 385 ILE A O 1
ATOM 3066 N N . LEU A 1 386 ? -6.009 -12.280 35.837 1.00 45.22 386 LEU A N 1
ATOM 3067 C CA . LEU A 1 386 ? -5.459 -13.316 36.729 1.00 45.22 386 LEU A CA 1
ATOM 3068 C C . LEU A 1 386 ? -4.650 -12.779 37.918 1.00 45.22 386 LEU A C 1
ATOM 3070 O O . LEU A 1 386 ? -3.575 -13.288 38.222 1.00 45.22 386 LEU A O 1
ATOM 3074 N N . LEU A 1 387 ? -5.173 -11.792 38.644 1.00 44.44 387 LEU A N 1
ATOM 3075 C CA . LEU A 1 387 ? -4.608 -11.398 39.941 1.00 44.44 387 LEU A CA 1
ATOM 3076 C C . LEU A 1 387 ? -5.711 -11.136 40.973 1.00 44.44 387 LEU A C 1
ATOM 3078 O O . LEU A 1 387 ? -5.864 -10.008 41.419 1.00 44.44 387 LEU A O 1
ATOM 3082 N N . ALA A 1 388 ? -6.487 -12.172 41.316 1.00 45.22 388 ALA A N 1
ATOM 3083 C CA . ALA A 1 388 ? -7.048 -12.422 42.659 1.00 45.22 388 ALA A CA 1
ATOM 3084 C C . ALA A 1 388 ? -8.287 -13.336 42.612 1.00 45.22 388 ALA A C 1
ATOM 3086 O O . ALA A 1 388 ? -9.405 -12.921 42.904 1.00 45.22 388 ALA A O 1
ATOM 3087 N N . HIS A 1 389 ? -8.079 -14.629 42.380 1.00 34.25 389 HIS A N 1
ATOM 3088 C CA . HIS A 1 389 ? -8.824 -15.617 43.156 1.00 34.25 389 HIS A CA 1
ATOM 3089 C C . HIS A 1 389 ? -7.829 -16.556 43.840 1.00 34.25 389 HIS A C 1
ATOM 3091 O O . HIS A 1 389 ? -6.781 -16.854 43.263 1.00 34.25 389 HIS A O 1
ATOM 3097 N N . PRO A 1 390 ? -8.094 -16.950 45.098 1.00 39.47 390 PRO A N 1
ATOM 3098 C CA . PRO A 1 390 ? -7.156 -17.713 45.899 1.00 39.47 390 PRO A 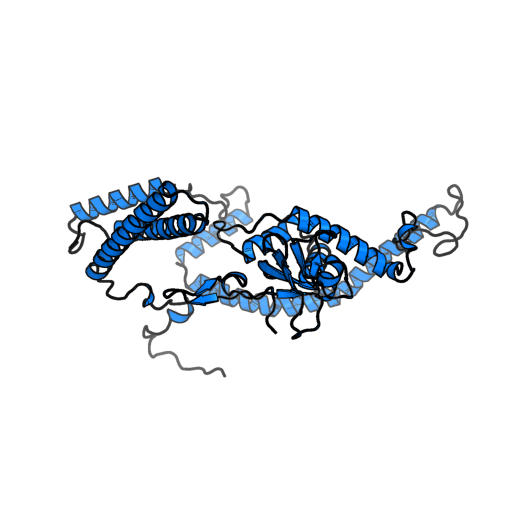CA 1
ATOM 3099 C C . PRO A 1 390 ? -7.113 -19.137 45.350 1.00 39.47 390 PRO A C 1
ATOM 3101 O O . PRO A 1 390 ? -7.952 -19.969 45.688 1.00 39.47 390 PRO A O 1
ATOM 3104 N N . CYS A 1 391 ? -6.142 -19.421 44.483 1.00 34.22 391 CYS A N 1
ATOM 3105 C CA . CYS A 1 391 ? -5.783 -20.801 44.214 1.00 34.22 391 CYS A CA 1
ATOM 3106 C C . CYS A 1 391 ? -5.204 -21.370 45.516 1.00 34.22 391 CYS A C 1
ATOM 3108 O O . CYS A 1 391 ? -4.235 -20.848 46.065 1.00 34.22 391 CYS A O 1
ATOM 3110 N N . ASP A 1 392 ? -5.917 -22.364 46.029 1.00 37.75 392 ASP A N 1
ATOM 3111 C CA . ASP A 1 392 ? -5.579 -23.337 47.061 1.00 37.75 392 ASP A CA 1
ATOM 3112 C C . ASP A 1 392 ? -4.098 -23.367 47.509 1.00 37.75 392 ASP A C 1
ATOM 3114 O O . ASP A 1 392 ? -3.171 -23.471 46.707 1.00 37.75 392 ASP A O 1
ATOM 3118 N N . LYS A 1 393 ? -3.876 -23.326 48.830 1.00 37.69 393 LYS A N 1
ATOM 3119 C CA . LYS A 1 393 ? -2.564 -23.235 49.507 1.00 37.69 393 LYS A CA 1
ATOM 3120 C C . LYS A 1 393 ? -1.717 -24.519 49.426 1.00 37.69 393 LYS A C 1
ATOM 3122 O O . LYS A 1 393 ? -0.820 -24.705 50.246 1.00 37.69 393 LYS A O 1
ATOM 3127 N N . THR A 1 394 ? -1.998 -25.428 48.500 1.00 36.88 394 THR A N 1
ATOM 3128 C CA . THR A 1 394 ? -1.463 -26.798 48.527 1.00 36.88 394 THR A CA 1
ATOM 3129 C C . THR A 1 394 ? -0.415 -27.115 47.460 1.00 36.88 394 THR A C 1
ATOM 3131 O O . THR A 1 394 ? 0.073 -28.242 47.437 1.00 36.88 394 THR A O 1
ATOM 3134 N N . ILE A 1 395 ? 0.013 -26.159 46.626 1.00 35.38 395 ILE A N 1
ATOM 3135 C CA . ILE A 1 395 ? 0.987 -26.442 45.556 1.00 35.38 395 ILE A CA 1
ATOM 3136 C C . ILE A 1 395 ? 2.285 -25.635 45.763 1.00 35.38 395 ILE A C 1
ATOM 3138 O O . ILE A 1 395 ? 2.219 -24.407 45.852 1.00 35.38 395 ILE A O 1
ATOM 3142 N N . PRO A 1 396 ? 3.465 -26.287 45.877 1.00 31.47 396 PRO A N 1
ATOM 3143 C CA . PRO A 1 396 ? 4.714 -25.615 46.216 1.00 31.47 396 PRO A CA 1
ATOM 3144 C C . PRO A 1 396 ? 5.243 -24.755 45.067 1.00 31.47 396 PRO A C 1
ATOM 3146 O O . PRO A 1 396 ? 5.236 -25.151 43.903 1.00 31.47 396 PRO A O 1
ATOM 3149 N N . THR A 1 397 ? 5.771 -23.598 45.447 1.00 41.25 397 THR A N 1
ATOM 3150 C CA . THR A 1 397 ? 6.534 -22.646 44.642 1.00 41.25 397 THR A CA 1
ATOM 3151 C C . THR A 1 397 ? 7.690 -23.314 43.893 1.00 41.25 397 THR A C 1
ATOM 3153 O O . THR A 1 397 ? 8.571 -23.908 44.512 1.00 41.25 397 THR A O 1
ATOM 3156 N N . ALA A 1 398 ? 7.756 -23.117 42.575 1.00 29.94 398 ALA A N 1
ATOM 3157 C CA . ALA A 1 398 ? 8.983 -23.282 41.804 1.00 29.94 398 ALA A CA 1
ATOM 3158 C C . ALA A 1 398 ? 9.244 -22.010 40.988 1.00 29.94 398 ALA A C 1
ATOM 3160 O O . ALA A 1 398 ? 8.449 -21.595 40.150 1.00 29.94 398 ALA A O 1
ATOM 3161 N N . VAL A 1 399 ? 10.360 -21.383 41.340 1.00 29.38 399 VAL A N 1
ATOM 3162 C CA . VAL A 1 399 ? 10.970 -20.181 40.772 1.00 29.38 399 VAL A CA 1
ATOM 3163 C C . VAL A 1 399 ? 11.443 -20.455 39.349 1.00 29.38 399 VAL A C 1
ATOM 3165 O O . VAL A 1 399 ? 12.089 -21.478 39.132 1.00 29.38 399 VAL A O 1
ATOM 3168 N N . LEU A 1 400 ? 11.259 -19.502 38.434 1.00 25.61 400 LEU A N 1
ATOM 3169 C CA . LEU A 1 400 ? 12.185 -19.325 37.316 1.00 25.61 400 LEU A CA 1
ATOM 3170 C C . LEU A 1 400 ? 12.530 -17.841 37.139 1.00 25.61 400 LEU A C 1
ATOM 3172 O O . LEU A 1 400 ? 11.670 -16.969 37.255 1.00 25.61 400 LEU A O 1
ATOM 3176 N N . VAL A 1 401 ? 13.838 -17.645 36.966 1.00 34.19 401 VAL A N 1
ATOM 3177 C CA . VAL A 1 401 ? 14.616 -16.413 36.764 1.00 34.19 401 VAL A CA 1
ATOM 3178 C C . VAL A 1 401 ? 14.304 -15.770 35.421 1.00 34.19 401 VAL A C 1
ATOM 3180 O O . VAL A 1 401 ? 14.093 -16.541 34.457 1.00 34.19 401 VAL A O 1
#